Protein AF-A0A6P8DVN2-F1 (afdb_monomer)

Near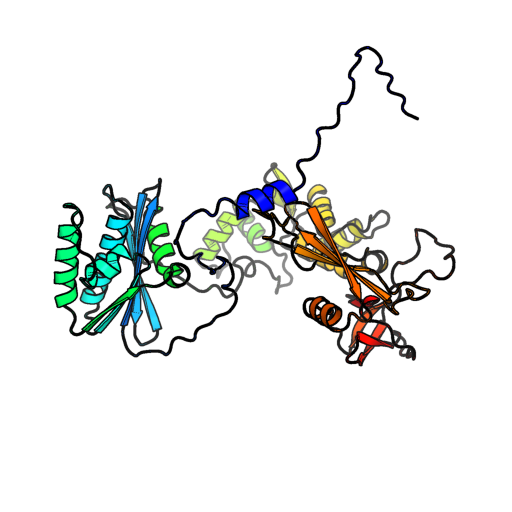est PDB structures (foldseek):
  4e19-assembly2_B  TM=9.507E-01  e=2.386E-11  Halobacterium salinarum NRC-1
  3hst-assembly2_B  TM=9.185E-01  e=2.527E-11  Mycobacterium tuberculosis
  3hst-assembly4_D  TM=9.339E-01  e=4.247E-10  Mycobacterium tuberculosis
  3aly-assembly1_A  TM=9.306E-01  e=1.007E-09  Sulfurisphaera tokodaii str. 7
  2qkk-assembly4_N  TM=7.692E-01  e=1.200E-06  Homo sapiens

Organism: Punica granatum (NCBI:txid22663)

Sequence (469 aa):
MARCQLAEYDIEYVARTSVKGQAIADHLAEFPIEDNTPIDPDFLDEGILQVDSEKDSPTWKMYFDGAVNSTGSGIGAVLISPDGRHYPVAAKIDFPCTNNVAEYEACILGLQAAIDFKVKELEVFGDSMLTIFQTLGQWKTKDEKLVPYHEYLKELAENFEKITFTYTPRVKNHFADALATLASMVSITKGNLIEPLEIEITKGPAHCDAIEAIDAKPWFEDIKHFLQTGQYPQFANHRNRKTLRLLATHYFLSGETLYRRSLDATLLRCVDGQEAQRLIQEVHGGSCGPHMNGLMLAKKIMRFGYFWSTMETDCVKHVRHCRLCQVYADKIKAPPNELHPMAAPWPFSMWGMDVIGPINPKASNGHLFILVAIDYFTKWIEAITLASVTRMARAFNAKVRHREFKPGDLVLRKVLHIAPDSRGKFAYKYDGPFVVTEVFSGGAIILRDMDGTENALPVNADALRKYYP

Solvent-accessible surface area (backbone atoms only — not comparable to full-atom values): 28312 Å² total; per-residue (Å²): 143,83,88,82,90,85,87,89,72,96,72,81,86,75,79,76,80,75,76,56,66,64,63,55,54,53,48,50,68,75,55,70,78,93,64,87,68,78,80,77,83,78,66,99,74,86,77,82,84,78,87,73,80,71,78,86,57,84,50,31,38,34,36,30,22,37,29,67,56,99,80,34,29,7,16,2,13,32,38,31,44,56,90,70,50,77,51,78,46,64,42,60,52,92,65,99,69,52,55,71,53,28,38,52,51,6,45,48,53,39,51,52,50,39,54,76,72,64,53,46,50,42,41,38,35,32,57,52,60,67,60,44,37,36,76,70,65,78,43,84,80,85,52,80,82,52,46,62,58,53,54,50,51,50,60,57,53,69,72,33,84,39,72,48,75,43,81,40,63,60,86,81,44,52,67,16,43,49,35,1,46,49,26,16,69,54,88,80,53,103,83,65,87,74,76,85,86,82,88,77,88,73,93,58,62,88,61,69,82,57,71,73,65,87,53,103,55,53,80,56,47,70,54,51,48,26,74,74,68,73,51,76,66,95,86,57,49,74,68,52,53,51,50,50,54,65,54,42,74,44,44,47,75,58,89,93,48,46,23,38,56,44,97,84,69,46,67,20,37,57,53,41,74,70,58,46,53,50,51,51,46,45,61,34,67,30,102,83,29,76,62,56,57,16,66,58,45,32,54,49,44,43,73,74,31,41,39,54,95,58,40,51,62,51,31,36,52,51,43,56,37,32,63,69,47,62,31,62,51,77,83,80,82,66,66,97,57,86,85,73,85,82,80,46,92,45,76,79,71,40,72,53,72,49,76,50,67,81,47,83,77,61,46,96,86,63,29,30,33,36,43,37,38,29,25,65,49,74,63,48,74,48,75,49,77,29,72,75,62,76,70,60,57,52,60,60,56,70,74,56,83,74,85,87,79,53,65,70,42,42,26,28,40,54,56,76,80,85,59,91,56,95,54,55,96,72,46,62,50,33,46,74,67,28,33,29,63,44,74,47,103,82,47,37,29,32,40,22,42,83,88,69,52,70,44,89,64,70,40,54,51,90,47,47,43,84,51,53,123

Structure (mmCIF, N/CA/C/O backbone):
data_AF-A0A6P8DVN2-F1
#
_entry.id   AF-A0A6P8DVN2-F1
#
loop_
_atom_site.group_PDB
_atom_site.id
_atom_site.type_symbol
_atom_site.label_atom_id
_atom_site.label_alt_id
_atom_site.label_comp_id
_atom_site.label_asym_id
_atom_site.label_entity_id
_atom_site.label_seq_id
_atom_site.pdbx_PDB_ins_code
_atom_site.Cartn_x
_atom_site.Cartn_y
_atom_site.Cartn_z
_atom_site.occupancy
_atom_site.B_iso_or_equiv
_atom_site.auth_seq_id
_atom_site.au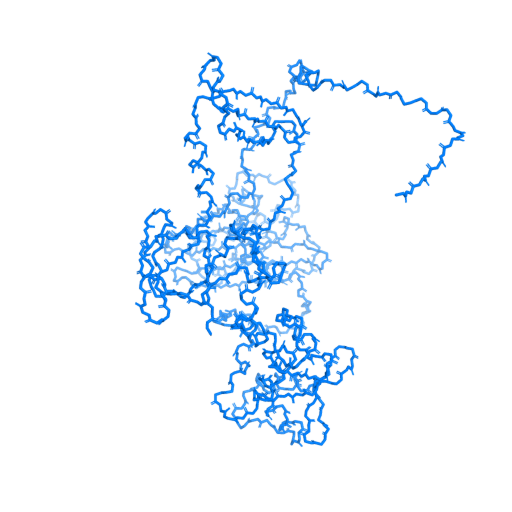th_comp_id
_atom_site.auth_asym_id
_atom_site.auth_atom_id
_atom_site.pdbx_PDB_model_num
ATOM 1 N N . MET A 1 1 ? -0.255 33.611 -34.521 1.00 41.34 1 MET A N 1
ATOM 2 C CA . MET A 1 1 ? -1.171 34.749 -34.742 1.00 41.34 1 MET A CA 1
ATOM 3 C C . MET A 1 1 ? -2.344 34.613 -33.791 1.00 41.34 1 MET A C 1
ATOM 5 O O . MET A 1 1 ? -3.159 33.727 -33.988 1.00 41.34 1 MET A O 1
ATOM 9 N N . ALA A 1 2 ? -2.404 35.466 -32.775 1.00 32.50 2 ALA A N 1
ATOM 10 C CA . ALA A 1 2 ? -3.632 35.856 -32.092 1.00 32.50 2 ALA A CA 1
ATOM 11 C C . ALA A 1 2 ? -3.350 37.255 -31.530 1.00 32.50 2 ALA A C 1
ATOM 13 O O . ALA A 1 2 ? -2.528 37.415 -30.631 1.00 32.50 2 ALA A O 1
ATOM 14 N N . ARG A 1 3 ? -3.913 38.272 -32.186 1.00 35.38 3 ARG A N 1
ATOM 15 C CA . ARG A 1 3 ? -3.902 39.665 -31.736 1.00 35.38 3 ARG A CA 1
ATOM 16 C C . ARG A 1 3 ? -5.032 39.814 -30.723 1.00 35.38 3 ARG A C 1
ATOM 18 O O . ARG A 1 3 ? -6.154 39.445 -31.048 1.00 35.38 3 ARG A O 1
ATOM 25 N N . CYS A 1 4 ? -4.759 40.414 -29.572 1.00 31.12 4 CYS A N 1
ATOM 26 C CA . CYS A 1 4 ? -5.797 41.046 -28.769 1.00 31.12 4 CYS A CA 1
ATOM 27 C C . CYS A 1 4 ? -5.361 42.496 -28.545 1.00 31.12 4 CYS A C 1
ATOM 29 O O . CYS A 1 4 ? -4.360 42.752 -27.882 1.00 31.12 4 CYS A O 1
ATOM 31 N N . GLN A 1 5 ? -6.057 43.419 -29.210 1.00 45.19 5 GLN A N 1
ATOM 32 C CA . GLN A 1 5 ? -5.971 44.855 -28.969 1.00 45.19 5 GLN A CA 1
ATOM 33 C C . GLN A 1 5 ? -6.807 45.174 -27.728 1.00 45.19 5 GLN A C 1
ATOM 35 O O . GLN A 1 5 ? -7.987 44.841 -27.697 1.00 45.19 5 GLN A O 1
ATOM 40 N N . LEU A 1 6 ? -6.205 45.837 -26.746 1.00 37.25 6 LEU A N 1
ATOM 41 C CA . LEU A 1 6 ? -6.905 46.607 -25.720 1.00 37.25 6 LEU A CA 1
ATOM 42 C C . LEU A 1 6 ? -6.122 47.910 -25.553 1.00 37.25 6 LEU A C 1
ATOM 44 O O . LEU A 1 6 ? -5.037 47.919 -24.982 1.00 37.25 6 LEU A O 1
ATOM 48 N N . ALA A 1 7 ? -6.657 48.983 -26.123 1.00 43.62 7 ALA A N 1
ATOM 49 C CA . ALA A 1 7 ? -6.225 50.350 -25.888 1.00 43.62 7 ALA A CA 1
ATOM 50 C C . ALA A 1 7 ? -7.480 51.141 -25.524 1.00 43.62 7 ALA A C 1
ATOM 52 O O . ALA A 1 7 ? -8.238 51.479 -26.426 1.00 43.62 7 ALA A O 1
ATOM 53 N N . GLU A 1 8 ? -7.714 51.360 -24.224 1.00 43.66 8 GLU A N 1
ATOM 54 C CA . GLU A 1 8 ? -8.584 52.452 -23.745 1.00 43.66 8 GLU A CA 1
ATOM 55 C C . GLU A 1 8 ? -8.461 52.789 -22.242 1.00 43.66 8 GLU A C 1
ATOM 57 O O . GLU A 1 8 ? -9.355 53.409 -21.679 1.00 43.66 8 GLU A O 1
ATOM 62 N N . TYR A 1 9 ? -7.356 52.440 -21.572 1.00 43.50 9 TYR A N 1
ATOM 63 C CA . TYR A 1 9 ? -7.066 52.969 -20.233 1.00 43.50 9 TYR A CA 1
ATOM 64 C C . TYR A 1 9 ? -5.568 53.257 -20.102 1.00 43.50 9 TYR A C 1
ATOM 66 O O . TYR A 1 9 ? -4.754 52.341 -20.239 1.00 43.50 9 TYR A O 1
ATOM 74 N N . ASP A 1 10 ? -5.217 54.520 -19.840 1.00 43.91 10 ASP A N 1
ATOM 75 C CA . ASP A 1 10 ? -3.875 54.956 -19.432 1.00 43.91 10 ASP A CA 1
ATOM 76 C C . ASP A 1 10 ? -3.539 54.349 -18.061 1.00 43.91 10 ASP A C 1
ATOM 78 O O . ASP A 1 10 ? -3.731 54.960 -17.009 1.00 43.91 10 ASP A O 1
ATOM 82 N N . ILE A 1 11 ? -3.077 53.100 -18.059 1.00 48.47 11 ILE A N 1
ATOM 83 C CA . ILE A 1 11 ? -2.512 52.456 -16.875 1.00 48.47 11 ILE A CA 1
ATOM 84 C C . ILE A 1 11 ? -0.993 52.550 -17.000 1.00 48.47 11 ILE A C 1
ATOM 86 O O . ILE A 1 11 ? -0.355 51.716 -17.644 1.00 48.47 11 ILE A O 1
ATOM 90 N N . GLU A 1 12 ? -0.404 53.569 -16.374 1.00 38.75 12 GLU A N 1
ATOM 91 C CA . GLU A 1 12 ? 1.040 53.599 -16.146 1.00 38.75 12 GLU A CA 1
ATOM 92 C C . GLU A 1 12 ? 1.415 52.516 -15.127 1.00 38.75 12 GLU A C 1
ATOM 94 O O . GLU A 1 12 ? 1.031 52.548 -13.955 1.00 38.75 12 GLU A O 1
ATOM 99 N N . TYR A 1 13 ? 2.183 51.526 -15.582 1.00 42.59 13 TYR A N 1
ATOM 100 C CA . TYR A 1 13 ? 2.779 50.520 -14.714 1.00 42.59 13 TYR A CA 1
ATOM 101 C C . TYR A 1 13 ? 3.896 51.158 -13.878 1.00 42.59 13 TYR A C 1
ATOM 103 O O . TYR A 1 13 ? 5.014 51.353 -14.355 1.00 42.59 13 TYR A O 1
ATOM 111 N N . VAL A 1 14 ? 3.607 51.453 -12.609 1.00 36.78 14 VAL A N 1
ATOM 112 C CA . VAL A 1 14 ? 4.623 51.835 -11.621 1.00 36.78 14 VAL A CA 1
ATOM 113 C C . VAL A 1 14 ? 5.115 50.569 -10.920 1.00 36.78 14 VAL A C 1
ATOM 115 O O . VAL A 1 14 ? 4.395 49.958 -10.128 1.00 36.78 14 VAL A O 1
ATOM 118 N N . ALA A 1 15 ? 6.351 50.156 -11.206 1.00 39.50 15 ALA A N 1
ATOM 119 C CA . ALA A 1 15 ? 6.985 49.056 -10.488 1.00 39.50 15 ALA A CA 1
ATOM 120 C C . ALA A 1 15 ? 7.104 49.414 -8.996 1.00 39.50 15 ALA A C 1
ATOM 122 O O . ALA A 1 15 ? 7.720 50.421 -8.644 1.00 39.50 15 ALA A O 1
ATOM 123 N N . ARG A 1 16 ? 6.541 48.586 -8.103 1.00 35.94 16 ARG A N 1
ATOM 124 C CA . ARG A 1 16 ? 6.816 48.708 -6.664 1.00 35.94 16 ARG A CA 1
ATOM 125 C C . ARG A 1 16 ? 8.316 48.534 -6.447 1.00 35.94 16 ARG A C 1
ATOM 127 O O . ARG A 1 16 ? 8.890 47.529 -6.866 1.00 35.94 16 ARG A O 1
ATOM 134 N N . THR A 1 17 ? 8.943 49.497 -5.781 1.00 40.50 17 THR A N 1
ATOM 135 C CA . THR A 1 17 ? 10.316 49.365 -5.305 1.00 40.50 17 THR A CA 1
ATOM 136 C C . THR A 1 17 ? 10.371 48.181 -4.344 1.00 40.50 17 THR A C 1
ATOM 138 O O . THR A 1 17 ? 9.812 48.206 -3.251 1.00 40.50 17 THR A O 1
ATOM 141 N N . SER A 1 18 ? 10.994 47.096 -4.803 1.00 44.72 18 SER A N 1
ATOM 142 C CA . SER A 1 18 ? 11.322 45.924 -3.995 1.00 44.72 18 SER A CA 1
ATOM 143 C C . SER A 1 18 ? 11.991 46.387 -2.700 1.00 44.72 18 SER A C 1
ATOM 145 O O . SER A 1 18 ? 13.081 46.964 -2.748 1.00 44.72 18 SER A O 1
ATOM 147 N N . VAL A 1 19 ? 11.380 46.103 -1.549 1.00 49.31 19 VAL A N 1
ATOM 148 C CA . VAL A 1 19 ? 12.080 46.177 -0.264 1.00 49.31 19 VAL A CA 1
ATOM 149 C C . VAL A 1 19 ? 13.212 45.157 -0.350 1.00 49.31 19 VAL A C 1
ATOM 151 O O . VAL A 1 19 ? 12.960 43.960 -0.466 1.00 49.31 19 VAL A O 1
ATOM 154 N N . LYS A 1 20 ? 14.465 45.624 -0.397 1.00 51.38 20 LYS A N 1
ATOM 155 C CA . LYS A 1 20 ? 15.631 44.733 -0.382 1.00 51.38 20 LYS A CA 1
ATOM 156 C C . LYS A 1 20 ? 15.512 43.859 0.865 1.00 51.38 20 LYS A C 1
ATOM 158 O O . LYS A 1 20 ? 15.381 44.410 1.951 1.00 51.38 20 LYS A O 1
ATOM 163 N N . GLY A 1 21 ? 15.586 42.534 0.722 1.00 44.72 21 GLY A N 1
ATOM 164 C CA . GLY A 1 21 ? 15.556 41.604 1.862 1.00 44.72 21 GLY A CA 1
ATOM 165 C C . GLY A 1 21 ? 16.578 41.959 2.951 1.00 44.72 21 GLY A C 1
ATOM 166 O O . GLY A 1 21 ? 16.310 41.743 4.126 1.00 44.72 21 GLY A O 1
AT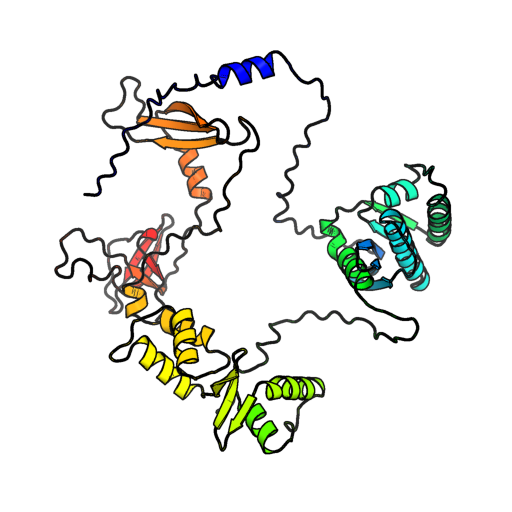OM 167 N N . GLN A 1 22 ? 17.672 42.630 2.565 1.00 48.12 22 GLN A N 1
ATOM 168 C CA . GLN A 1 22 ? 18.636 43.268 3.463 1.00 48.12 22 GLN A CA 1
ATOM 169 C C . GLN A 1 22 ? 17.973 44.161 4.524 1.00 48.12 22 GLN A C 1
ATOM 171 O O . GLN A 1 22 ? 18.268 44.016 5.695 1.00 48.12 22 GLN A O 1
ATOM 176 N N . ALA A 1 23 ? 17.010 45.010 4.152 1.00 54.12 23 ALA A N 1
ATOM 177 C CA . ALA A 1 23 ? 16.330 45.901 5.093 1.00 54.12 23 ALA A CA 1
ATOM 178 C C . ALA A 1 23 ? 15.461 45.145 6.113 1.00 54.12 23 ALA A C 1
ATOM 180 O O . ALA A 1 23 ? 15.228 45.648 7.202 1.00 54.12 23 ALA A O 1
ATOM 181 N N . ILE A 1 24 ? 14.983 43.942 5.773 1.00 54.09 24 ILE A N 1
ATOM 182 C CA . ILE A 1 24 ? 14.212 43.091 6.691 1.00 54.09 24 ILE A CA 1
ATOM 183 C C . ILE A 1 24 ? 15.163 42.323 7.617 1.00 54.09 24 ILE A C 1
ATOM 185 O O . ILE A 1 24 ? 14.895 42.224 8.809 1.00 54.09 24 ILE A O 1
ATOM 189 N N . ALA A 1 25 ? 16.284 41.820 7.090 1.00 52.56 25 ALA A N 1
ATOM 190 C CA . ALA A 1 25 ? 17.317 41.157 7.884 1.00 52.56 25 ALA A CA 1
ATOM 191 C C . ALA A 1 25 ? 17.989 42.124 8.875 1.00 52.56 25 ALA A C 1
ATOM 193 O O . ALA A 1 25 ? 18.130 41.786 10.047 1.00 52.56 25 ALA A O 1
ATOM 194 N N . ASP A 1 26 ? 18.321 43.338 8.430 1.00 62.53 26 ASP A N 1
ATOM 195 C CA . ASP A 1 26 ? 18.898 44.391 9.270 1.00 62.53 26 ASP A CA 1
ATOM 196 C C . ASP A 1 26 ? 17.891 44.836 10.348 1.00 62.53 26 ASP A C 1
ATOM 198 O O . ASP A 1 26 ? 18.257 44.982 11.508 1.00 62.53 26 ASP A O 1
ATOM 202 N N . HIS A 1 27 ? 16.597 44.941 10.009 1.00 63.50 27 HIS A N 1
ATOM 203 C CA . HIS A 1 27 ? 15.543 45.252 10.980 1.00 63.50 27 HIS A CA 1
ATOM 204 C C . HIS A 1 27 ? 15.357 44.141 12.029 1.00 63.50 27 HIS A C 1
ATOM 206 O O . HIS A 1 27 ? 15.227 44.428 13.213 1.00 63.50 27 HIS A O 1
ATOM 212 N N . LEU A 1 28 ? 15.390 42.864 11.635 1.00 54.72 28 LEU A N 1
ATOM 213 C CA . LEU A 1 28 ? 15.316 41.744 12.584 1.00 54.72 28 LEU A CA 1
ATOM 214 C C . LEU A 1 28 ? 16.568 41.640 13.473 1.00 54.72 28 LEU A C 1
ATOM 216 O O . LEU A 1 28 ? 16.465 41.197 14.614 1.00 54.72 28 LEU A O 1
ATOM 220 N N . ALA A 1 29 ? 17.734 42.064 12.976 1.00 56.25 29 ALA A N 1
ATOM 221 C CA . ALA A 1 29 ? 18.965 42.139 13.760 1.00 56.25 29 ALA A CA 1
ATOM 222 C C . ALA A 1 29 ? 18.982 43.333 14.735 1.00 56.25 29 ALA A C 1
ATOM 224 O O . ALA A 1 29 ? 19.547 43.221 15.822 1.00 56.25 29 ALA A O 1
ATOM 225 N N . GLU A 1 30 ? 18.358 44.459 14.371 1.00 58.34 30 GLU A N 1
ATOM 226 C CA . GLU A 1 30 ? 18.223 45.648 15.227 1.00 58.34 30 GLU A CA 1
ATOM 227 C C . GLU A 1 30 ? 17.148 45.496 16.319 1.00 58.34 30 GLU A C 1
ATOM 229 O O . GLU A 1 30 ? 17.249 46.146 17.361 1.00 58.34 30 GLU A O 1
ATOM 234 N N . PHE A 1 31 ? 16.152 44.622 16.121 1.00 49.28 31 PHE A N 1
ATOM 235 C CA . PHE A 1 31 ? 15.063 44.364 17.074 1.00 49.28 31 PHE A CA 1
ATOM 236 C C . PHE A 1 31 ? 14.953 42.869 17.443 1.00 49.28 31 PHE A C 1
ATOM 238 O O . PHE A 1 31 ? 13.987 42.208 17.049 1.00 49.28 31 PHE A O 1
ATOM 245 N N . PRO A 1 32 ? 15.914 42.306 18.202 1.00 45.25 32 PRO A N 1
ATOM 246 C CA . PRO A 1 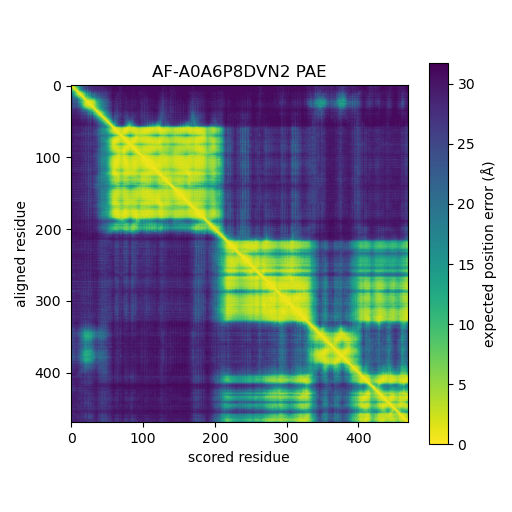32 ? 15.810 40.936 18.692 1.00 45.25 32 PRO A CA 1
ATOM 247 C C . PRO A 1 32 ? 14.616 40.805 19.648 1.00 45.25 32 PRO A C 1
ATOM 249 O O . PRO A 1 32 ? 14.476 41.565 20.605 1.00 45.25 32 PRO A O 1
ATOM 252 N N . ILE A 1 33 ? 13.741 39.834 19.389 1.00 49.62 33 ILE A N 1
ATOM 253 C CA . ILE A 1 33 ? 12.653 39.472 20.301 1.00 49.62 33 ILE A CA 1
ATOM 254 C C . ILE A 1 33 ? 13.291 38.727 21.482 1.00 49.62 33 ILE A C 1
ATOM 256 O O . ILE A 1 33 ? 13.894 37.674 21.283 1.00 49.62 33 ILE A O 1
ATOM 260 N N . GLU A 1 34 ? 13.177 39.262 22.701 1.00 48.22 34 GLU A N 1
ATOM 261 C CA . GLU A 1 34 ? 13.580 38.575 23.940 1.00 48.22 34 GLU A CA 1
ATOM 262 C C . GLU A 1 34 ? 12.578 37.458 24.283 1.00 48.22 34 GLU A C 1
ATOM 264 O O . GLU A 1 34 ? 11.864 37.520 25.281 1.00 48.22 34 GLU A O 1
ATOM 269 N N . ASP A 1 35 ? 12.490 36.433 23.438 1.00 41.75 35 ASP A N 1
ATOM 270 C CA . ASP A 1 35 ? 11.788 35.199 23.772 1.00 41.75 35 ASP A CA 1
ATOM 271 C C . ASP A 1 35 ? 12.840 34.133 24.098 1.00 41.75 35 ASP A C 1
ATOM 273 O O . ASP A 1 35 ? 13.449 33.529 23.220 1.00 41.75 35 ASP A O 1
ATOM 277 N N . ASN A 1 36 ? 13.112 33.950 25.393 1.00 46.09 36 ASN A N 1
ATOM 278 C CA . ASN A 1 36 ? 14.010 32.910 25.914 1.00 46.09 36 ASN A CA 1
ATOM 279 C C . ASN A 1 36 ? 13.332 31.527 25.950 1.00 46.09 36 ASN A C 1
ATOM 281 O O . ASN A 1 36 ? 13.730 30.661 26.734 1.00 46.09 36 ASN A O 1
ATOM 285 N N . THR A 1 37 ? 12.296 31.296 25.142 1.00 48.44 37 THR A N 1
ATOM 286 C CA . THR A 1 37 ? 11.817 29.937 24.911 1.00 48.44 37 THR A CA 1
ATOM 287 C C . THR A 1 37 ? 12.892 29.182 24.122 1.00 48.44 37 THR A C 1
ATOM 289 O O . THR A 1 37 ? 13.279 29.618 23.036 1.00 48.44 37 THR A O 1
ATOM 292 N N . PRO A 1 38 ? 13.439 28.071 24.655 1.00 36.75 38 PRO A N 1
ATOM 293 C CA . PRO A 1 38 ? 14.367 27.259 23.891 1.00 36.75 38 PRO A CA 1
ATOM 294 C C . PRO A 1 38 ? 13.633 26.778 22.643 1.00 36.75 38 PRO A C 1
ATOM 296 O O . PRO A 1 38 ? 12.581 26.148 22.747 1.00 36.75 38 PRO A O 1
ATOM 299 N N . ILE A 1 39 ? 14.178 27.110 21.475 1.00 34.44 39 ILE A N 1
ATOM 300 C CA . ILE A 1 39 ? 13.744 26.539 20.205 1.00 34.44 39 ILE A CA 1
ATOM 301 C C . ILE A 1 39 ? 13.971 25.034 20.328 1.00 34.44 39 ILE A C 1
ATOM 303 O O . ILE A 1 39 ? 15.118 24.589 20.366 1.00 34.44 39 ILE A O 1
ATOM 307 N N . ASP A 1 40 ? 12.880 24.285 20.459 1.00 41.72 40 ASP A N 1
ATOM 308 C CA . ASP A 1 40 ? 12.876 22.830 20.399 1.00 41.72 40 ASP A CA 1
ATOM 309 C C . ASP A 1 40 ? 13.441 22.407 19.029 1.00 41.72 40 ASP A C 1
ATOM 311 O O . ASP A 1 40 ? 12.851 22.755 18.000 1.00 41.72 40 ASP A O 1
ATOM 315 N N . PRO A 1 41 ? 14.622 21.761 18.971 1.00 35.56 41 PRO A N 1
ATOM 316 C CA . PRO A 1 41 ? 15.229 21.349 17.714 1.00 35.56 41 PRO A CA 1
ATOM 317 C C . PRO A 1 41 ? 14.593 20.069 17.149 1.00 35.56 41 PRO A C 1
ATOM 319 O O . PRO A 1 41 ? 15.011 19.627 16.075 1.00 35.56 41 PRO A O 1
ATOM 322 N N . ASP A 1 42 ? 13.614 19.471 17.836 1.00 35.94 42 ASP A N 1
ATOM 323 C CA . ASP A 1 42 ? 13.050 18.190 17.435 1.00 35.94 42 ASP A CA 1
ATOM 324 C C . ASP A 1 42 ? 12.010 18.363 16.315 1.00 35.94 42 ASP A C 1
ATOM 326 O O . ASP A 1 42 ? 10.873 18.807 16.493 1.00 35.94 42 ASP A O 1
ATOM 330 N N . PHE A 1 43 ? 12.422 17.984 15.104 1.00 35.22 43 PHE A N 1
ATOM 331 C CA . PHE A 1 43 ? 11.538 17.808 13.957 1.00 35.22 43 PHE A CA 1
ATOM 332 C C . PHE A 1 43 ? 10.576 16.629 14.204 1.00 35.22 43 PHE A C 1
ATOM 334 O O . PHE A 1 43 ? 10.996 15.527 14.554 1.00 35.22 43 PHE A O 1
ATOM 341 N N . LEU A 1 44 ? 9.277 16.851 13.966 1.00 39.78 44 LEU A N 1
ATOM 342 C CA . LEU A 1 44 ? 8.159 15.917 14.205 1.00 39.78 44 LEU A CA 1
ATOM 343 C C . LEU A 1 44 ? 8.152 14.646 13.325 1.00 39.78 44 LEU A C 1
ATOM 345 O O . LEU A 1 44 ? 7.218 13.847 13.406 1.00 39.78 44 LEU A O 1
ATOM 349 N N . ASP A 1 45 ? 9.160 14.438 12.483 1.00 33.16 45 ASP A N 1
ATOM 350 C CA . ASP A 1 45 ? 9.193 13.391 11.463 1.00 33.16 45 ASP A CA 1
ATOM 351 C C . ASP A 1 45 ? 10.499 12.569 11.385 1.00 33.16 45 ASP A C 1
ATOM 353 O O . ASP A 1 45 ? 10.604 11.667 10.548 1.00 33.16 45 ASP A O 1
ATOM 357 N N . GLU A 1 46 ? 11.446 12.723 12.320 1.00 36.72 46 GLU A N 1
ATOM 358 C CA . GLU A 1 46 ? 12.576 11.784 12.476 1.00 36.72 46 GLU A CA 1
ATOM 359 C C . GLU A 1 46 ? 12.250 10.629 13.441 1.00 36.72 46 GLU A C 1
ATOM 361 O O . GLU A 1 46 ? 12.818 10.472 14.517 1.00 36.72 46 GLU A O 1
ATOM 366 N N . GLY A 1 47 ? 11.315 9.774 13.026 1.00 33.44 47 GLY A N 1
ATOM 367 C CA . GLY A 1 47 ? 10.944 8.542 13.732 1.00 33.44 47 GLY A CA 1
ATOM 368 C C . GLY A 1 47 ? 10.905 7.315 12.824 1.00 33.44 47 GLY A C 1
ATOM 369 O O . GLY A 1 47 ? 10.100 6.412 13.034 1.00 33.44 47 GLY A O 1
ATOM 370 N N . ILE A 1 48 ? 11.727 7.278 11.772 1.00 33.91 48 ILE A N 1
ATOM 371 C CA . ILE A 1 48 ? 11.902 6.084 10.939 1.00 33.91 48 ILE A CA 1
ATOM 372 C C . ILE A 1 48 ? 13.087 5.288 11.500 1.00 33.91 48 ILE A C 1
ATOM 374 O O . ILE A 1 48 ? 14.230 5.720 11.391 1.00 33.91 48 ILE A O 1
ATOM 378 N N . LEU A 1 49 ? 12.782 4.092 12.020 1.00 31.53 49 LEU A N 1
ATOM 379 C CA . LEU A 1 49 ? 13.698 3.025 12.459 1.00 31.53 49 LEU A CA 1
ATOM 380 C C . LEU A 1 49 ? 14.348 3.195 13.843 1.00 31.53 49 LEU A C 1
ATOM 382 O O . LEU A 1 49 ? 15.561 3.348 13.946 1.00 31.53 49 LEU A O 1
ATOM 386 N N . GLN A 1 50 ? 13.574 2.959 14.903 1.00 26.89 50 GLN A N 1
ATOM 387 C CA . GLN A 1 50 ? 14.094 2.241 16.073 1.00 26.89 50 GLN A CA 1
ATOM 388 C C . GLN A 1 50 ? 13.110 1.137 16.465 1.00 26.89 50 GLN A C 1
ATOM 390 O O . GLN A 1 50 ? 12.088 1.368 17.104 1.00 26.89 50 GLN A O 1
ATOM 395 N N . VAL A 1 51 ? 13.418 -0.084 16.021 1.00 31.38 51 VAL A N 1
ATOM 396 C CA . VAL A 1 51 ? 12.948 -1.302 16.683 1.00 31.38 51 VAL A CA 1
ATOM 397 C C . VAL A 1 51 ? 13.807 -1.418 17.933 1.00 31.38 51 VAL A C 1
ATOM 399 O O . VAL A 1 51 ? 14.859 -2.054 17.912 1.00 31.38 51 VAL A O 1
ATOM 402 N N . ASP A 1 52 ? 13.398 -0.739 18.999 1.00 30.69 52 ASP A N 1
ATOM 403 C CA . ASP A 1 52 ? 13.942 -1.043 20.311 1.00 30.69 52 ASP A CA 1
ATOM 404 C C . ASP A 1 52 ? 13.334 -2.376 20.730 1.00 30.69 52 ASP A C 1
ATOM 406 O O . ASP A 1 52 ? 12.174 -2.476 21.123 1.00 30.69 52 ASP A O 1
ATOM 410 N N . SER A 1 53 ? 14.135 -3.426 20.588 1.00 35.81 53 SER A N 1
ATOM 411 C CA . SER A 1 53 ? 13.985 -4.651 21.355 1.00 35.81 53 SER A CA 1
ATOM 412 C C . SER A 1 53 ? 14.034 -4.275 22.837 1.00 35.81 53 SER A C 1
ATOM 414 O O . SER A 1 53 ? 15.119 -4.171 23.420 1.00 35.81 53 SER A O 1
ATOM 416 N N . GLU A 1 54 ? 12.874 -3.998 23.431 1.00 45.00 54 GLU A N 1
ATOM 417 C CA . GLU A 1 54 ? 12.759 -3.868 24.875 1.00 45.00 54 GLU A CA 1
ATOM 418 C C . GLU A 1 54 ? 13.257 -5.172 25.494 1.00 45.00 54 GLU A C 1
ATOM 420 O O . GLU A 1 54 ? 12.808 -6.263 25.151 1.00 45.00 54 GLU A O 1
ATOM 425 N N . LYS A 1 55 ? 14.250 -5.055 26.376 1.00 43.91 55 LYS A N 1
ATOM 426 C CA . LYS A 1 55 ? 14.668 -6.155 27.239 1.00 43.91 55 LYS A CA 1
ATOM 427 C C . LYS A 1 55 ? 13.428 -6.622 27.996 1.00 43.91 55 LYS A C 1
ATOM 429 O O . LYS A 1 55 ? 12.868 -5.831 28.752 1.00 43.91 55 LYS A O 1
ATOM 434 N N . ASP A 1 56 ? 13.035 -7.874 27.795 1.00 47.69 56 ASP A N 1
ATOM 435 C CA . ASP A 1 56 ? 11.984 -8.531 28.567 1.00 47.69 56 ASP A CA 1
ATOM 436 C C . ASP A 1 56 ? 12.360 -8.485 30.057 1.00 47.69 56 ASP A C 1
ATOM 438 O O . ASP A 1 56 ? 13.169 -9.277 30.549 1.00 47.69 56 ASP A O 1
ATOM 442 N N . SER A 1 57 ? 11.824 -7.501 30.780 1.00 54.31 57 SER A N 1
ATOM 443 C CA . SER A 1 57 ? 11.736 -7.559 32.231 1.00 54.31 57 SER A CA 1
ATOM 444 C C . SER A 1 57 ? 10.635 -8.569 32.579 1.00 54.31 57 SER A C 1
ATOM 446 O O . SER A 1 57 ? 9.591 -8.578 31.930 1.00 54.31 57 SER A O 1
ATOM 448 N N . PRO A 1 58 ? 10.818 -9.432 33.593 1.00 68.75 58 PRO A N 1
ATOM 449 C CA . PRO A 1 58 ? 9.826 -10.440 33.980 1.00 68.75 58 PRO A CA 1
ATOM 450 C C . PRO A 1 58 ? 8.617 -9.838 34.731 1.00 68.75 58 PRO A C 1
ATOM 452 O O . PRO A 1 58 ? 7.995 -10.517 35.547 1.00 68.75 58 PRO A O 1
ATOM 455 N N . THR A 1 59 ? 8.294 -8.567 34.488 1.00 85.19 59 THR A N 1
ATOM 456 C CA . THR A 1 59 ? 7.291 -7.785 35.220 1.00 85.19 59 THR A CA 1
ATOM 457 C C . THR A 1 59 ? 6.070 -7.546 34.334 1.00 85.19 59 THR A C 1
ATOM 459 O O . THR A 1 59 ? 6.196 -7.416 33.118 1.00 85.19 59 THR A O 1
ATOM 462 N N . TRP A 1 60 ? 4.878 -7.481 34.929 1.00 93.69 60 TRP A N 1
ATOM 463 C CA . TRP A 1 60 ? 3.671 -7.105 34.193 1.00 93.69 60 TRP A CA 1
ATOM 464 C C . TRP A 1 60 ? 3.748 -5.647 33.744 1.00 93.69 60 TRP A C 1
ATOM 466 O O . TRP A 1 60 ? 4.153 -4.778 34.519 1.00 93.69 60 TRP A O 1
ATOM 476 N N . LYS A 1 61 ? 3.304 -5.380 32.516 1.00 94.06 61 LYS A N 1
ATOM 477 C CA . LYS A 1 61 ? 3.200 -4.026 31.960 1.00 94.06 61 LYS A CA 1
ATOM 478 C C . LYS A 1 61 ? 1.740 -3.677 31.695 1.00 94.06 61 LYS A C 1
ATOM 480 O O . LYS A 1 61 ? 0.967 -4.537 31.282 1.00 94.06 61 LYS A O 1
ATOM 485 N N . MET A 1 62 ? 1.367 -2.423 31.902 1.00 94.69 62 MET A N 1
ATOM 486 C CA . MET A 1 62 ? 0.044 -1.890 31.597 1.00 94.69 62 MET A CA 1
ATOM 487 C C . MET A 1 62 ? 0.168 -0.639 30.742 1.00 94.69 62 MET A C 1
ATOM 489 O O . MET A 1 62 ? 0.909 0.267 31.101 1.00 94.69 62 MET A O 1
ATOM 493 N N . TYR A 1 63 ? -0.608 -0.564 29.669 1.00 95.25 63 TYR A N 1
ATOM 494 C CA . TYR A 1 63 ? -0.768 0.634 28.845 1.00 95.25 63 TYR A CA 1
ATOM 495 C C . TYR A 1 63 ? -2.216 1.103 28.942 1.00 95.25 63 TYR A C 1
ATOM 497 O O . TYR A 1 63 ? -3.104 0.253 28.917 1.00 95.25 63 TYR A O 1
ATOM 505 N N . PHE A 1 64 ? -2.474 2.404 29.057 1.00 95.31 64 PHE A N 1
ATOM 506 C CA . PHE A 1 64 ? -3.834 2.956 29.090 1.00 95.31 64 PHE A CA 1
ATOM 507 C C . PHE A 1 64 ? -3.950 4.218 28.234 1.00 95.31 64 PHE A C 1
ATOM 509 O O . PHE A 1 64 ? -2.948 4.897 28.020 1.00 95.31 64 PHE A O 1
ATOM 516 N N . ASP A 1 65 ? -5.157 4.506 27.746 1.00 95.38 65 ASP A N 1
ATOM 517 C CA . ASP A 1 65 ? -5.469 5.717 26.977 1.00 95.38 65 ASP A CA 1
ATOM 518 C C . ASP A 1 65 ? -6.962 6.081 27.067 1.00 95.38 65 ASP A C 1
ATOM 520 O O . ASP A 1 65 ? -7.831 5.196 27.149 1.00 95.38 65 ASP A O 1
ATOM 524 N N . GLY A 1 66 ? -7.265 7.381 27.047 1.00 93.19 66 GLY A N 1
ATOM 525 C CA . GLY A 1 66 ? -8.623 7.920 27.057 1.00 93.19 66 GLY A CA 1
ATOM 526 C C . GLY A 1 66 ? -8.988 8.658 25.765 1.00 93.19 66 GLY A C 1
ATOM 527 O O . GLY A 1 66 ? -8.378 9.657 25.401 1.00 93.19 66 GLY A O 1
ATOM 528 N N . ALA A 1 67 ? -10.086 8.263 25.116 1.00 91.69 67 ALA A N 1
ATOM 529 C CA . ALA A 1 67 ? -10.565 8.902 23.891 1.00 91.69 67 ALA A CA 1
ATOM 530 C C . ALA A 1 67 ? -11.912 9.605 24.100 1.00 91.69 67 ALA A C 1
ATOM 532 O O . ALA A 1 67 ? -12.905 8.993 24.500 1.00 91.69 67 ALA A O 1
ATOM 533 N N . VAL A 1 68 ? -11.982 10.888 23.741 1.00 90.50 68 VAL A N 1
ATOM 534 C CA . VAL A 1 68 ? -13.231 11.664 23.700 1.00 90.50 68 VAL A CA 1
ATOM 535 C C . VAL A 1 68 ? -13.391 12.269 22.312 1.00 90.50 68 VAL A C 1
ATOM 537 O O . VAL A 1 68 ? -12.508 12.966 21.814 1.00 90.50 68 VAL A O 1
ATOM 540 N N . ASN A 1 69 ? -14.526 12.010 21.668 1.00 86.62 69 ASN A N 1
ATOM 541 C CA . ASN A 1 69 ? -14.850 12.550 20.351 1.00 86.62 69 ASN A CA 1
ATOM 542 C C . ASN A 1 69 ? -16.328 12.968 20.264 1.00 86.62 69 ASN A C 1
ATOM 544 O O . ASN A 1 69 ? -17.088 12.862 21.223 1.00 86.62 69 ASN A O 1
ATOM 548 N N . SER A 1 70 ? -16.755 13.458 19.097 1.00 81.19 70 SER A N 1
ATOM 549 C CA . SER A 1 70 ? -18.146 13.877 18.868 1.00 81.19 70 SER A CA 1
ATOM 550 C C . SER A 1 70 ? -19.165 12.732 18.939 1.00 81.19 70 SER A C 1
ATOM 552 O O . SER A 1 70 ? -20.353 12.995 19.109 1.00 81.19 70 SER A O 1
ATOM 554 N N . THR A 1 71 ? -18.726 11.477 18.797 1.00 77.44 71 THR A N 1
ATOM 555 C CA . THR A 1 71 ? -19.593 10.287 18.846 1.00 77.44 71 THR A CA 1
ATOM 556 C C . THR A 1 71 ? -19.755 9.710 20.252 1.00 77.44 71 THR A C 1
ATOM 558 O O . THR A 1 71 ? -20.737 9.014 20.521 1.00 77.44 71 THR A O 1
ATOM 561 N N . GLY A 1 72 ? -18.830 10.014 21.160 1.00 86.19 72 GLY A N 1
ATOM 562 C CA . GLY A 1 72 ? -18.867 9.588 22.550 1.00 86.19 72 GLY A CA 1
ATOM 563 C C . GLY A 1 72 ? -17.477 9.527 23.170 1.00 86.19 72 GLY A C 1
ATOM 564 O O . GLY A 1 72 ? -16.494 10.016 22.613 1.00 86.19 72 GLY A O 1
ATOM 565 N N . SER A 1 73 ? -17.413 8.876 24.323 1.00 91.88 73 SER A N 1
ATOM 566 C CA . SER A 1 73 ? -16.187 8.722 25.094 1.00 91.88 73 SER A CA 1
ATOM 567 C C . SER A 1 73 ? -15.902 7.249 25.345 1.00 91.88 73 SER A C 1
ATOM 569 O O . SER A 1 73 ? -16.816 6.465 25.606 1.00 91.88 73 SER A O 1
ATOM 571 N N . GLY A 1 74 ? -14.640 6.861 25.239 1.00 92.81 74 GLY A N 1
ATOM 572 C CA . GLY A 1 74 ? -14.184 5.491 25.419 1.00 92.81 74 GLY A CA 1
ATOM 573 C C . GLY A 1 74 ? -12.832 5.455 26.106 1.00 92.81 74 GLY A C 1
ATOM 574 O O . GLY A 1 74 ? -12.048 6.394 26.009 1.00 92.81 74 GLY A O 1
ATOM 575 N N . ILE A 1 75 ? -12.583 4.362 26.811 1.00 94.62 75 ILE A N 1
ATOM 576 C CA . ILE A 1 75 ? -11.347 4.120 27.547 1.00 94.62 75 ILE A CA 1
ATOM 577 C C . ILE A 1 75 ? -10.799 2.750 27.181 1.00 94.62 75 ILE A C 1
ATOM 579 O O . ILE A 1 75 ? -11.566 1.808 26.948 1.00 94.62 75 ILE A O 1
ATOM 583 N N . GLY A 1 76 ? -9.477 2.652 27.108 1.00 93.88 76 GLY A N 1
ATOM 584 C CA . GLY A 1 76 ? -8.768 1.437 26.736 1.00 93.88 76 GLY A CA 1
ATOM 585 C C . GLY A 1 76 ? -7.566 1.202 27.637 1.00 93.88 76 GLY A C 1
ATOM 586 O O . GLY A 1 76 ? -6.858 2.138 27.995 1.00 93.88 76 GLY A O 1
ATOM 587 N N . ALA A 1 77 ? -7.328 -0.059 27.984 1.00 94.50 77 ALA A N 1
ATOM 588 C CA . ALA A 1 77 ? -6.129 -0.504 28.672 1.00 94.50 77 ALA A CA 1
ATOM 589 C C . ALA A 1 77 ? -5.662 -1.867 28.138 1.00 94.50 77 ALA A C 1
ATOM 591 O O . ALA A 1 77 ? -6.461 -2.682 27.680 1.00 94.50 77 ALA A O 1
ATOM 592 N N . VAL A 1 78 ? -4.361 -2.136 28.199 1.00 93.69 78 VAL A N 1
ATOM 593 C CA . VAL A 1 78 ? -3.758 -3.412 27.798 1.00 93.69 78 VAL A CA 1
ATOM 594 C C . VAL A 1 78 ? -2.816 -3.872 28.892 1.00 93.69 78 VAL A C 1
ATOM 596 O O . VAL A 1 78 ? -1.853 -3.175 29.202 1.00 93.69 78 VAL A O 1
ATOM 599 N N . LEU A 1 79 ? -3.066 -5.062 29.439 1.00 93.19 79 LEU A N 1
ATOM 600 C CA . LEU A 1 79 ? -2.135 -5.736 30.340 1.00 93.19 79 LEU A CA 1
ATOM 601 C C . LEU A 1 79 ? -1.273 -6.710 29.544 1.00 93.19 79 LEU A C 1
ATOM 603 O O . LEU A 1 79 ? -1.791 -7.525 28.785 1.00 93.19 79 LEU A O 1
ATOM 607 N N . ILE A 1 80 ? 0.038 -6.639 29.729 1.00 92.50 80 ILE A N 1
ATOM 608 C CA . ILE A 1 80 ? 1.008 -7.534 29.111 1.00 92.50 80 ILE A CA 1
ATOM 609 C C . ILE A 1 80 ? 1.651 -8.350 30.221 1.00 92.50 80 ILE A C 1
ATOM 611 O O . ILE A 1 80 ? 2.257 -7.803 31.146 1.00 92.50 80 ILE A O 1
ATOM 615 N N . SER A 1 81 ? 1.491 -9.664 30.141 1.00 90.69 81 SER A N 1
ATOM 616 C CA . SER A 1 81 ? 2.100 -10.583 31.090 1.00 90.69 81 SER A CA 1
ATOM 617 C C . SER A 1 81 ? 3.597 -10.766 30.813 1.00 90.69 81 SER A C 1
ATOM 619 O O . SER A 1 81 ? 4.047 -10.550 29.687 1.00 90.69 81 SER A O 1
ATOM 621 N N . PRO A 1 82 ? 4.379 -11.245 31.798 1.00 87.75 82 PRO A N 1
ATOM 622 C CA . PRO A 1 82 ? 5.805 -11.533 31.621 1.00 87.75 82 PRO A CA 1
ATOM 623 C C . PRO A 1 82 ? 6.125 -12.550 30.512 1.00 87.75 82 PRO A C 1
ATOM 625 O O . PRO A 1 82 ? 7.246 -12.587 30.022 1.00 87.75 82 PRO A O 1
ATOM 628 N N . ASP A 1 83 ? 5.164 -13.395 30.121 1.00 85.44 83 ASP A N 1
ATOM 629 C CA . ASP A 1 83 ? 5.278 -14.327 28.987 1.00 85.44 83 ASP A CA 1
ATOM 630 C C . ASP A 1 83 ? 4.842 -13.715 27.638 1.00 85.44 83 ASP A C 1
ATOM 632 O O . ASP A 1 83 ? 4.756 -14.428 26.639 1.00 85.44 83 ASP A O 1
ATOM 636 N N . GLY A 1 84 ? 4.565 -12.406 27.594 1.00 83.00 84 GLY A N 1
ATOM 637 C CA . GLY A 1 84 ? 4.255 -11.654 26.376 1.00 83.00 84 GLY A CA 1
ATOM 638 C C . GLY A 1 84 ? 2.802 -11.756 25.902 1.00 83.00 84 GLY A C 1
ATOM 639 O O . GLY A 1 84 ? 2.493 -11.357 24.774 1.00 83.00 84 GLY A O 1
ATOM 640 N N . ARG A 1 85 ? 1.878 -12.287 26.717 1.00 86.38 85 ARG A N 1
ATOM 641 C CA . ARG A 1 85 ? 0.451 -12.326 26.356 1.00 86.38 85 ARG A CA 1
ATOM 642 C C . ARG A 1 85 ? -0.200 -10.983 26.645 1.00 86.38 85 ARG A C 1
ATOM 644 O O . ARG A 1 85 ? 0.031 -10.388 27.690 1.00 86.38 85 ARG A O 1
ATOM 651 N N . HIS A 1 86 ? -1.044 -10.543 25.719 1.00 89.31 86 HIS A N 1
ATOM 652 C CA . HIS A 1 86 ? -1.746 -9.268 25.805 1.00 89.31 86 HIS A CA 1
ATOM 653 C C . HIS A 1 86 ? -3.207 -9.508 26.197 1.00 89.31 86 HIS A C 1
ATOM 655 O O . HIS A 1 86 ? -3.899 -10.300 25.557 1.00 89.31 86 HIS A O 1
ATOM 661 N N . TYR A 1 87 ? -3.677 -8.799 27.218 1.00 90.19 87 TYR A N 1
ATOM 662 C CA . TYR A 1 87 ? -5.045 -8.837 27.727 1.00 90.19 87 TYR A CA 1
ATOM 663 C C . TYR A 1 87 ? -5.665 -7.443 27.552 1.00 90.19 87 TYR A C 1
ATOM 665 O O . TYR A 1 87 ? -5.483 -6.576 28.412 1.00 90.19 87 TYR A O 1
ATOM 673 N N . PRO A 1 88 ? -6.330 -7.185 26.411 1.00 91.69 88 PRO A N 1
ATOM 674 C CA . PRO A 1 88 ? -6.964 -5.903 26.145 1.00 91.69 88 PRO A CA 1
ATOM 675 C C . PRO A 1 88 ? -8.270 -5.760 26.932 1.00 91.69 88 PRO A C 1
ATOM 677 O O . PRO A 1 88 ? -9.078 -6.687 27.004 1.00 91.69 88 PRO A O 1
ATOM 680 N N . VAL A 1 89 ? -8.497 -4.570 27.476 1.00 90.31 89 VAL A N 1
ATOM 681 C CA . VAL A 1 89 ? -9.709 -4.177 28.196 1.00 90.31 89 VAL A CA 1
ATOM 682 C C . VAL A 1 89 ? -10.166 -2.835 27.639 1.00 90.31 89 VAL A C 1
ATOM 684 O O . VAL A 1 89 ? -9.366 -1.924 27.451 1.00 90.31 89 VAL A O 1
ATOM 687 N N . ALA A 1 90 ? -11.454 -2.706 27.343 1.00 91.69 90 ALA A N 1
ATOM 688 C CA . ALA A 1 90 ? -12.011 -1.465 26.828 1.00 91.69 90 ALA A CA 1
ATOM 689 C C . ALA A 1 90 ? -13.433 -1.269 27.348 1.00 91.69 90 ALA A C 1
ATOM 691 O O . ALA A 1 90 ? -14.192 -2.233 27.472 1.00 91.69 90 ALA A O 1
ATOM 692 N N . ALA A 1 91 ? -13.802 -0.022 27.628 1.00 88.81 91 ALA A N 1
ATOM 693 C CA . ALA A 1 91 ? -15.138 0.326 28.088 1.00 88.81 91 ALA A CA 1
ATOM 694 C C . ALA A 1 91 ? -15.610 1.640 27.464 1.00 88.81 91 ALA A C 1
ATOM 696 O O . ALA A 1 91 ? -14.827 2.553 27.198 1.00 88.81 91 ALA A O 1
ATOM 697 N N . LYS A 1 92 ? -16.919 1.732 27.222 1.00 89.44 92 LYS A N 1
ATOM 698 C CA . LYS A 1 92 ? -17.562 2.974 26.795 1.00 89.44 92 LYS A CA 1
ATOM 699 C C . LYS A 1 92 ? -18.020 3.752 28.021 1.00 89.44 92 LYS A C 1
ATOM 701 O O . LYS A 1 92 ? -18.684 3.187 28.886 1.00 89.44 92 LYS A O 1
ATOM 706 N N . ILE A 1 93 ? -17.720 5.044 28.045 1.00 88.94 93 ILE A N 1
ATOM 707 C CA . ILE A 1 93 ? -18.202 5.961 29.073 1.00 88.94 93 ILE A CA 1
ATOM 708 C C . ILE A 1 93 ? -19.591 6.473 28.659 1.00 88.94 93 ILE A C 1
ATOM 710 O O . ILE A 1 93 ? -19.770 6.975 27.547 1.00 88.94 93 ILE A O 1
ATOM 714 N N . ASP A 1 94 ? -20.582 6.336 29.546 1.00 85.94 94 ASP A N 1
ATOM 715 C CA . ASP A 1 94 ? -21.978 6.749 29.323 1.00 85.94 94 ASP A CA 1
ATOM 716 C C . ASP A 1 94 ? -22.346 8.092 29.984 1.00 85.94 94 ASP A C 1
ATOM 718 O O . ASP A 1 94 ? -23.513 8.489 29.990 1.00 85.94 94 ASP A O 1
ATOM 722 N N . PHE A 1 95 ? -21.348 8.831 30.476 1.00 86.69 95 PHE A N 1
ATOM 723 C CA . PHE A 1 95 ? -21.493 10.155 31.078 1.00 86.69 95 PHE A CA 1
ATOM 724 C C . PHE A 1 95 ? -20.615 11.216 30.387 1.00 86.69 95 PHE A C 1
ATOM 726 O O . PHE A 1 95 ? -19.637 10.885 29.717 1.00 86.69 95 PHE A O 1
ATOM 733 N N . PRO A 1 96 ? -20.932 12.518 30.528 1.00 82.19 96 PRO A N 1
ATOM 734 C CA . PRO A 1 96 ? -20.095 13.580 29.980 1.00 82.19 96 PRO A CA 1
ATOM 735 C C . PRO A 1 96 ? -18.713 13.581 30.642 1.00 82.19 96 PRO A C 1
ATOM 737 O O . PRO A 1 96 ? -18.604 13.816 31.845 1.00 82.19 96 PRO A O 1
ATOM 740 N N . CYS A 1 97 ? -17.658 13.370 29.860 1.00 85.75 97 CYS A N 1
ATOM 741 C CA . CYS A 1 97 ? -16.283 13.403 30.350 1.00 85.75 97 CYS A CA 1
ATOM 742 C C . CYS A 1 97 ? -15.402 14.312 29.480 1.00 85.75 97 CYS A C 1
ATOM 744 O O . CYS A 1 97 ? -15.668 14.528 28.297 1.00 85.75 97 CYS A O 1
ATOM 746 N N . THR A 1 98 ? -14.358 14.876 30.085 1.00 89.19 98 THR A N 1
ATOM 747 C CA . THR A 1 98 ? -13.284 15.588 29.375 1.00 89.19 98 THR A CA 1
ATOM 748 C C . THR A 1 98 ? -12.151 14.617 29.047 1.00 89.19 98 THR A C 1
ATOM 750 O O . THR A 1 98 ? -12.122 13.516 29.595 1.00 89.19 98 THR A O 1
ATOM 753 N N . ASN A 1 99 ? -11.191 15.026 28.208 1.00 89.50 99 ASN A N 1
ATOM 754 C CA . ASN A 1 99 ? -10.018 14.196 27.899 1.00 89.50 99 ASN A CA 1
ATOM 755 C C . ASN A 1 99 ? -9.301 13.747 29.179 1.00 89.50 99 ASN A C 1
ATOM 757 O O . ASN A 1 99 ? -9.131 12.559 29.393 1.00 89.50 99 ASN A O 1
ATOM 761 N N . ASN A 1 100 ? -9.003 14.677 30.092 1.00 89.62 100 ASN A N 1
ATOM 762 C CA . ASN A 1 100 ? -8.330 14.349 31.353 1.00 89.62 100 ASN A CA 1
ATOM 763 C C . ASN A 1 100 ? -9.117 13.326 32.186 1.00 89.62 100 ASN A C 1
ATOM 765 O O . ASN A 1 100 ? -8.521 12.429 32.766 1.00 89.62 100 ASN A O 1
ATOM 769 N N . VAL A 1 101 ? -10.448 13.446 32.243 1.00 90.25 101 VAL A N 1
ATOM 770 C CA . VAL A 1 101 ? -11.285 12.478 32.970 1.00 90.25 101 VAL A CA 1
ATOM 771 C C . VAL A 1 101 ? -11.234 11.105 32.298 1.00 90.25 101 VAL A C 1
ATOM 773 O O . VAL A 1 101 ? -11.115 10.108 32.998 1.00 90.25 101 VAL A O 1
ATOM 776 N N . ALA A 1 102 ? -11.262 11.044 30.963 1.00 91.88 102 ALA A N 1
ATOM 777 C CA . ALA A 1 102 ? -11.128 9.784 30.234 1.00 91.88 102 ALA A CA 1
ATOM 778 C C . ALA A 1 102 ? -9.769 9.107 30.492 1.00 91.88 102 ALA A C 1
ATOM 780 O O . ALA A 1 102 ? -9.732 7.898 30.680 1.00 91.88 102 ALA A O 1
ATOM 781 N N . GLU A 1 103 ? -8.676 9.870 30.581 1.00 93.00 103 GLU A N 1
ATOM 782 C CA . GLU A 1 103 ? -7.351 9.332 30.935 1.00 93.00 103 GLU A CA 1
ATOM 783 C C . GLU A 1 103 ? -7.318 8.726 32.342 1.00 93.00 103 GLU A C 1
ATOM 785 O O . GLU A 1 103 ? -6.756 7.654 32.566 1.00 93.00 103 GLU A O 1
ATOM 790 N N . TYR A 1 104 ? -7.932 9.412 33.309 1.00 92.50 104 TYR A N 1
ATOM 791 C CA . TYR A 1 104 ? -8.055 8.908 34.675 1.00 92.50 104 TYR A CA 1
ATOM 792 C C . TYR A 1 104 ? -8.879 7.618 34.727 1.00 92.50 104 TYR A C 1
ATOM 794 O O . TYR A 1 104 ? -8.444 6.636 35.326 1.00 92.50 104 TYR A O 1
ATOM 802 N N . GLU A 1 105 ? -10.033 7.604 34.064 1.00 93.88 105 GLU A N 1
ATOM 803 C CA . GLU A 1 105 ? -10.912 6.436 33.961 1.00 93.88 105 GLU A CA 1
ATOM 804 C C . GLU A 1 105 ? -10.222 5.248 33.271 1.00 93.88 105 GLU A C 1
ATOM 806 O O . GLU A 1 105 ? -10.334 4.111 33.727 1.00 93.88 105 GLU A O 1
ATOM 811 N N . ALA A 1 106 ? -9.441 5.494 32.216 1.00 94.38 106 ALA A N 1
ATOM 812 C CA . ALA A 1 106 ? -8.669 4.460 31.533 1.00 94.38 106 ALA A CA 1
ATOM 813 C C . ALA A 1 106 ? -7.605 3.830 32.441 1.00 94.38 106 ALA A C 1
ATOM 815 O O . ALA A 1 106 ? -7.476 2.603 32.490 1.00 94.38 106 ALA A O 1
ATOM 816 N N . CYS A 1 107 ? -6.883 4.654 33.205 1.00 94.38 107 CYS A N 1
ATOM 817 C CA . CYS A 1 107 ? -5.912 4.176 34.185 1.00 94.38 107 CYS A CA 1
ATOM 818 C C . CYS A 1 107 ? -6.591 3.335 35.280 1.00 94.38 107 CYS A C 1
ATOM 820 O O . CYS A 1 107 ? -6.144 2.228 35.576 1.00 94.38 107 CYS A O 1
ATOM 822 N N . ILE A 1 108 ? -7.714 3.813 35.827 1.00 94.31 108 ILE A N 1
ATOM 823 C CA . ILE A 1 108 ? -8.501 3.101 36.846 1.00 94.31 108 ILE A CA 1
ATOM 824 C C . ILE A 1 108 ? -8.972 1.739 36.327 1.00 94.31 108 ILE A C 1
ATOM 826 O O . ILE A 1 108 ? -8.786 0.728 37.005 1.00 94.31 108 ILE A O 1
ATOM 830 N N . LEU A 1 109 ? -9.535 1.694 35.117 1.00 94.94 109 LEU A N 1
ATOM 831 C CA . LEU A 1 109 ? -9.998 0.456 34.492 1.00 94.94 109 LEU A CA 1
ATOM 832 C C . LEU A 1 109 ? -8.858 -0.560 34.345 1.00 94.94 109 LEU A C 1
ATOM 834 O O . LEU A 1 109 ? -9.033 -1.739 34.656 1.00 94.94 109 LEU A O 1
ATOM 838 N N . GLY A 1 110 ? -7.687 -0.102 33.896 1.00 94.75 110 GLY A N 1
ATOM 839 C CA . GLY A 1 110 ? -6.501 -0.944 33.769 1.00 94.75 110 GLY A CA 1
ATOM 840 C C . GLY A 1 110 ? -6.013 -1.490 35.115 1.00 94.75 110 GLY A C 1
ATOM 841 O O . GLY A 1 110 ? -5.743 -2.687 35.226 1.00 94.75 110 GLY A O 1
ATOM 842 N N . LEU A 1 111 ? -5.953 -0.646 36.152 1.00 94.75 111 LEU A N 1
ATOM 843 C CA . LEU A 1 111 ? -5.546 -1.069 37.496 1.00 94.75 111 LEU A CA 1
ATOM 844 C C . LEU A 1 111 ? -6.532 -2.067 38.100 1.00 94.75 111 LEU A C 1
ATOM 846 O O . LEU A 1 111 ? -6.105 -3.071 38.666 1.00 94.75 111 LEU A O 1
ATOM 850 N N . GLN A 1 112 ? -7.837 -1.836 37.944 1.00 94.75 112 GLN A N 1
ATOM 851 C CA . GLN A 1 112 ? -8.858 -2.762 38.424 1.00 94.75 112 GLN A CA 1
ATOM 852 C C . GLN A 1 112 ? -8.719 -4.129 37.748 1.00 94.75 112 GLN A C 1
ATOM 854 O O . GLN A 1 112 ? -8.713 -5.153 38.429 1.00 94.75 112 GLN A O 1
ATOM 859 N N . ALA A 1 113 ? -8.507 -4.152 36.429 1.00 93.19 113 ALA A N 1
ATOM 860 C CA . ALA A 1 113 ? -8.231 -5.392 35.716 1.00 93.19 113 ALA A CA 1
ATOM 861 C C . ALA A 1 113 ? -6.965 -6.081 36.256 1.00 93.19 113 ALA A C 1
ATOM 863 O O . ALA A 1 113 ? -6.978 -7.287 36.495 1.00 93.19 113 ALA A O 1
ATOM 864 N N . ALA A 1 114 ? -5.883 -5.341 36.517 1.00 94.00 114 ALA A N 1
ATOM 865 C CA . ALA A 1 114 ? -4.651 -5.911 37.069 1.00 94.00 114 ALA A CA 1
ATOM 866 C C . ALA A 1 114 ? -4.849 -6.512 38.475 1.00 94.00 114 ALA A C 1
ATOM 868 O O . ALA A 1 114 ? -4.299 -7.578 38.774 1.00 94.00 114 ALA A O 1
ATOM 869 N N . ILE A 1 115 ? -5.669 -5.875 39.317 1.00 92.75 115 ILE A N 1
ATOM 870 C CA . ILE A 1 115 ? -6.067 -6.397 40.633 1.00 92.75 115 ILE A CA 1
ATOM 871 C C . ILE A 1 115 ? -6.878 -7.689 40.472 1.00 92.75 115 ILE A C 1
ATOM 873 O O . ILE A 1 115 ? -6.606 -8.671 41.168 1.00 92.75 115 ILE A O 1
ATOM 877 N N . ASP A 1 116 ? -7.809 -7.735 39.519 1.00 92.25 116 ASP A N 1
ATOM 878 C CA . ASP A 1 116 ? -8.612 -8.928 39.227 1.00 92.25 116 ASP A CA 1
ATOM 879 C C . ASP A 1 116 ? -7.733 -10.096 38.729 1.00 92.25 116 ASP A C 1
ATOM 881 O O . ASP A 1 116 ? -7.946 -11.254 39.106 1.00 92.25 116 ASP A O 1
ATOM 885 N N . PHE A 1 117 ? -6.673 -9.791 37.969 1.00 89.62 117 PHE A N 1
ATOM 886 C CA . PHE A 1 117 ? -5.615 -10.736 37.580 1.00 89.62 117 PHE A CA 1
ATOM 887 C C . PHE A 1 117 ? -4.643 -11.092 38.721 1.00 89.62 117 PHE A C 1
ATOM 889 O O . PHE A 1 117 ? -3.757 -11.929 38.532 1.00 89.62 117 PHE A O 1
ATOM 896 N N . LYS A 1 118 ? -4.822 -10.518 39.919 1.00 91.12 118 LYS A N 1
ATOM 897 C CA . LYS A 1 118 ? -3.989 -10.723 41.117 1.00 91.12 118 LYS A CA 1
ATOM 898 C C . LYS A 1 118 ? -2.511 -10.383 40.895 1.00 91.12 118 LYS A C 1
ATOM 900 O O . LYS A 1 118 ? -1.630 -11.035 41.462 1.00 91.12 118 LYS A O 1
ATOM 905 N N . VAL A 1 119 ? -2.239 -9.371 40.073 1.00 91.94 119 VAL A N 1
ATOM 906 C CA . VAL A 1 119 ? -0.881 -8.886 39.802 1.00 91.94 119 VAL A CA 1
ATOM 907 C C . VAL A 1 119 ? -0.298 -8.232 41.060 1.00 91.94 119 VAL A C 1
ATOM 909 O O . VAL A 1 119 ? -0.977 -7.474 41.747 1.00 91.94 119 VAL A O 1
ATOM 912 N N . LYS A 1 120 ? 0.967 -8.541 41.376 1.00 90.25 120 LYS A N 1
ATOM 913 C CA . LYS A 1 120 ? 1.684 -8.010 42.553 1.00 90.25 120 LYS A CA 1
ATOM 914 C C . LYS A 1 120 ? 2.652 -6.880 42.222 1.00 90.25 120 LYS A C 1
ATOM 916 O O . LYS A 1 120 ? 2.741 -5.922 42.986 1.00 90.25 120 LYS A O 1
ATOM 921 N N . GLU A 1 121 ? 3.335 -6.989 41.084 1.00 93.50 121 GLU A N 1
ATOM 922 C CA . GLU A 1 121 ? 4.262 -5.981 40.570 1.00 93.50 121 GLU A CA 1
ATOM 923 C C . GLU A 1 121 ? 3.804 -5.510 39.187 1.00 93.50 121 GLU A C 1
ATOM 925 O O . GLU A 1 121 ? 3.612 -6.348 38.301 1.00 93.50 121 GLU A O 1
ATOM 930 N N . LEU A 1 122 ? 3.634 -4.197 39.004 1.00 93.88 122 LEU A N 1
ATOM 931 C CA . LEU A 1 122 ? 3.087 -3.613 37.776 1.00 93.88 122 LEU A CA 1
ATOM 932 C C . LEU A 1 122 ? 3.857 -2.363 37.326 1.00 93.88 122 LEU A C 1
ATOM 934 O O . LEU A 1 122 ? 4.075 -1.438 38.107 1.00 93.88 122 LEU A O 1
ATOM 938 N N . GLU A 1 123 ? 4.209 -2.309 36.044 1.00 94.12 123 GLU A N 1
ATOM 939 C CA . GLU A 1 123 ? 4.729 -1.109 35.383 1.00 94.12 123 GLU A CA 1
ATOM 940 C C . GLU A 1 123 ? 3.628 -0.482 34.523 1.00 94.12 123 GLU A C 1
ATOM 942 O O . GLU A 1 123 ? 3.143 -1.096 33.575 1.00 94.12 123 GLU A O 1
ATOM 947 N N . VAL A 1 124 ? 3.212 0.736 34.861 1.00 93.38 124 VAL A N 1
ATOM 948 C CA . VAL A 1 124 ? 2.134 1.464 34.190 1.00 93.38 124 VAL A CA 1
ATOM 949 C C . VAL A 1 124 ? 2.712 2.513 33.245 1.00 93.38 124 VAL A C 1
ATOM 951 O O . VAL A 1 124 ? 3.522 3.351 33.644 1.00 93.38 124 VAL A O 1
ATOM 954 N N . PHE A 1 125 ? 2.239 2.502 32.005 1.00 93.19 125 PHE A N 1
ATOM 955 C CA . PHE A 1 125 ? 2.624 3.400 30.928 1.00 93.19 125 PHE A CA 1
ATOM 956 C C . PHE A 1 125 ? 1.402 4.164 30.411 1.00 93.19 125 PHE A C 1
ATOM 958 O O . PHE A 1 125 ? 0.338 3.586 30.194 1.00 93.19 125 PHE A O 1
ATOM 965 N N . GLY A 1 126 ? 1.568 5.466 30.194 1.00 89.88 126 GLY A N 1
ATOM 966 C CA . GLY A 1 126 ? 0.553 6.329 29.589 1.00 89.88 126 GLY A CA 1
ATOM 967 C C . GLY A 1 126 ? 1.186 7.574 28.976 1.00 89.88 126 GLY A C 1
ATOM 968 O O . GLY A 1 126 ? 2.307 7.949 29.334 1.00 89.88 126 GLY A O 1
ATOM 969 N N . ASP A 1 127 ? 0.484 8.214 28.049 1.00 87.56 127 ASP A N 1
ATOM 970 C CA . ASP A 1 127 ? 0.918 9.439 27.362 1.00 87.56 127 ASP A CA 1
ATOM 971 C C . ASP A 1 127 ? 0.286 10.716 27.953 1.00 87.56 127 ASP A C 1
ATOM 973 O O . ASP A 1 127 ? 0.697 11.835 27.636 1.00 87.56 127 ASP A O 1
ATOM 977 N N . SER A 1 128 ? -0.636 10.581 28.909 1.00 87.94 128 SER A N 1
ATOM 978 C CA . SER A 1 128 ? -1.100 11.699 29.731 1.00 87.94 128 SER A CA 1
ATOM 979 C C . SER A 1 128 ? -0.051 12.092 30.777 1.00 87.94 128 SER A C 1
ATOM 981 O O . SER A 1 128 ? -0.004 11.550 31.887 1.00 87.94 128 SER A O 1
ATOM 983 N N . MET A 1 129 ? 0.771 13.101 30.456 1.00 83.31 129 MET A N 1
ATOM 984 C CA . MET A 1 129 ? 1.698 13.716 31.423 1.00 83.31 129 MET A CA 1
ATOM 985 C C . MET A 1 129 ? 0.976 14.126 32.712 1.00 83.31 129 MET A C 1
ATOM 987 O O . MET A 1 129 ? 1.505 13.932 33.803 1.00 83.31 129 MET A O 1
ATOM 991 N N . LEU A 1 130 ? -0.241 14.669 32.593 1.00 85.00 130 LEU A N 1
ATOM 992 C CA . LEU A 1 130 ? -1.035 15.114 33.733 1.00 85.00 130 LEU A CA 1
ATOM 993 C C . LEU A 1 130 ? -1.305 13.958 34.700 1.00 85.00 130 LEU A C 1
ATOM 995 O O . LEU A 1 130 ? -0.994 14.078 35.882 1.00 85.00 130 LEU A O 1
ATOM 999 N N . THR A 1 131 ? -1.848 12.849 34.192 1.00 82.06 131 THR A N 1
ATOM 1000 C CA . THR A 1 131 ? -2.200 11.679 35.003 1.00 82.06 131 THR A CA 1
ATOM 1001 C C . THR A 1 131 ? -0.941 11.081 35.631 1.00 82.06 131 THR A C 1
ATOM 1003 O O . THR A 1 131 ? -0.893 10.916 36.847 1.00 82.06 131 THR A O 1
ATOM 1006 N N . ILE A 1 132 ? 0.121 10.872 34.841 1.00 86.56 132 ILE A N 1
ATOM 1007 C CA . ILE A 1 132 ? 1.383 10.274 35.307 1.00 86.56 132 ILE A CA 1
ATOM 1008 C C . ILE A 1 132 ? 2.071 11.136 36.382 1.00 86.56 132 ILE A C 1
ATOM 1010 O O . ILE A 1 132 ? 2.426 10.636 37.454 1.00 86.56 132 ILE A O 1
ATOM 1014 N N . PHE A 1 133 ? 2.245 12.443 36.156 1.00 82.12 133 PHE A N 1
ATOM 1015 C CA . PHE A 1 133 ? 2.931 13.316 37.118 1.00 82.12 133 PHE A CA 1
ATOM 1016 C C . PHE A 1 133 ? 2.103 13.595 38.375 1.00 82.12 133 PHE A C 1
ATOM 1018 O O . PHE A 1 133 ? 2.678 13.813 39.449 1.00 82.12 133 PHE A O 1
ATOM 1025 N N . GLN A 1 134 ? 0.771 13.561 38.276 1.00 82.00 134 GLN A N 1
ATOM 1026 C CA . GLN A 1 134 ? -0.104 13.643 39.444 1.00 82.00 134 GLN A CA 1
ATOM 1027 C C . GLN A 1 134 ? -0.004 12.364 40.275 1.00 82.00 134 GLN A C 1
ATOM 1029 O O . GLN A 1 134 ? 0.249 12.470 41.477 1.00 82.00 134 GLN A O 1
ATOM 1034 N N . THR A 1 135 ? -0.050 11.174 39.658 1.00 80.00 135 THR A N 1
ATOM 1035 C CA . THR A 1 135 ? 0.144 9.892 40.364 1.00 80.00 135 THR A CA 1
ATOM 1036 C C . THR A 1 135 ? 1.516 9.779 41.028 1.00 80.00 135 THR A C 1
ATOM 1038 O O . THR A 1 135 ? 1.609 9.305 42.157 1.00 80.00 135 THR A O 1
ATOM 1041 N N . LEU A 1 136 ? 2.570 10.319 40.404 1.00 78.94 136 LEU A N 1
ATOM 1042 C CA . LEU A 1 136 ? 3.915 10.396 40.992 1.00 78.94 136 LEU A CA 1
ATOM 1043 C C . LEU A 1 136 ? 4.028 11.417 42.143 1.00 78.94 136 LEU A C 1
ATOM 1045 O O . LEU A 1 136 ? 5.082 11.534 42.765 1.00 78.94 136 LEU A O 1
ATOM 1049 N N . GLY A 1 137 ? 2.973 12.192 42.421 1.00 77.06 137 GLY A N 1
ATOM 1050 C CA . GLY A 1 137 ? 2.950 13.224 43.461 1.00 77.06 137 GLY A CA 1
ATOM 1051 C C . GLY A 1 137 ? 3.775 14.471 43.133 1.00 77.06 137 GLY A C 1
ATOM 1052 O O . GLY A 1 137 ? 3.921 15.347 43.987 1.00 77.06 137 GLY A O 1
ATOM 1053 N N . GLN A 1 138 ? 4.303 14.571 41.910 1.00 78.56 138 GLN A N 1
ATOM 1054 C CA . GLN A 1 138 ? 5.111 15.703 41.462 1.00 78.56 138 GLN A CA 1
ATOM 1055 C C . GLN A 1 138 ? 4.234 16.922 41.170 1.00 78.56 138 GLN A C 1
ATOM 1057 O O . GLN A 1 138 ? 4.652 18.058 41.399 1.00 78.56 138 GLN A O 1
ATOM 1062 N N . TRP A 1 139 ? 3.010 16.701 40.683 1.00 80.44 139 TRP A N 1
ATOM 1063 C CA . TRP A 1 139 ? 2.043 17.756 40.384 1.00 80.44 139 TRP A CA 1
ATOM 1064 C C . TRP A 1 139 ? 0.840 17.674 41.332 1.00 80.44 139 TRP A C 1
ATOM 1066 O O . TRP A 1 139 ? 0.343 16.593 41.637 1.00 80.44 139 TRP A O 1
ATOM 1076 N N . LYS A 1 140 ? 0.355 18.831 41.802 1.00 77.00 140 LYS A N 1
ATOM 1077 C CA . LYS A 1 140 ? -0.847 18.935 42.647 1.00 77.00 140 LYS A CA 1
ATOM 1078 C C . LYS A 1 140 ? -2.023 19.469 41.838 1.00 77.00 140 LYS A C 1
ATOM 1080 O O . LYS A 1 140 ? -1.923 20.538 41.237 1.00 77.00 140 LYS A O 1
ATOM 1085 N N . THR A 1 141 ? -3.149 18.768 41.883 1.00 73.38 141 THR A N 1
ATOM 1086 C CA . THR A 1 141 ? -4.393 19.186 41.227 1.00 73.38 141 THR A CA 1
ATOM 1087 C C . THR A 1 141 ? -5.181 20.122 42.132 1.00 73.38 141 THR A C 1
ATOM 1089 O O . THR A 1 141 ? -5.438 19.797 43.286 1.00 73.38 141 THR A O 1
ATOM 1092 N N . LYS A 1 142 ? -5.561 21.295 41.614 1.00 76.94 142 LYS A N 1
ATOM 1093 C CA . LYS A 1 142 ? -6.478 22.233 42.292 1.00 76.94 142 LYS A CA 1
ATOM 1094 C C . LYS A 1 142 ? -7.922 22.121 41.794 1.00 76.94 142 LYS A C 1
ATOM 1096 O O . LYS A 1 142 ? -8.795 22.783 42.339 1.00 76.94 142 LYS A O 1
ATOM 1101 N N . ASP A 1 143 ? -8.151 21.340 40.740 1.00 80.81 143 ASP A N 1
ATOM 1102 C CA . ASP A 1 143 ? -9.479 21.116 40.174 1.00 80.81 143 ASP A CA 1
ATOM 1103 C C . ASP A 1 143 ? -10.270 20.148 41.062 1.00 80.81 143 ASP A C 1
ATOM 1105 O O . ASP A 1 143 ? -9.908 18.976 41.181 1.00 80.81 143 ASP A O 1
ATOM 1109 N N . GLU A 1 144 ? -11.355 20.644 41.661 1.00 82.31 144 GLU A N 1
ATOM 1110 C CA . GLU A 1 144 ? -12.248 19.891 42.550 1.00 82.31 144 GLU A CA 1
ATOM 1111 C C . GLU A 1 144 ? -12.802 18.615 41.899 1.00 82.31 144 GLU A C 1
ATOM 1113 O O . GLU A 1 144 ? -13.091 17.650 42.602 1.00 82.31 144 GLU A O 1
ATOM 1118 N N . LYS A 1 145 ? -12.914 18.567 40.563 1.00 84.56 145 LYS A N 1
ATOM 1119 C CA . LYS A 1 145 ? -13.428 17.390 39.847 1.00 84.56 145 LYS A CA 1
ATOM 1120 C C . LYS A 1 145 ? -12.413 16.261 39.715 1.00 84.56 145 LYS A C 1
ATOM 1122 O O . LYS A 1 145 ? -12.821 15.114 39.579 1.00 84.56 145 LYS A O 1
ATOM 1127 N N . LEU A 1 146 ? -11.117 16.572 39.720 1.00 85.38 146 LEU A N 1
ATOM 1128 C CA . LEU A 1 146 ? -10.038 15.598 39.507 1.00 85.38 146 LEU A CA 1
ATOM 1129 C C . LEU A 1 146 ? -9.425 15.089 40.818 1.00 85.38 146 LEU A C 1
ATOM 1131 O O . LEU A 1 146 ? -8.787 14.039 40.821 1.00 85.38 146 LEU A O 1
ATOM 1135 N N . VAL A 1 147 ? -9.630 15.798 41.934 1.00 86.31 147 VAL A N 1
ATOM 1136 C CA . VAL A 1 147 ? -9.170 15.360 43.264 1.00 86.31 147 VAL A CA 1
ATOM 1137 C C . VAL A 1 147 ? -9.694 13.959 43.633 1.00 86.31 147 VAL A C 1
ATOM 1139 O O . VAL A 1 147 ? -8.862 13.133 44.007 1.00 86.31 147 VAL A O 1
ATOM 1142 N N . PRO A 1 148 ? -10.992 13.625 43.450 1.00 89.19 148 PRO A N 1
ATOM 1143 C CA . PRO A 1 148 ? -11.502 12.293 43.785 1.00 89.19 148 PRO A CA 1
ATOM 1144 C C . PRO A 1 148 ? -10.857 11.169 42.964 1.00 89.19 148 PRO A C 1
ATOM 1146 O O . PRO A 1 148 ? -10.557 10.108 43.501 1.00 89.19 148 PRO A O 1
ATOM 1149 N N . TYR A 1 149 ? -10.591 11.408 41.675 1.00 89.00 149 TYR A N 1
ATOM 1150 C CA . TYR A 1 149 ? -9.926 10.430 40.806 1.00 89.00 149 TYR A CA 1
ATOM 1151 C C . TYR A 1 149 ? -8.497 10.144 41.257 1.00 89.00 149 TYR A C 1
ATOM 1153 O O . TYR A 1 149 ? -8.055 8.998 41.261 1.00 89.00 149 TYR A O 1
ATOM 1161 N N . HIS A 1 150 ? -7.776 11.190 41.660 1.00 86.31 150 HIS A N 1
ATOM 1162 C CA . HIS A 1 150 ? -6.413 11.058 42.159 1.00 86.31 150 HIS A CA 1
ATOM 1163 C C . HIS A 1 150 ? -6.347 10.319 43.501 1.00 86.31 150 HIS A C 1
ATOM 1165 O O . HIS A 1 150 ? -5.465 9.488 43.706 1.00 86.31 150 HIS A O 1
ATOM 1171 N N . GLU A 1 151 ? -7.280 10.597 44.415 1.00 88.06 151 GLU A N 1
ATOM 1172 C CA . GLU A 1 151 ? -7.390 9.871 45.687 1.00 88.06 151 GLU A CA 1
ATOM 1173 C C . GLU A 1 151 ? -7.710 8.390 45.459 1.00 88.06 151 GLU A C 1
ATOM 1175 O O . GLU A 1 151 ? -7.050 7.528 46.038 1.00 88.06 151 GLU A O 1
ATOM 1180 N N . TYR A 1 152 ? -8.633 8.092 44.545 1.00 91.06 152 TYR A N 1
ATOM 1181 C CA . TYR A 1 152 ? -9.001 6.718 44.219 1.00 91.06 152 TYR A CA 1
ATOM 1182 C C . TYR A 1 152 ? -7.872 5.941 43.521 1.00 91.06 152 TYR A C 1
ATOM 1184 O O . TYR A 1 152 ? -7.608 4.790 43.862 1.00 91.06 152 TYR A O 1
ATOM 1192 N N . LEU A 1 153 ? -7.127 6.569 42.602 1.00 90.25 153 LEU A N 1
ATOM 1193 C CA . LEU A 1 153 ? -5.944 5.943 41.997 1.00 90.25 153 LEU A CA 1
ATOM 1194 C C . LEU A 1 153 ? -4.871 5.593 43.033 1.00 90.25 153 LEU A C 1
ATOM 1196 O O . LEU A 1 153 ? -4.209 4.565 42.897 1.00 90.25 153 LEU A O 1
ATOM 1200 N N . LYS A 1 154 ? -4.693 6.424 44.067 1.00 88.75 154 LYS A N 1
ATOM 1201 C CA . LYS A 1 154 ? -3.771 6.115 45.168 1.00 88.75 154 LYS A CA 1
ATOM 1202 C C . LYS A 1 154 ? -4.230 4.908 45.974 1.00 88.75 154 LYS A C 1
ATOM 1204 O O . LYS A 1 154 ? -3.409 4.042 46.245 1.00 88.75 154 LYS A O 1
ATOM 1209 N N . GLU A 1 155 ? -5.517 4.833 46.303 1.00 91.75 155 GLU A N 1
ATOM 1210 C CA . GLU A 1 155 ? -6.096 3.673 46.989 1.00 91.75 155 GLU A CA 1
ATOM 1211 C C . GLU A 1 155 ? -5.902 2.387 46.167 1.00 91.75 155 GLU A C 1
ATOM 1213 O O . GLU A 1 155 ? -5.477 1.360 46.694 1.00 91.75 155 GLU A O 1
ATOM 1218 N N . LEU A 1 156 ? -6.119 2.443 44.848 1.00 91.56 156 LEU A N 1
ATOM 1219 C CA . LEU A 1 156 ? -5.858 1.305 43.964 1.00 91.56 156 LEU A CA 1
ATOM 1220 C C . LEU A 1 156 ? -4.372 0.926 43.938 1.00 91.56 156 LEU A C 1
ATOM 1222 O O . LEU A 1 156 ? -4.048 -0.258 44.014 1.00 91.56 156 LEU A O 1
ATOM 1226 N N . ALA A 1 157 ? -3.471 1.909 43.887 1.00 89.69 157 ALA A N 1
ATOM 1227 C CA . ALA A 1 157 ? -2.027 1.686 43.881 1.00 89.69 157 ALA A CA 1
ATOM 1228 C C . ALA A 1 157 ? -1.513 0.986 45.158 1.00 89.69 157 ALA A C 1
ATOM 1230 O O . ALA A 1 157 ? -0.557 0.217 45.072 1.00 89.69 157 ALA A O 1
ATOM 1231 N N . GLU A 1 158 ? -2.162 1.181 46.314 1.00 91.19 158 GLU A N 1
ATOM 1232 C CA . GLU A 1 158 ? -1.816 0.506 47.580 1.00 91.19 158 GLU A CA 1
ATOM 1233 C C . GLU A 1 158 ? -2.050 -1.018 47.551 1.00 91.19 158 GLU A C 1
ATOM 1235 O O . GLU A 1 158 ? -1.498 -1.742 48.380 1.00 91.19 158 GLU A O 1
ATOM 1240 N N . ASN A 1 159 ? -2.818 -1.534 46.583 1.00 91.88 159 ASN A N 1
ATOM 1241 C CA . ASN A 1 159 ? -3.054 -2.975 46.432 1.00 91.88 159 ASN A CA 1
ATOM 1242 C C . ASN A 1 159 ? -1.862 -3.734 45.818 1.00 91.88 159 ASN A C 1
ATOM 1244 O O . ASN A 1 159 ? -1.845 -4.970 45.839 1.00 91.88 159 ASN A O 1
ATOM 1248 N N . PHE A 1 160 ? -0.870 -3.022 45.277 1.00 92.44 160 PHE A N 1
ATOM 1249 C CA . PHE A 1 160 ? 0.307 -3.602 44.633 1.00 92.44 160 PHE A CA 1
ATOM 1250 C C . PHE A 1 160 ? 1.515 -3.572 45.575 1.00 92.44 160 PHE A C 1
ATOM 1252 O O . PHE A 1 160 ? 1.763 -2.588 46.265 1.00 92.44 160 PHE A O 1
ATOM 1259 N N . GLU A 1 161 ? 2.315 -4.641 45.573 1.00 91.75 161 GLU A N 1
ATOM 1260 C CA . GLU A 1 161 ? 3.573 -4.686 46.336 1.00 91.75 161 GLU A CA 1
ATOM 1261 C C . GLU A 1 161 ? 4.603 -3.719 45.740 1.00 91.75 161 GLU A C 1
ATOM 1263 O O . GLU A 1 161 ? 5.408 -3.122 46.459 1.00 91.75 161 GLU A O 1
ATOM 1268 N N . LYS A 1 162 ? 4.550 -3.536 44.416 1.00 91.88 162 LYS A N 1
ATOM 1269 C CA . LYS A 1 162 ? 5.369 -2.577 43.682 1.00 91.88 162 LYS A CA 1
ATOM 1270 C C . LYS A 1 162 ? 4.626 -2.081 42.447 1.00 91.88 162 LYS A C 1
ATOM 1272 O O . LYS A 1 162 ? 4.244 -2.873 41.590 1.00 91.88 162 LYS A O 1
ATOM 1277 N N . ILE A 1 163 ? 4.483 -0.767 42.325 1.00 92.75 163 ILE A N 1
ATOM 1278 C CA . ILE A 1 163 ? 3.904 -0.128 41.143 1.00 92.75 163 ILE A CA 1
ATOM 1279 C C . ILE A 1 163 ? 4.761 1.058 40.708 1.00 92.75 163 ILE A C 1
ATOM 1281 O O . ILE A 1 163 ? 5.232 1.836 41.541 1.00 92.75 163 ILE A O 1
ATOM 1285 N N . THR A 1 164 ? 4.993 1.188 39.405 1.00 91.88 164 THR A N 1
ATOM 1286 C CA . THR A 1 164 ? 5.717 2.320 38.813 1.00 91.88 164 THR A CA 1
ATOM 1287 C C . THR A 1 164 ? 4.888 2.950 37.704 1.00 91.88 164 THR A C 1
ATOM 1289 O O . THR A 1 164 ? 4.217 2.251 36.955 1.00 91.88 164 THR A O 1
ATOM 1292 N N . PHE A 1 165 ? 4.938 4.277 37.592 1.00 91.00 165 PHE A N 1
ATOM 1293 C CA . PHE A 1 165 ? 4.251 5.034 36.545 1.00 91.00 165 PHE A CA 1
ATOM 1294 C C . PHE A 1 165 ? 5.287 5.716 35.654 1.00 91.00 165 PHE A C 1
ATOM 1296 O O . PHE A 1 165 ? 6.147 6.444 36.153 1.00 91.00 165 PHE A O 1
ATOM 1303 N N . THR A 1 166 ? 5.200 5.488 34.345 1.00 90.00 166 THR A N 1
ATOM 1304 C CA . THR A 1 166 ? 6.167 5.972 33.355 1.00 90.00 166 THR A CA 1
ATOM 1305 C C . THR A 1 166 ? 5.452 6.659 32.200 1.00 90.00 166 THR A C 1
ATOM 1307 O O . THR A 1 166 ? 4.556 6.097 31.574 1.00 90.00 166 THR A O 1
ATOM 1310 N N . TYR A 1 167 ? 5.882 7.878 31.879 1.00 88.38 167 TYR A N 1
ATOM 1311 C CA . TYR A 1 167 ? 5.399 8.578 30.694 1.00 88.38 167 TYR A CA 1
ATOM 1312 C C . TYR A 1 167 ? 5.943 7.921 29.422 1.00 88.38 167 TYR A C 1
ATOM 1314 O O . TYR A 1 167 ? 7.144 7.665 29.315 1.00 88.38 167 TYR A O 1
ATOM 1322 N N . THR A 1 168 ? 5.066 7.682 28.449 1.00 84.69 168 THR A N 1
ATOM 1323 C CA . THR A 1 168 ? 5.410 7.100 27.149 1.00 84.69 168 THR A CA 1
ATOM 1324 C C . THR A 1 168 ? 4.864 7.974 26.023 1.00 84.69 168 THR A C 1
ATOM 1326 O O . THR A 1 168 ? 3.698 8.348 26.072 1.00 84.69 168 THR A O 1
ATOM 1329 N N . PRO A 1 169 ? 5.655 8.302 24.983 1.00 84.38 169 PRO A N 1
ATOM 1330 C CA . PRO A 1 169 ? 5.145 9.051 23.838 1.00 84.38 169 PRO A CA 1
ATOM 1331 C C . PRO A 1 169 ? 3.999 8.310 23.141 1.00 84.38 169 PRO A C 1
ATOM 1333 O O . PRO A 1 169 ? 4.077 7.096 22.949 1.00 84.38 169 PRO A O 1
ATOM 1336 N N . ARG A 1 170 ? 2.992 9.047 22.663 1.00 76.81 170 ARG A N 1
ATOM 1337 C CA . ARG A 1 170 ? 1.774 8.500 22.033 1.00 76.81 170 ARG A CA 1
ATOM 1338 C C . ARG A 1 170 ? 2.027 7.473 20.924 1.00 76.81 170 ARG A C 1
ATOM 1340 O O . ARG A 1 170 ? 1.297 6.496 20.801 1.00 76.81 170 ARG A O 1
ATOM 1347 N N . VAL A 1 171 ? 3.114 7.630 20.164 1.00 76.00 171 VAL A N 1
ATOM 1348 C CA . VAL A 1 171 ? 3.526 6.685 19.104 1.00 76.00 171 VAL A CA 1
ATOM 1349 C C . VAL A 1 171 ? 3.736 5.261 19.641 1.00 76.00 171 VAL A C 1
ATOM 1351 O O . VAL A 1 171 ? 3.455 4.293 18.941 1.00 76.00 171 VAL A O 1
ATOM 1354 N N . LYS A 1 172 ? 4.191 5.124 20.892 1.00 78.62 172 LYS A N 1
ATOM 1355 C CA . LYS A 1 172 ? 4.393 3.837 21.569 1.00 78.62 172 LYS A CA 1
ATOM 1356 C C . LYS A 1 172 ? 3.139 3.346 22.321 1.00 78.62 172 LYS A C 1
ATOM 1358 O O . LYS A 1 172 ? 3.116 2.191 22.726 1.00 78.62 172 LYS A O 1
ATOM 1363 N N . ASN A 1 173 ? 2.086 4.166 22.455 1.00 87.50 173 ASN A N 1
ATOM 1364 C CA . ASN A 1 173 ? 0.821 3.834 23.141 1.00 87.50 173 ASN A CA 1
ATOM 1365 C C . ASN A 1 173 ? -0.344 3.508 22.175 1.00 87.50 173 ASN A C 1
ATOM 1367 O O . ASN A 1 173 ? -1.514 3.479 22.551 1.00 87.50 173 ASN A O 1
ATOM 1371 N N . HIS A 1 174 ? -0.028 3.237 20.907 1.00 87.94 174 HIS A N 1
ATOM 1372 C CA . HIS A 1 174 ? -0.996 3.036 19.824 1.00 87.94 174 HIS A CA 1
ATOM 1373 C C . HIS A 1 174 ? -2.065 1.955 20.070 1.00 87.94 174 HIS A C 1
ATOM 1375 O O . HIS A 1 174 ? -3.169 2.053 19.537 1.00 87.94 174 HIS A O 1
ATOM 1381 N N . PHE A 1 175 ? -1.762 0.913 20.852 1.00 88.06 175 PHE A N 1
ATOM 1382 C CA . PHE A 1 175 ? -2.718 -0.169 21.081 1.00 88.06 175 PHE A CA 1
ATOM 1383 C C . PHE A 1 175 ? -3.819 0.243 22.071 1.00 88.06 175 PHE A C 1
ATOM 1385 O O . PHE A 1 175 ? -4.994 -0.013 21.809 1.00 88.06 175 PHE A O 1
ATOM 1392 N N . ALA A 1 176 ? -3.465 0.927 23.163 1.00 90.38 176 ALA A N 1
ATOM 1393 C CA . ALA A 1 176 ? -4.449 1.452 24.107 1.00 90.38 176 ALA A CA 1
ATOM 1394 C C . ALA A 1 176 ? -5.317 2.549 23.459 1.00 90.38 176 ALA A C 1
ATOM 1396 O O . ALA A 1 176 ? -6.542 2.494 23.584 1.00 90.38 176 ALA A O 1
ATOM 1397 N N . ASP A 1 177 ? -4.711 3.444 22.668 1.00 91.50 177 ASP A N 1
ATOM 1398 C CA . ASP A 1 177 ? -5.416 4.489 21.899 1.00 91.50 177 ASP A CA 1
ATOM 1399 C C . ASP A 1 177 ? -6.431 3.897 20.905 1.00 91.50 177 ASP A C 1
ATOM 1401 O O . ASP A 1 177 ? -7.586 4.335 20.828 1.00 91.50 177 ASP A O 1
ATOM 1405 N N . ALA A 1 178 ? -6.063 2.810 20.217 1.00 89.69 178 ALA A N 1
ATOM 1406 C CA . ALA A 1 178 ? -6.978 2.098 19.331 1.00 89.69 178 ALA A CA 1
ATOM 1407 C C . ALA A 1 178 ? -8.171 1.481 20.085 1.00 89.69 178 ALA A C 1
ATOM 1409 O O . ALA A 1 178 ? -9.299 1.528 19.586 1.00 89.69 178 ALA A O 1
ATOM 1410 N N . LEU A 1 179 ? -7.950 0.923 21.281 1.00 89.50 179 LEU A N 1
ATOM 1411 C CA . LEU A 1 179 ? -9.018 0.359 22.115 1.00 89.50 179 LEU A CA 1
ATOM 1412 C C . LEU A 1 179 ? -9.975 1.440 22.628 1.00 89.50 179 LEU A C 1
ATOM 1414 O O . LEU A 1 179 ? -11.193 1.270 22.525 1.00 89.50 179 LEU A O 1
ATOM 1418 N N . ALA A 1 180 ? -9.440 2.556 23.126 1.00 91.19 180 ALA A N 1
ATOM 1419 C CA . ALA A 1 180 ? -10.225 3.687 23.609 1.00 91.19 180 ALA A CA 1
ATOM 1420 C C . ALA A 1 180 ? -11.065 4.301 22.480 1.00 91.19 180 ALA A C 1
ATOM 1422 O O . ALA A 1 180 ? -12.279 4.507 22.614 1.00 91.19 180 ALA A O 1
ATOM 1423 N N . THR A 1 181 ? -10.441 4.501 21.318 1.00 90.25 181 THR A N 1
ATOM 1424 C CA . THR A 1 181 ? -11.108 4.999 20.115 1.00 90.25 181 THR A CA 1
ATOM 1425 C C . THR A 1 181 ? -12.211 4.048 19.662 1.00 90.25 181 THR A C 1
ATOM 1427 O O . THR A 1 181 ? -13.337 4.490 19.427 1.00 90.25 181 THR A O 1
ATOM 1430 N N . LEU A 1 182 ? -11.944 2.740 19.603 1.00 87.88 182 LEU A N 1
ATOM 1431 C CA . LEU A 1 182 ? -12.955 1.744 19.255 1.00 87.88 182 LEU A CA 1
ATOM 1432 C C . LEU A 1 182 ? -14.139 1.810 20.226 1.00 87.88 182 LEU A C 1
ATOM 1434 O O . LEU A 1 182 ? -15.277 1.943 19.776 1.00 87.88 182 LEU A O 1
ATOM 1438 N N . ALA A 1 183 ? -13.886 1.809 21.537 1.00 88.50 183 ALA A N 1
ATOM 1439 C CA . ALA A 1 183 ? -14.928 1.871 22.560 1.00 88.50 183 ALA A CA 1
ATOM 1440 C C . ALA A 1 183 ? -15.801 3.133 22.458 1.00 88.50 183 ALA A C 1
ATOM 1442 O O . ALA A 1 183 ? -17.021 3.050 22.617 1.00 88.50 183 ALA A O 1
ATOM 1443 N N . SER A 1 184 ? -15.210 4.284 22.118 1.00 88.38 184 SER A N 1
ATOM 1444 C CA . SER A 1 184 ? -15.958 5.534 21.922 1.00 88.38 184 SER A CA 1
ATOM 1445 C C . SER A 1 184 ? -16.975 5.431 20.769 1.00 88.38 184 SER A C 1
ATOM 1447 O O . SER A 1 184 ? -18.103 5.926 20.877 1.00 88.38 184 SER A O 1
ATOM 1449 N N . MET A 1 185 ? -16.616 4.703 19.704 1.00 85.88 185 MET A N 1
ATOM 1450 C CA . MET A 1 185 ? -17.407 4.566 18.478 1.00 85.88 185 MET A CA 1
ATOM 1451 C C . MET A 1 185 ? -18.508 3.501 18.573 1.00 85.88 185 MET A C 1
ATOM 1453 O O . MET A 1 185 ? -19.510 3.590 17.858 1.00 85.88 185 MET A O 1
ATOM 1457 N N . VAL A 1 186 ? -18.372 2.488 19.438 1.00 77.44 186 VAL A N 1
ATOM 1458 C CA . VAL A 1 186 ? -19.377 1.414 19.523 1.00 77.44 186 VAL A CA 1
ATOM 1459 C C . VAL A 1 186 ? -20.676 1.923 20.166 1.00 77.44 186 VAL A C 1
ATOM 1461 O O . VAL A 1 186 ? -20.684 2.576 21.208 1.00 77.44 186 VAL A O 1
ATOM 1464 N N . SER A 1 187 ? -21.826 1.601 19.568 1.00 70.25 187 SER A N 1
ATOM 1465 C CA . SER A 1 187 ? -23.152 1.877 20.146 1.00 70.25 187 SER A CA 1
ATOM 1466 C C . SER A 1 187 ? -23.595 0.735 21.068 1.00 70.25 187 SER A C 1
ATOM 1468 O O . SER A 1 187 ? -24.429 -0.093 20.702 1.00 70.25 187 SER A O 1
ATOM 1470 N N . ILE A 1 188 ? -22.992 0.650 22.256 1.00 67.25 188 ILE A N 1
ATOM 1471 C CA . ILE A 1 188 ? -23.319 -0.375 23.258 1.00 67.25 188 ILE A CA 1
ATOM 1472 C C . ILE A 1 188 ? -24.441 0.149 24.162 1.00 67.25 188 ILE A C 1
ATOM 1474 O O . ILE A 1 188 ? -24.252 1.117 24.892 1.00 67.25 188 ILE A O 1
ATOM 1478 N N . THR A 1 189 ? -25.612 -0.489 24.132 1.00 64.31 189 THR A N 1
ATOM 1479 C CA . THR A 1 189 ? -26.664 -0.309 25.148 1.00 64.31 189 THR A CA 1
ATOM 1480 C C . THR A 1 189 ? -26.557 -1.411 26.202 1.00 64.31 189 THR A C 1
ATOM 1482 O O . THR A 1 189 ? -26.157 -2.519 25.855 1.00 64.31 189 THR A O 1
ATOM 1485 N N . LYS A 1 190 ? -26.971 -1.160 27.458 1.00 59.53 190 LYS A N 1
ATOM 1486 C CA . LYS A 1 190 ? -26.858 -2.097 28.609 1.00 59.53 190 LYS A CA 1
ATOM 1487 C C . LYS A 1 190 ? -27.401 -3.528 28.383 1.00 59.53 190 LYS A C 1
ATOM 1489 O O . LYS A 1 190 ? -27.131 -4.398 29.199 1.00 59.53 190 LYS A O 1
ATOM 1494 N N . GLY A 1 191 ? -28.155 -3.784 27.309 1.00 53.62 191 GLY A N 1
ATOM 1495 C CA . GLY A 1 191 ? -28.658 -5.112 26.926 1.00 53.62 191 GLY A CA 1
ATOM 1496 C C . GLY A 1 191 ? -27.860 -5.858 25.844 1.00 53.62 191 GLY A C 1
ATOM 1497 O O . GLY A 1 191 ? -28.224 -6.984 25.516 1.00 53.62 191 GLY A O 1
ATOM 1498 N N . ASN A 1 192 ? -26.806 -5.269 25.270 1.00 63.75 192 ASN A N 1
ATOM 1499 C CA . ASN A 1 192 ? -26.028 -5.906 24.204 1.00 63.75 192 ASN A CA 1
ATOM 1500 C C . ASN A 1 192 ? -24.909 -6.760 24.814 1.00 63.75 192 ASN A C 1
ATOM 1502 O O . ASN A 1 192 ? -23.933 -6.224 25.333 1.00 63.75 192 ASN A O 1
ATOM 1506 N N . LEU A 1 193 ? -25.038 -8.086 24.730 1.00 58.94 193 LEU A N 1
ATOM 1507 C CA . LEU A 1 193 ? -23.947 -9.013 25.031 1.00 58.94 193 LEU A CA 1
ATOM 1508 C C . LEU A 1 193 ? -22.964 -8.997 23.856 1.00 58.94 193 LEU A C 1
ATOM 1510 O O . LEU A 1 193 ? -23.304 -9.433 22.756 1.00 58.94 193 LEU A O 1
ATOM 1514 N N . ILE A 1 194 ? -21.772 -8.451 24.078 1.00 65.62 194 ILE A N 1
ATOM 1515 C CA . ILE A 1 194 ? -20.683 -8.445 23.099 1.00 65.62 194 ILE A CA 1
ATOM 1516 C C . ILE A 1 194 ? -19.729 -9.573 23.476 1.00 65.62 194 ILE A C 1
ATOM 1518 O O . ILE A 1 194 ? -19.273 -9.645 24.616 1.00 65.62 194 ILE A O 1
ATOM 1522 N N . GLU A 1 195 ? -19.467 -10.475 22.533 1.00 62.72 195 GLU A N 1
ATOM 1523 C CA . GLU A 1 195 ? -18.453 -11.515 22.707 1.00 62.72 195 GLU A CA 1
ATOM 1524 C C . GLU A 1 195 ? -17.050 -10.883 22.802 1.00 62.72 195 GLU A C 1
ATOM 1526 O O . GLU A 1 195 ? -16.823 -9.826 22.203 1.00 62.72 195 GLU A O 1
ATOM 1531 N N . PRO A 1 196 ? -16.104 -11.500 23.537 1.00 65.38 196 PRO A N 1
ATOM 1532 C CA . PRO A 1 196 ? -14.727 -11.019 23.608 1.00 65.38 196 PRO A CA 1
ATOM 1533 C C . PRO A 1 196 ? -14.138 -10.782 22.212 1.00 65.38 196 PRO A C 1
ATOM 1535 O O . PRO A 1 196 ? -14.269 -11.624 21.323 1.00 65.38 196 PRO A O 1
ATOM 1538 N N . LEU A 1 197 ? -13.492 -9.630 22.013 1.00 68.31 197 LEU A N 1
ATOM 1539 C CA . LEU A 1 197 ? -12.863 -9.292 20.738 1.00 68.31 197 LEU A CA 1
ATOM 1540 C C . LEU A 1 197 ? -11.611 -10.156 20.526 1.00 68.31 197 LEU A C 1
ATOM 1542 O O . LEU A 1 197 ? -10.584 -9.928 21.164 1.00 68.31 197 LEU A O 1
ATOM 1546 N N . GLU A 1 198 ? -11.678 -11.110 19.599 1.00 67.62 198 GLU A N 1
ATOM 1547 C CA . GLU A 1 198 ? -10.504 -11.857 19.141 1.00 67.62 198 GLU A CA 1
ATOM 1548 C C . GLU A 1 198 ? -9.771 -11.081 18.037 1.00 67.62 198 GLU A C 1
ATOM 1550 O O . GLU A 1 198 ? -10.324 -10.792 16.972 1.00 67.62 198 GLU A O 1
ATOM 1555 N N . ILE A 1 199 ? -8.506 -10.736 18.293 1.00 71.44 199 ILE A N 1
ATOM 1556 C CA . ILE A 1 199 ? -7.616 -10.099 17.318 1.00 71.44 199 ILE A CA 1
ATOM 1557 C C . ILE A 1 199 ? -6.704 -11.183 16.733 1.00 71.44 199 ILE A C 1
ATOM 1559 O O . ILE A 1 199 ? -5.765 -11.637 17.384 1.00 71.44 199 ILE A O 1
ATOM 1563 N N . GLU A 1 200 ? -6.966 -11.590 15.490 1.00 72.25 200 GLU A N 1
ATOM 1564 C CA . GLU A 1 200 ? -6.141 -12.559 14.762 1.00 72.25 200 GLU A CA 1
ATOM 1565 C C . GLU A 1 200 ? -5.222 -11.868 13.747 1.00 72.25 200 GLU A C 1
ATOM 1567 O O . GLU A 1 200 ? -5.637 -10.983 12.995 1.00 72.25 200 GLU A O 1
ATOM 1572 N N . ILE A 1 201 ? -3.971 -12.327 13.656 1.00 70.50 201 ILE A N 1
ATOM 1573 C CA . ILE A 1 201 ? -3.061 -11.903 12.588 1.00 70.50 201 ILE A CA 1
ATOM 1574 C C . ILE A 1 201 ? -3.421 -12.669 11.313 1.00 70.50 201 ILE A C 1
ATOM 1576 O O . ILE A 1 201 ? -3.092 -13.849 11.157 1.00 70.50 201 ILE A O 1
ATOM 1580 N N . THR A 1 202 ? -4.059 -11.993 10.360 1.00 54.09 202 THR A N 1
ATOM 1581 C CA . THR A 1 202 ? -4.304 -12.561 9.032 1.00 54.09 202 THR A CA 1
ATOM 1582 C C . THR A 1 202 ? -2.994 -12.643 8.250 1.00 54.09 202 THR A C 1
ATOM 1584 O O . THR A 1 202 ? -2.402 -11.621 7.908 1.00 54.09 202 THR A O 1
ATOM 1587 N N . LYS A 1 203 ? -2.543 -13.861 7.929 1.00 65.69 203 LYS A N 1
ATOM 1588 C CA . LYS A 1 203 ? -1.290 -14.116 7.185 1.00 65.69 203 LYS A CA 1
ATOM 1589 C C . LYS A 1 203 ? -1.366 -13.784 5.687 1.00 65.69 203 LYS A C 1
ATOM 1591 O O . LYS A 1 203 ? -0.380 -13.952 4.975 1.00 65.69 203 LYS A O 1
ATOM 1596 N N . GLY A 1 204 ? -2.518 -13.326 5.204 1.00 56.16 204 GLY A N 1
ATOM 1597 C CA . GLY A 1 204 ? -2.735 -12.964 3.811 1.00 56.16 204 GLY A CA 1
ATOM 1598 C C . GLY A 1 204 ? -4.011 -12.143 3.617 1.00 56.16 204 GLY A C 1
ATOM 1599 O O . GLY A 1 204 ? -4.814 -12.016 4.546 1.00 56.16 204 GLY A O 1
ATOM 1600 N N . PRO A 1 205 ? -4.210 -11.563 2.423 1.00 47.19 205 PRO A N 1
ATOM 1601 C CA . PRO A 1 205 ? -5.426 -10.831 2.097 1.00 47.19 205 PRO A CA 1
ATOM 1602 C C . PRO A 1 205 ? -6.637 -11.765 2.160 1.00 47.19 205 PRO A C 1
ATOM 1604 O O . PRO A 1 205 ? -6.612 -12.838 1.563 1.00 47.19 205 PRO A O 1
ATOM 1607 N N . ALA A 1 206 ? -7.740 -11.326 2.774 1.00 45.34 206 ALA A N 1
ATOM 1608 C CA . ALA A 1 206 ? -9.002 -12.082 2.801 1.00 45.34 206 ALA A CA 1
ATOM 1609 C C . ALA A 1 206 ? -9.556 -12.415 1.395 1.00 45.34 206 ALA A C 1
ATOM 1611 O O . ALA A 1 206 ? -10.439 -13.255 1.253 1.00 45.34 206 ALA A O 1
ATOM 1612 N N . HIS A 1 207 ? -9.048 -11.744 0.356 1.00 43.22 207 HIS A N 1
ATOM 1613 C CA . HIS A 1 207 ? -9.361 -12.005 -1.045 1.00 43.22 207 HIS A CA 1
ATOM 1614 C C . HIS A 1 207 ? -8.501 -13.116 -1.674 1.00 43.22 207 HIS A C 1
ATOM 1616 O O . HIS A 1 207 ? -8.937 -13.704 -2.651 1.00 43.22 207 HIS A O 1
ATOM 1622 N N . CYS A 1 208 ? -7.322 -13.441 -1.135 1.00 41.12 208 CYS A N 1
ATOM 1623 C CA . CYS A 1 208 ? -6.457 -14.482 -1.705 1.00 41.12 208 CYS A CA 1
ATOM 1624 C C . CYS A 1 208 ? -6.955 -15.905 -1.417 1.00 41.12 208 CYS A C 1
ATOM 1626 O O . CYS A 1 208 ? -6.611 -16.817 -2.157 1.00 41.12 208 CYS A O 1
ATOM 1628 N N . ASP A 1 209 ? -7.831 -16.081 -0.423 1.00 35.91 209 ASP A N 1
ATOM 1629 C CA . ASP A 1 209 ? -8.595 -17.328 -0.251 1.00 35.91 209 ASP A CA 1
ATOM 1630 C C . ASP A 1 209 ? -9.750 -17.452 -1.262 1.00 35.91 209 ASP A C 1
ATOM 1632 O O . ASP A 1 209 ? -10.411 -18.488 -1.347 1.00 35.91 209 ASP A O 1
ATOM 1636 N N . ALA A 1 210 ? -10.007 -16.405 -2.049 1.00 42.69 210 ALA A N 1
ATOM 1637 C CA . ALA A 1 210 ? -10.871 -16.475 -3.207 1.00 42.69 210 ALA A CA 1
ATOM 1638 C C . ALA A 1 210 ? -10.013 -16.604 -4.470 1.00 42.69 210 ALA A C 1
ATOM 1640 O O . ALA A 1 210 ? -9.495 -15.623 -4.994 1.00 42.69 210 ALA A O 1
ATOM 1641 N N . ILE A 1 211 ? -10.042 -17.819 -5.024 1.00 47.06 211 ILE A N 1
ATOM 1642 C CA . ILE A 1 211 ? -9.868 -18.083 -6.452 1.00 47.06 211 ILE A CA 1
ATOM 1643 C C . ILE A 1 211 ? -8.400 -18.130 -6.901 1.00 47.06 211 ILE A C 1
ATOM 1645 O O . ILE A 1 211 ? -7.926 -17.307 -7.677 1.00 47.06 211 ILE A O 1
ATOM 1649 N N . GLU A 1 212 ? -7.707 -19.199 -6.533 1.00 41.69 212 GLU A N 1
ATOM 1650 C CA . GLU A 1 212 ? -6.919 -19.901 -7.542 1.00 41.69 212 GLU A CA 1
ATOM 1651 C C . GLU A 1 212 ? -7.682 -21.184 -7.860 1.00 41.69 212 GLU A C 1
ATOM 1653 O O . GLU A 1 212 ? -7.973 -21.991 -6.977 1.00 41.69 212 GLU A O 1
ATOM 1658 N N . ALA A 1 213 ? -8.099 -21.333 -9.117 1.00 46.00 213 ALA A N 1
ATOM 1659 C CA . ALA A 1 213 ? -8.681 -22.568 -9.613 1.00 46.00 213 ALA A CA 1
ATOM 1660 C C . ALA A 1 213 ? -7.575 -23.636 -9.622 1.00 46.00 213 ALA A C 1
ATOM 1662 O O . ALA A 1 213 ? -6.863 -23.803 -10.608 1.00 46.00 213 ALA A O 1
ATOM 1663 N N . ILE A 1 214 ? -7.384 -24.304 -8.482 1.00 49.53 214 ILE A N 1
ATOM 1664 C CA . ILE A 1 214 ? -6.543 -25.505 -8.380 1.00 49.53 214 ILE A CA 1
ATOM 1665 C C . ILE A 1 214 ? -7.193 -26.635 -9.197 1.00 49.53 214 ILE A C 1
ATOM 1667 O O . ILE A 1 214 ? -6.505 -27.439 -9.821 1.00 49.53 214 ILE A O 1
ATOM 1671 N N . ASP A 1 215 ? -8.525 -26.633 -9.264 1.00 50.41 215 ASP A N 1
ATOM 1672 C CA . ASP A 1 215 ? -9.311 -27.549 -10.077 1.00 50.41 215 ASP A CA 1
ATOM 1673 C C . ASP A 1 215 ? -9.640 -26.925 -11.434 1.00 50.41 215 ASP A C 1
ATOM 1675 O O . ASP A 1 215 ? -9.875 -25.725 -11.537 1.00 50.41 215 ASP A O 1
ATOM 1679 N N . ALA A 1 216 ? -9.748 -27.748 -12.479 1.00 61.53 216 ALA A N 1
ATOM 1680 C CA . ALA A 1 216 ? -10.125 -27.369 -13.849 1.00 61.53 216 ALA A CA 1
ATOM 1681 C C . ALA A 1 216 ? -11.539 -26.743 -14.000 1.00 61.53 216 ALA A C 1
ATOM 1683 O O . ALA A 1 216 ? -12.105 -26.735 -15.093 1.00 61.53 216 ALA A O 1
ATOM 1684 N N . LYS A 1 217 ? -12.137 -26.254 -12.910 1.00 70.69 217 LYS A N 1
ATOM 1685 C CA . LYS A 1 217 ? -13.454 -25.624 -12.846 1.00 70.69 217 LYS A CA 1
ATOM 1686 C C . LYS A 1 217 ? -13.331 -24.094 -12.881 1.00 70.69 217 LYS A C 1
ATOM 1688 O O . LYS A 1 217 ? -12.375 -23.540 -12.336 1.00 70.69 217 LYS A O 1
ATOM 1693 N N . PRO A 1 218 ? -14.297 -23.383 -13.488 1.00 80.25 218 PRO A N 1
ATOM 1694 C CA . PRO A 1 218 ? -14.322 -21.926 -13.478 1.00 80.25 218 PRO A CA 1
ATOM 1695 C C . PRO A 1 218 ? -14.407 -21.362 -12.057 1.00 80.25 218 PRO A C 1
ATOM 1697 O O . PRO A 1 218 ? -15.076 -21.914 -11.188 1.00 80.25 218 PRO A O 1
ATOM 1700 N N . TRP A 1 219 ? -13.804 -20.196 -11.838 1.00 83.88 219 TRP A N 1
ATOM 1701 C CA . TRP A 1 219 ? -13.777 -19.548 -10.524 1.00 83.88 219 TRP A CA 1
ATOM 1702 C C . TRP A 1 219 ? -15.150 -19.226 -9.920 1.00 83.88 219 TRP A C 1
ATOM 1704 O O . TRP A 1 219 ? -15.281 -19.049 -8.712 1.00 83.88 219 TRP A O 1
ATOM 1714 N N . PHE A 1 220 ? -16.164 -19.092 -10.770 1.00 85.81 220 PHE A N 1
ATOM 1715 C CA . PHE A 1 220 ? -17.522 -18.724 -10.391 1.00 85.81 220 PHE A CA 1
ATOM 1716 C C . PHE A 1 220 ? -18.453 -19.934 -10.239 1.00 85.81 220 PHE A C 1
ATOM 1718 O O . PHE A 1 220 ? -19.653 -19.744 -10.039 1.00 85.81 220 PHE A O 1
ATOM 1725 N N . GLU A 1 221 ? -17.933 -21.162 -10.336 1.00 85.00 221 GLU A N 1
ATOM 1726 C CA . GLU A 1 221 ? -18.734 -22.392 -10.333 1.00 85.00 221 GLU A CA 1
ATOM 1727 C C . GLU A 1 221 ? -19.578 -22.528 -9.060 1.00 85.00 221 GLU A C 1
ATOM 1729 O O . GLU A 1 221 ? -20.779 -22.774 -9.141 1.00 85.00 221 GLU A O 1
ATOM 1734 N N . ASP A 1 222 ? -18.999 -22.260 -7.888 1.00 83.88 222 ASP A N 1
ATOM 1735 C CA . ASP A 1 222 ? -19.724 -22.335 -6.613 1.00 83.88 222 ASP A CA 1
ATOM 1736 C C . ASP A 1 222 ? -20.870 -21.315 -6.532 1.00 83.88 222 ASP A C 1
ATOM 1738 O O . ASP A 1 222 ? -21.937 -21.600 -5.982 1.00 83.88 222 ASP A O 1
ATOM 1742 N N . ILE A 1 223 ? -20.676 -20.127 -7.115 1.00 86.88 223 ILE A N 1
ATOM 1743 C CA . ILE A 1 223 ? -21.700 -19.077 -7.189 1.00 86.88 223 ILE A CA 1
ATOM 1744 C C . ILE A 1 223 ? -22.808 -19.510 -8.152 1.00 86.88 223 ILE A C 1
ATOM 1746 O O . ILE A 1 223 ? -23.991 -19.377 -7.832 1.00 86.88 223 ILE A O 1
ATOM 1750 N N . LYS A 1 224 ? -22.436 -20.059 -9.316 1.00 87.00 224 LYS A N 1
ATOM 1751 C CA . LYS A 1 224 ? -23.377 -20.571 -10.318 1.00 87.00 224 LYS A CA 1
ATOM 1752 C C . LYS A 1 224 ? -24.221 -21.710 -9.740 1.00 87.00 224 LYS A C 1
ATOM 1754 O O . LYS A 1 224 ? -25.446 -21.632 -9.790 1.00 87.00 224 LYS A O 1
ATOM 1759 N N . HIS A 1 225 ? -23.587 -22.707 -9.125 1.00 86.88 225 HIS A N 1
ATOM 1760 C CA . HIS A 1 225 ? -24.261 -23.845 -8.502 1.00 86.88 225 HIS A CA 1
ATOM 1761 C C . HIS A 1 225 ? -25.216 -23.404 -7.388 1.00 86.88 225 HIS A C 1
ATOM 1763 O O . HIS A 1 225 ? -26.354 -23.876 -7.325 1.00 86.88 225 HIS A O 1
ATOM 1769 N N . PHE A 1 226 ? -24.792 -22.469 -6.531 1.00 87.44 226 PHE A N 1
ATOM 1770 C CA . PHE A 1 226 ? -25.636 -21.928 -5.467 1.00 87.44 226 PHE A CA 1
ATOM 1771 C C . PHE A 1 226 ? -26.869 -21.197 -6.015 1.00 87.44 226 PHE A C 1
ATOM 1773 O O . PHE A 1 226 ? -27.969 -21.401 -5.508 1.00 87.44 226 PHE A O 1
ATOM 1780 N N . LEU A 1 227 ? -26.718 -20.395 -7.074 1.00 86.88 227 LEU A N 1
ATOM 1781 C CA . LEU A 1 227 ? -27.844 -19.704 -7.711 1.00 86.88 227 LEU A CA 1
ATOM 1782 C C . LEU A 1 227 ? -28.799 -20.658 -8.449 1.00 86.88 227 LEU A C 1
ATOM 1784 O O . LEU A 1 227 ? -29.988 -20.361 -8.533 1.00 86.88 227 LEU A O 1
ATOM 1788 N N . GLN A 1 228 ? -28.308 -21.791 -8.962 1.00 87.62 228 GLN A N 1
ATOM 1789 C CA . GLN A 1 228 ? -29.131 -22.809 -9.630 1.00 87.62 228 GLN A CA 1
ATOM 1790 C C . GLN A 1 228 ? -29.901 -23.696 -8.647 1.00 87.62 228 GLN A C 1
ATOM 1792 O O . GLN A 1 228 ? -31.082 -23.967 -8.845 1.00 87.62 228 GLN A O 1
ATOM 1797 N N . THR A 1 229 ? -29.223 -24.187 -7.607 1.00 85.81 229 THR A N 1
ATOM 1798 C CA . THR A 1 229 ? -29.737 -25.262 -6.740 1.00 85.81 229 THR A CA 1
ATOM 1799 C C . THR A 1 229 ? -30.160 -24.782 -5.353 1.00 85.81 229 THR A C 1
ATOM 1801 O O . THR A 1 229 ? -30.858 -25.502 -4.642 1.00 85.81 229 THR A O 1
ATOM 1804 N N . GLY A 1 230 ? -29.711 -23.596 -4.928 1.00 82.38 230 GLY A N 1
ATOM 1805 C CA . GLY A 1 230 ? -29.844 -23.112 -3.551 1.00 82.38 230 GLY A CA 1
ATOM 1806 C C . GLY A 1 230 ? -28.983 -23.870 -2.532 1.00 82.38 230 GLY A C 1
ATOM 1807 O O . GLY A 1 230 ? -29.099 -23.621 -1.331 1.00 82.38 230 GLY A O 1
ATOM 1808 N N . GLN A 1 231 ? -28.133 -24.802 -2.978 1.00 83.12 231 GLN A N 1
ATOM 1809 C CA . GLN A 1 231 ? -27.328 -25.657 -2.109 1.00 83.12 231 GLN A CA 1
ATOM 1810 C C . GLN A 1 231 ? -25.908 -25.116 -1.934 1.00 83.12 231 GLN A C 1
ATOM 1812 O O . GLN A 1 231 ? -25.299 -24.573 -2.857 1.00 83.12 231 GLN A O 1
ATOM 1817 N N . TYR A 1 232 ? -25.370 -25.297 -0.728 1.00 79.19 232 TYR A N 1
ATOM 1818 C CA . TYR A 1 232 ? -23.988 -24.954 -0.398 1.00 79.19 232 TYR A CA 1
ATOM 1819 C C . TYR A 1 232 ? -23.044 -26.124 -0.715 1.00 79.19 232 TYR A C 1
ATOM 1821 O O . TYR A 1 232 ? -23.476 -27.277 -0.647 1.00 79.19 232 TYR A O 1
ATOM 1829 N N . PRO A 1 233 ? -21.749 -25.861 -0.966 1.00 79.06 233 PRO A N 1
ATOM 1830 C CA . PRO A 1 233 ? -20.748 -26.918 -1.081 1.00 79.06 233 PRO A CA 1
ATOM 1831 C C . PRO A 1 233 ? -20.730 -27.827 0.161 1.00 79.06 233 PRO A C 1
ATOM 1833 O O . PRO A 1 233 ? -20.868 -27.338 1.288 1.00 79.06 233 PRO A O 1
ATOM 1836 N N . GLN A 1 234 ? -20.530 -29.139 -0.035 1.00 70.38 234 GLN A N 1
ATOM 1837 C CA . GLN A 1 234 ? -20.636 -30.164 1.024 1.00 70.38 234 GLN A CA 1
ATOM 1838 C C . GLN A 1 234 ? -19.781 -29.867 2.270 1.00 70.38 234 GLN A C 1
ATOM 1840 O O . GLN A 1 234 ? -20.212 -30.158 3.383 1.00 70.38 234 GLN A O 1
ATOM 1845 N N . PHE A 1 235 ? -18.622 -29.223 2.103 1.00 72.06 235 PHE A N 1
ATOM 1846 C CA . PHE A 1 235 ? -17.678 -28.907 3.184 1.00 72.06 235 PHE A CA 1
ATOM 1847 C C . PHE A 1 235 ? -17.646 -27.413 3.565 1.00 72.06 235 PHE A C 1
ATOM 1849 O O . PHE A 1 235 ? -16.686 -26.936 4.164 1.00 72.06 235 PHE A O 1
ATOM 1856 N N . ALA A 1 236 ? -18.674 -26.630 3.213 1.00 70.12 236 ALA A N 1
ATOM 1857 C CA . ALA A 1 236 ? -18.687 -25.196 3.503 1.00 70.12 236 ALA A CA 1
ATOM 1858 C C . ALA A 1 236 ? -19.010 -24.891 4.982 1.00 70.12 236 ALA A C 1
ATOM 1860 O O . ALA A 1 236 ? -20.141 -25.110 5.433 1.00 70.12 236 ALA A O 1
ATOM 1861 N N . ASN A 1 237 ? -18.047 -24.291 5.695 1.00 75.62 237 ASN A N 1
ATOM 1862 C CA . ASN A 1 237 ? -18.209 -23.745 7.051 1.00 75.62 237 ASN A CA 1
ATOM 1863 C C . ASN A 1 237 ? -19.258 -22.617 7.109 1.00 75.62 237 ASN A C 1
ATOM 1865 O O . ASN A 1 237 ? -19.559 -21.975 6.101 1.00 75.62 237 ASN A O 1
ATOM 1869 N N . HIS A 1 238 ? -19.781 -22.310 8.304 1.00 72.44 238 HIS A N 1
ATOM 1870 C CA . HIS A 1 238 ? -20.795 -21.259 8.496 1.00 72.44 238 HIS A CA 1
ATOM 1871 C C . HIS A 1 238 ? -20.366 -19.890 7.923 1.00 72.44 238 HIS A C 1
ATOM 1873 O O . HIS A 1 238 ? -21.155 -19.222 7.246 1.00 72.44 238 HIS A O 1
ATOM 1879 N N . ARG A 1 239 ? -19.091 -19.511 8.110 1.00 72.75 239 ARG A N 1
ATOM 1880 C CA . ARG A 1 239 ? -18.486 -18.302 7.522 1.00 72.75 239 ARG A CA 1
ATOM 1881 C C . ARG A 1 239 ? -18.529 -18.337 5.992 1.00 72.75 239 ARG A C 1
ATOM 1883 O O . ARG A 1 239 ? -19.035 -17.398 5.388 1.00 72.75 239 ARG A O 1
ATOM 1890 N N . ASN A 1 240 ? -18.130 -19.450 5.376 1.00 72.25 240 ASN A N 1
ATOM 1891 C CA . ASN A 1 240 ? -18.120 -19.620 3.917 1.00 72.25 240 ASN A CA 1
ATOM 1892 C C . ASN A 1 240 ? -19.534 -19.541 3.327 1.00 72.25 240 ASN A C 1
ATOM 1894 O O . ASN A 1 240 ? -19.743 -18.890 2.307 1.00 72.25 240 ASN A O 1
ATOM 1898 N N . ARG A 1 241 ? -20.538 -20.112 4.006 1.00 76.94 241 ARG A N 1
ATOM 1899 C CA . ARG A 1 241 ? -21.952 -19.996 3.602 1.00 76.94 241 ARG A CA 1
ATOM 1900 C C . ARG A 1 241 ? -22.472 -18.561 3.700 1.00 76.94 241 ARG A C 1
ATOM 1902 O O . ARG A 1 241 ? -23.287 -18.138 2.881 1.00 76.94 241 ARG A O 1
ATOM 1909 N N . LYS A 1 242 ? -22.048 -17.792 4.711 1.00 79.81 242 LYS A N 1
ATOM 1910 C CA . LYS A 1 242 ? -22.365 -16.356 4.819 1.00 79.81 242 LYS A CA 1
ATOM 1911 C C . LYS A 1 242 ? -21.703 -15.568 3.685 1.00 79.81 242 LYS A C 1
ATOM 1913 O O . LYS A 1 242 ? -22.392 -14.800 3.022 1.00 79.81 242 LYS A O 1
ATOM 1918 N N . THR A 1 243 ? -20.424 -15.812 3.414 1.00 79.19 243 THR A N 1
ATOM 1919 C CA . THR A 1 243 ? -19.686 -15.161 2.324 1.00 79.19 243 THR A CA 1
ATOM 1920 C C . THR A 1 243 ? -20.296 -15.469 0.959 1.00 79.19 243 THR A C 1
ATOM 1922 O O . THR A 1 243 ? -20.538 -14.546 0.192 1.00 79.19 243 THR A O 1
ATOM 1925 N N . LEU A 1 244 ? -20.630 -16.732 0.670 1.00 82.31 244 LEU A N 1
ATOM 1926 C CA . LEU A 1 244 ? -21.231 -17.123 -0.608 1.00 82.31 244 LEU A CA 1
ATOM 1927 C C . LEU A 1 244 ? -22.587 -16.441 -0.836 1.00 82.31 244 LEU A C 1
ATOM 1929 O O . LEU A 1 244 ? -22.836 -15.939 -1.926 1.00 82.31 244 LEU A O 1
ATOM 1933 N N . ARG A 1 245 ? -23.429 -16.340 0.205 1.00 82.88 245 ARG A N 1
ATOM 1934 C CA . ARG A 1 245 ? -24.692 -15.581 0.141 1.00 82.88 245 ARG A CA 1
ATOM 1935 C C . ARG A 1 245 ? -24.461 -14.107 -0.181 1.00 82.88 245 ARG A C 1
ATOM 1937 O O . ARG A 1 245 ? -25.156 -13.566 -1.032 1.00 82.88 245 ARG A O 1
ATOM 1944 N N . LEU A 1 246 ? -23.499 -13.473 0.491 1.00 83.44 246 LEU A N 1
ATOM 1945 C CA . LEU A 1 246 ? -23.161 -12.063 0.275 1.00 83.44 246 LEU A CA 1
ATOM 1946 C C . LEU A 1 246 ? -22.542 -11.814 -1.101 1.00 83.44 246 LEU A C 1
ATOM 1948 O O . LEU A 1 246 ? -22.762 -10.761 -1.678 1.00 83.44 246 LEU A O 1
ATOM 1952 N N . LEU A 1 247 ? -21.780 -12.764 -1.641 1.00 84.81 247 LEU A N 1
ATOM 1953 C CA . LEU A 1 247 ? -21.254 -12.659 -2.996 1.00 84.81 247 LEU A CA 1
ATOM 1954 C C . LEU A 1 247 ? -22.371 -12.830 -4.023 1.00 84.81 247 LEU A C 1
ATOM 1956 O O . LEU A 1 247 ? -22.475 -12.018 -4.936 1.00 84.81 247 LEU A O 1
ATOM 1960 N N . ALA A 1 248 ? -23.225 -13.843 -3.854 1.00 86.69 248 ALA A N 1
ATOM 1961 C CA . ALA A 1 248 ? -24.282 -14.193 -4.798 1.00 86.69 248 ALA A CA 1
ATOM 1962 C C . ALA A 1 248 ? -25.292 -13.058 -5.048 1.00 86.69 248 ALA A C 1
ATOM 1964 O O . ALA A 1 248 ? -25.830 -12.981 -6.148 1.00 86.69 248 ALA A O 1
ATOM 1965 N N . THR A 1 249 ? -25.508 -12.137 -4.099 1.00 86.19 249 THR A N 1
ATOM 1966 C CA . THR A 1 249 ? -26.375 -10.953 -4.303 1.00 86.19 249 THR A CA 1
ATOM 1967 C C . THR A 1 249 ? -25.885 -10.034 -5.425 1.00 86.19 249 THR A C 1
ATOM 1969 O O . THR A 1 249 ? -26.688 -9.342 -6.054 1.00 86.19 249 THR A O 1
ATOM 1972 N N . HIS A 1 250 ? -24.581 -10.034 -5.705 1.00 86.81 250 HIS A N 1
ATOM 1973 C CA . HIS A 1 250 ? -23.981 -9.260 -6.788 1.00 86.81 250 HIS A CA 1
ATOM 1974 C C . HIS A 1 250 ? -24.014 -9.980 -8.138 1.00 86.81 250 HIS A C 1
ATOM 1976 O O . HIS A 1 250 ? -23.589 -9.396 -9.137 1.00 86.81 250 HIS A O 1
ATOM 1982 N N . TYR A 1 251 ? -24.513 -11.216 -8.199 1.00 90.25 251 TYR A N 1
ATOM 1983 C CA . TYR A 1 251 ? -24.578 -11.999 -9.425 1.00 90.25 251 TYR A CA 1
ATOM 1984 C C . TYR A 1 251 ? -26.019 -12.296 -9.835 1.00 90.25 251 TYR A C 1
ATOM 1986 O O . TYR A 1 251 ? -26.958 -12.285 -9.043 1.00 90.25 251 TYR A O 1
ATOM 1994 N N . PHE A 1 252 ? -26.196 -12.523 -11.127 1.00 90.00 252 PHE A N 1
ATOM 1995 C CA . PHE A 1 252 ? -27.462 -12.847 -11.752 1.00 90.00 252 PHE A CA 1
ATOM 1996 C C . PHE A 1 252 ? -27.230 -13.949 -12.778 1.00 90.00 252 PHE A C 1
ATOM 1998 O O . PHE A 1 252 ? -26.360 -13.827 -13.638 1.00 90.00 252 PHE A O 1
ATOM 2005 N N . LEU A 1 253 ? -28.004 -15.024 -12.683 1.00 90.81 253 LEU A N 1
ATOM 2006 C CA . LEU A 1 253 ? -27.931 -16.142 -13.610 1.00 90.81 253 LEU A CA 1
ATOM 2007 C C . LEU A 1 253 ? -29.028 -16.000 -14.671 1.00 90.81 253 LEU A C 1
ATOM 2009 O O . LEU A 1 253 ? -30.203 -15.890 -14.327 1.00 90.81 253 LEU A O 1
ATOM 2013 N N . SER A 1 254 ? -28.643 -16.018 -15.949 1.00 89.44 254 SER A N 1
ATOM 2014 C CA . SER A 1 254 ? -29.572 -16.028 -17.084 1.00 89.44 254 SER A CA 1
ATOM 2015 C C . SER A 1 254 ? -29.267 -17.229 -17.974 1.00 89.44 254 SER A C 1
ATOM 2017 O O . SER A 1 254 ? -28.263 -17.249 -18.692 1.00 89.44 254 SER A O 1
ATOM 2019 N N . GLY A 1 255 ? -30.110 -18.261 -17.887 1.00 86.75 255 GLY A N 1
ATOM 2020 C CA . GLY A 1 255 ? -29.835 -19.563 -18.496 1.00 86.75 255 GLY A CA 1
ATOM 2021 C C . GLY A 1 255 ? -28.562 -20.187 -17.913 1.00 86.75 255 GLY A C 1
ATOM 2022 O O . GLY A 1 255 ? -28.434 -20.323 -16.700 1.00 86.75 255 GLY A O 1
ATOM 2023 N N . GLU A 1 256 ? -27.605 -20.519 -18.779 1.00 86.81 256 GLU A N 1
ATOM 2024 C CA . GLU A 1 256 ? -26.304 -21.084 -18.385 1.00 86.81 256 GLU A CA 1
ATOM 2025 C C . GLU A 1 256 ? -25.230 -20.032 -18.067 1.00 86.81 256 GLU A C 1
ATOM 2027 O O . GLU A 1 256 ? -24.145 -20.375 -17.583 1.00 86.81 256 GLU A O 1
ATOM 2032 N N . THR A 1 257 ? -25.520 -18.756 -18.325 1.00 89.88 257 THR A N 1
ATOM 2033 C CA . THR A 1 257 ? -24.537 -17.675 -18.269 1.00 89.88 257 THR A CA 1
ATOM 2034 C C . THR A 1 257 ? -24.687 -16.869 -16.985 1.00 89.88 257 THR A C 1
ATOM 2036 O O . THR A 1 257 ? -25.761 -16.345 -16.676 1.00 89.88 257 THR A O 1
ATOM 2039 N N . LEU A 1 258 ? -23.584 -16.734 -16.247 1.00 92.38 258 LEU A N 1
ATOM 2040 C CA . LEU A 1 258 ? -23.518 -15.921 -15.040 1.00 92.38 258 LEU A CA 1
ATOM 2041 C C . LEU A 1 258 ? -23.121 -14.479 -15.381 1.00 92.38 258 LEU A C 1
ATOM 2043 O O . LEU A 1 258 ? -22.178 -14.245 -16.136 1.00 92.38 258 LEU A O 1
ATOM 2047 N N . TYR A 1 259 ? -23.820 -13.516 -14.787 1.00 92.50 259 TYR A N 1
ATOM 2048 C CA . TYR A 1 259 ? -23.546 -12.090 -14.914 1.00 92.50 259 TYR A CA 1
ATOM 2049 C C . TYR A 1 259 ? -23.262 -11.473 -13.548 1.00 92.50 259 TYR A C 1
ATOM 2051 O O . TYR A 1 259 ? -23.958 -11.758 -12.578 1.00 92.50 259 TYR A O 1
ATOM 2059 N N . ARG A 1 260 ? -22.287 -10.570 -13.472 1.00 90.81 260 ARG A N 1
ATOM 2060 C CA . ARG A 1 260 ? -22.053 -9.694 -12.323 1.00 90.81 260 ARG A CA 1
ATOM 2061 C C . ARG A 1 260 ? -22.780 -8.369 -12.527 1.00 90.81 260 ARG A C 1
ATOM 2063 O O . ARG A 1 260 ? -22.689 -7.772 -13.598 1.00 90.81 260 ARG A O 1
ATOM 2070 N N . ARG A 1 261 ? -23.459 -7.885 -11.490 1.00 88.00 261 ARG A N 1
ATOM 2071 C CA . ARG A 1 261 ? -24.076 -6.556 -11.448 1.00 88.00 261 ARG A CA 1
ATOM 2072 C C . ARG A 1 261 ? -23.013 -5.520 -11.087 1.00 88.00 261 ARG A C 1
ATOM 2074 O O . ARG A 1 261 ? -22.408 -5.607 -10.017 1.00 88.00 261 ARG A O 1
ATOM 2081 N N . SER A 1 262 ? -22.768 -4.560 -11.976 1.00 78.50 262 SER A N 1
ATOM 2082 C CA . SER A 1 262 ? -21.975 -3.374 -11.641 1.00 78.50 262 SER A CA 1
ATOM 2083 C C . SER A 1 262 ? -22.789 -2.397 -10.782 1.00 78.50 262 SER A C 1
ATOM 2085 O O . SER A 1 262 ? -24.011 -2.516 -10.676 1.00 78.50 262 SER A O 1
ATOM 2087 N N . LEU A 1 263 ? -22.110 -1.418 -10.174 1.00 75.44 263 LEU A N 1
ATOM 2088 C CA . LEU A 1 263 ? -22.764 -0.325 -9.440 1.00 75.44 263 LEU A CA 1
ATOM 2089 C C . LEU A 1 263 ? -23.718 0.478 -10.344 1.00 75.44 263 LEU A C 1
ATOM 2091 O O . LEU A 1 263 ? -24.777 0.897 -9.893 1.00 75.44 263 LEU A O 1
ATOM 2095 N N . ASP A 1 264 ? -23.395 0.579 -11.635 1.00 76.62 264 ASP A N 1
ATOM 2096 C CA . ASP A 1 264 ? -24.200 1.259 -12.658 1.00 76.62 264 ASP A CA 1
ATOM 2097 C C . ASP A 1 264 ? -25.282 0.346 -13.274 1.00 76.62 264 ASP A C 1
ATOM 2099 O O . ASP A 1 264 ? -25.739 0.577 -14.393 1.00 76.62 264 ASP A O 1
ATOM 2103 N N . ALA A 1 265 ? -25.643 -0.751 -12.596 1.00 73.12 265 ALA A N 1
ATOM 2104 C CA . ALA A 1 265 ? -26.605 -1.764 -13.046 1.00 73.12 265 ALA A CA 1
ATOM 2105 C C . ALA A 1 265 ? -26.288 -2.427 -14.407 1.00 73.12 265 ALA A C 1
ATOM 2107 O O . ALA A 1 265 ? -27.140 -3.097 -14.993 1.00 73.12 265 ALA A O 1
ATOM 2108 N N . THR A 1 266 ? -25.054 -2.303 -14.905 1.00 82.06 266 THR A N 1
ATOM 2109 C CA . THR A 1 266 ? -24.607 -3.000 -16.118 1.00 82.06 266 THR A CA 1
ATOM 2110 C C . THR A 1 266 ? -24.325 -4.463 -15.788 1.00 82.06 266 THR A C 1
ATOM 2112 O O . THR A 1 266 ? -23.684 -4.773 -14.780 1.00 82.06 266 THR A O 1
ATOM 2115 N N . LEU A 1 267 ? -24.799 -5.374 -16.639 1.00 89.62 267 LEU A N 1
ATOM 2116 C CA . LEU A 1 267 ? -24.560 -6.808 -16.492 1.00 89.62 267 LEU A CA 1
ATOM 2117 C C . LEU A 1 267 ? -23.271 -7.194 -17.216 1.00 89.62 267 LEU A C 1
ATOM 2119 O O . LEU A 1 267 ? -23.177 -7.076 -18.436 1.00 89.62 267 LEU A O 1
ATOM 2123 N N . LEU A 1 268 ? -22.287 -7.672 -16.456 1.00 93.00 268 LEU A N 1
ATOM 2124 C CA . LEU A 1 268 ? -21.000 -8.127 -16.975 1.00 93.00 268 LEU A CA 1
ATOM 2125 C C . LEU A 1 268 ? -20.965 -9.654 -16.990 1.00 93.00 268 LEU A C 1
ATOM 2127 O O . LEU A 1 268 ? -21.059 -10.274 -15.934 1.00 93.00 268 LEU A O 1
ATOM 2131 N N . ARG A 1 269 ? -20.815 -10.273 -18.158 1.00 94.25 269 ARG A N 1
ATOM 2132 C CA . ARG A 1 269 ? -20.707 -11.724 -18.298 1.00 94.25 269 ARG A CA 1
ATOM 2133 C C . ARG A 1 269 ? -19.437 -12.234 -17.625 1.00 94.25 269 ARG A C 1
ATOM 2135 O O . ARG A 1 269 ? -18.335 -11.790 -17.947 1.00 94.25 269 ARG A O 1
ATOM 2142 N N . CYS A 1 270 ? -19.599 -13.194 -16.724 1.00 92.62 270 CYS A N 1
ATOM 2143 C CA . CYS A 1 270 ? -18.488 -13.897 -16.109 1.00 92.62 270 CYS A CA 1
ATOM 2144 C C . CYS A 1 270 ? -17.829 -14.826 -17.132 1.00 92.62 270 CYS A C 1
ATOM 2146 O O . CYS A 1 270 ? -18.515 -15.596 -17.804 1.00 92.62 270 CYS A O 1
ATOM 2148 N N . VAL A 1 271 ? -16.507 -14.730 -17.247 1.00 92.19 271 VAL A N 1
ATOM 2149 C CA . VAL A 1 271 ? -15.699 -15.539 -18.169 1.00 92.19 271 VAL A CA 1
ATOM 2150 C C . VAL A 1 271 ? -14.729 -16.424 -17.395 1.00 92.19 271 VAL A C 1
ATOM 2152 O O . VAL A 1 271 ? -14.336 -16.101 -16.266 1.00 92.19 271 VAL A O 1
ATOM 2155 N N . ASP A 1 272 ? -14.375 -17.561 -17.991 1.00 89.50 272 ASP A N 1
ATOM 2156 C CA . ASP A 1 272 ? -13.357 -18.465 -17.460 1.00 89.50 272 ASP A CA 1
ATOM 2157 C C . ASP A 1 272 ? -11.934 -17.984 -17.798 1.00 89.50 272 ASP A C 1
ATOM 2159 O O . ASP A 1 272 ? -11.737 -16.994 -18.507 1.00 89.50 272 ASP A O 1
ATOM 2163 N N . GLY A 1 273 ? -10.920 -18.681 -17.278 1.00 87.19 273 GLY A N 1
ATOM 2164 C CA . GLY A 1 273 ? -9.521 -18.303 -17.488 1.00 87.19 273 GLY A CA 1
ATOM 2165 C C . GLY A 1 273 ? -9.046 -18.422 -18.943 1.00 87.19 273 GLY A C 1
ATOM 2166 O O . GLY A 1 273 ? -8.213 -17.628 -19.381 1.00 87.19 273 GLY A O 1
ATOM 2167 N N . GLN A 1 274 ? -9.573 -19.376 -19.719 1.00 88.38 274 GLN A N 1
ATOM 2168 C CA . GLN A 1 274 ? -9.163 -19.561 -21.116 1.00 88.38 274 GLN A CA 1
ATOM 2169 C C . GLN A 1 274 ? -9.731 -18.449 -21.998 1.00 88.38 274 GLN A C 1
ATOM 2171 O O . GLN A 1 274 ? -9.026 -17.881 -22.833 1.00 88.38 274 GLN A O 1
ATOM 2176 N N . GLU A 1 275 ? -11.004 -18.124 -21.799 1.00 91.06 275 GLU A N 1
ATOM 2177 C CA . GLU A 1 275 ? -11.691 -17.044 -22.486 1.00 91.06 275 GLU A CA 1
ATOM 2178 C C . GLU A 1 275 ? -11.135 -15.676 -22.078 1.00 91.06 275 GLU A C 1
ATOM 2180 O O . GLU A 1 275 ? -10.886 -14.842 -22.950 1.00 91.06 275 GLU A O 1
ATOM 2185 N N . ALA A 1 276 ? -10.841 -15.467 -20.789 1.00 92.88 276 ALA A N 1
ATOM 2186 C CA . ALA A 1 27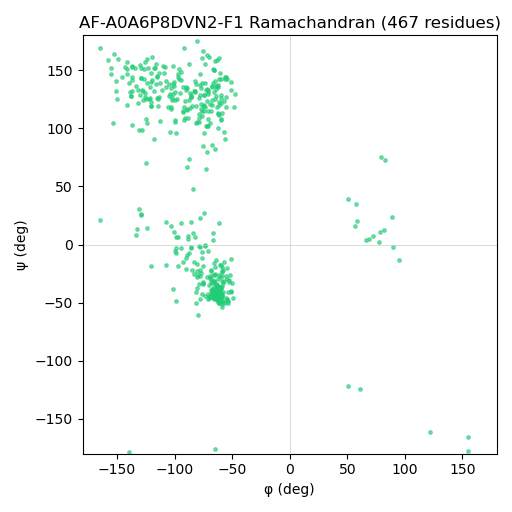6 ? -10.164 -14.265 -20.306 1.00 92.88 276 ALA A CA 1
ATOM 2187 C C . ALA A 1 276 ? -8.843 -14.026 -21.051 1.00 92.88 276 ALA A C 1
ATOM 2189 O O . ALA A 1 276 ? -8.614 -12.933 -21.570 1.00 92.88 276 ALA A O 1
ATOM 2190 N N . GLN A 1 277 ? -8.003 -15.057 -21.192 1.00 91.94 277 GLN A N 1
ATOM 2191 C CA . GLN A 1 277 ? -6.730 -14.933 -21.902 1.00 91.94 277 GLN A CA 1
ATOM 2192 C C . GLN A 1 277 ? -6.914 -14.572 -23.385 1.00 91.94 277 GLN A C 1
ATOM 2194 O O . GLN A 1 277 ? -6.164 -13.742 -23.906 1.00 91.94 277 GLN A O 1
ATOM 2199 N N . ARG A 1 278 ? -7.922 -15.143 -24.060 1.00 92.50 278 ARG A N 1
ATOM 2200 C CA . ARG A 1 278 ? -8.253 -14.792 -25.454 1.00 92.50 278 ARG A CA 1
ATOM 2201 C C . ARG A 1 278 ? -8.715 -13.340 -25.571 1.00 92.50 278 ARG A C 1
ATOM 2203 O O . ARG A 1 278 ? -8.210 -12.616 -26.425 1.00 92.50 278 ARG A O 1
ATOM 2210 N N . LEU A 1 279 ? -9.604 -12.894 -24.681 1.00 94.12 279 LEU A N 1
ATOM 2211 C CA . LEU A 1 279 ? -10.099 -11.513 -24.649 1.00 94.12 279 LEU A CA 1
ATOM 2212 C C . LEU A 1 279 ? -8.966 -10.508 -24.427 1.00 94.12 279 LEU A C 1
ATOM 2214 O O . LEU A 1 279 ? -8.898 -9.489 -25.113 1.00 94.12 279 LEU A O 1
ATOM 2218 N N . ILE A 1 280 ? -8.054 -10.797 -23.496 1.00 94.69 280 ILE A N 1
ATOM 2219 C CA . ILE A 1 280 ? -6.868 -9.970 -23.259 1.00 94.69 280 ILE A CA 1
ATOM 2220 C C . ILE A 1 280 ? -6.036 -9.870 -24.544 1.00 94.69 280 ILE A C 1
ATOM 2222 O O . ILE A 1 280 ? -5.713 -8.759 -24.962 1.00 94.69 280 ILE A O 1
ATOM 2226 N N . GLN A 1 281 ? -5.718 -11.001 -25.183 1.00 92.25 281 GLN A N 1
ATOM 2227 C CA . GLN A 1 281 ? -4.903 -11.039 -26.402 1.00 92.25 281 GLN A CA 1
ATOM 2228 C C . GLN A 1 281 ? -5.542 -10.252 -27.551 1.00 92.25 281 GLN A C 1
ATOM 2230 O O . GLN A 1 281 ? -4.878 -9.421 -28.171 1.00 92.25 281 GLN A O 1
ATOM 2235 N N . GLU A 1 282 ? -6.831 -10.461 -27.806 1.00 92.50 282 GLU A N 1
ATOM 2236 C CA . GLU A 1 282 ? -7.549 -9.826 -28.910 1.00 92.50 282 GLU A CA 1
ATOM 2237 C C . GLU A 1 282 ? -7.714 -8.315 -28.697 1.00 92.50 282 GLU A C 1
ATOM 2239 O O . GLU A 1 282 ? -7.432 -7.516 -29.593 1.00 92.50 282 GLU A O 1
ATOM 2244 N N . VAL A 1 283 ? -8.099 -7.889 -27.491 1.00 92.94 283 VAL A N 1
ATOM 2245 C CA . VAL A 1 283 ? -8.335 -6.469 -27.196 1.00 92.94 283 VAL A CA 1
ATOM 2246 C C . VAL A 1 283 ? -7.022 -5.689 -27.060 1.00 9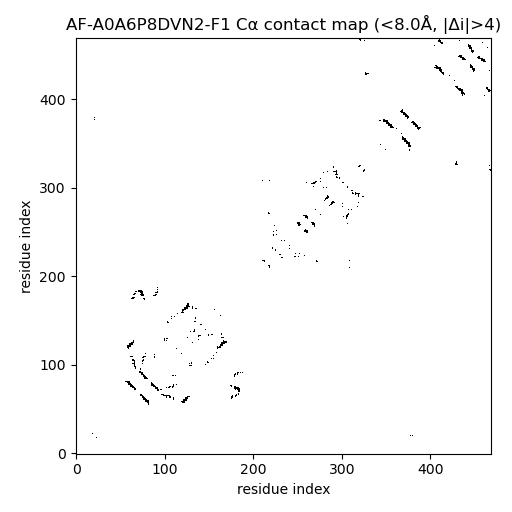2.94 283 VAL A C 1
ATOM 2248 O O . VAL A 1 283 ? -6.980 -4.500 -27.398 1.00 92.94 283 VAL A O 1
ATOM 2251 N N . HIS A 1 284 ? -5.953 -6.326 -26.571 1.00 94.06 284 HIS A N 1
ATOM 2252 C CA . HIS A 1 284 ? -4.641 -5.698 -26.412 1.00 94.06 284 HIS A CA 1
ATOM 2253 C C . HIS A 1 284 ? -3.832 -5.655 -27.711 1.00 94.06 284 HIS A C 1
ATOM 2255 O O . HIS A 1 284 ? -3.323 -4.586 -28.057 1.00 94.06 284 HIS A O 1
ATOM 2261 N N . GLY A 1 285 ? -3.706 -6.798 -28.394 1.00 89.19 285 GLY A N 1
ATOM 2262 C CA . GLY A 1 285 ? -2.789 -7.018 -29.517 1.00 89.19 285 GLY A CA 1
ATOM 2263 C C . GLY A 1 285 ? -3.421 -7.690 -30.738 1.00 89.19 285 GLY A C 1
ATOM 2264 O O . GLY A 1 285 ? -2.690 -8.134 -31.620 1.00 89.19 285 GLY A O 1
ATOM 2265 N N . GLY A 1 286 ? -4.753 -7.781 -30.811 1.00 88.06 286 GLY A N 1
ATOM 2266 C CA . GLY A 1 286 ? -5.449 -8.205 -32.026 1.00 88.06 286 GLY A CA 1
ATOM 2267 C C . GLY A 1 286 ? -5.251 -7.215 -33.180 1.00 88.06 286 GLY A C 1
ATOM 2268 O O . GLY A 1 286 ? -4.566 -6.202 -33.047 1.00 88.06 286 GLY A O 1
ATOM 2269 N N . SER A 1 287 ? -5.905 -7.464 -34.319 1.00 79.12 287 SER A N 1
ATOM 2270 C CA . SER A 1 287 ? -5.719 -6.677 -35.556 1.00 79.12 287 SER A CA 1
ATOM 2271 C C . SER A 1 287 ? -5.928 -5.159 -35.398 1.00 79.12 287 SER A C 1
ATOM 2273 O O . SER A 1 287 ? -5.456 -4.389 -36.233 1.00 79.12 287 SER A O 1
ATOM 2275 N N . CYS A 1 288 ? -6.632 -4.718 -34.350 1.00 73.94 288 CYS A N 1
ATOM 2276 C CA . CYS A 1 288 ? -6.826 -3.308 -33.991 1.00 73.94 288 CYS A CA 1
ATOM 2277 C C . CYS A 1 288 ? -6.494 -3.020 -32.510 1.00 73.94 288 CYS A C 1
ATOM 2279 O O . CYS A 1 288 ? -7.057 -2.104 -31.902 1.00 73.94 288 CYS A O 1
ATOM 2281 N N . GLY A 1 289 ? -5.620 -3.824 -31.902 1.00 82.50 289 GLY A N 1
ATOM 2282 C CA . GLY A 1 289 ? -5.189 -3.682 -30.515 1.00 82.50 289 GLY A CA 1
ATOM 2283 C C . GLY A 1 289 ? -4.313 -2.437 -30.319 1.00 82.50 289 GLY A C 1
ATOM 2284 O O . GLY A 1 289 ? -3.263 -2.328 -30.946 1.00 82.50 289 GLY A O 1
ATOM 2285 N N . PRO A 1 290 ? -4.690 -1.474 -29.454 1.00 86.88 290 PRO A N 1
ATOM 2286 C CA . PRO A 1 290 ? -3.938 -0.231 -29.296 1.00 86.88 290 PRO A CA 1
ATOM 2287 C C . PRO A 1 290 ? -2.746 -0.356 -28.332 1.00 86.88 290 PRO A C 1
ATOM 2289 O O . PRO A 1 290 ? -2.198 0.668 -27.932 1.00 86.88 290 PRO A O 1
ATOM 2292 N N . HIS A 1 291 ? -2.373 -1.568 -27.893 1.00 90.38 291 HIS A N 1
ATOM 2293 C CA . HIS A 1 291 ? -1.287 -1.793 -26.929 1.00 90.38 291 HIS A CA 1
ATOM 2294 C C . HIS A 1 291 ? -1.394 -0.935 -25.652 1.00 90.38 291 HIS A C 1
ATOM 2296 O O . HIS A 1 291 ? -0.411 -0.412 -25.125 1.00 90.38 291 HIS A O 1
ATOM 2302 N N . MET A 1 292 ? -2.620 -0.771 -25.150 1.00 90.06 292 MET A N 1
ATOM 2303 C CA . MET A 1 292 ? -2.908 0.097 -24.008 1.00 90.06 292 MET A CA 1
ATOM 2304 C C . MET A 1 292 ? -2.354 -0.446 -22.681 1.00 90.06 292 MET A C 1
ATOM 2306 O O . MET A 1 292 ? -2.101 -1.642 -22.541 1.00 90.06 292 MET A O 1
ATOM 2310 N N . ASN A 1 293 ? -2.229 0.440 -21.686 1.00 90.50 293 ASN A N 1
ATOM 2311 C CA . ASN A 1 293 ? -1.869 0.089 -20.306 1.00 90.50 293 ASN A CA 1
ATOM 2312 C C . ASN A 1 293 ? -2.840 -0.966 -19.729 1.00 90.50 293 ASN A C 1
ATOM 2314 O O . ASN A 1 293 ? -4.039 -0.901 -19.996 1.00 90.50 293 ASN A O 1
ATOM 2318 N N . GLY A 1 294 ? -2.341 -1.889 -18.900 1.00 89.94 294 GLY A N 1
ATOM 2319 C CA . GLY A 1 294 ? -3.111 -2.971 -18.279 1.00 89.94 294 GLY A CA 1
ATOM 2320 C C . GLY A 1 294 ? -4.384 -2.511 -17.564 1.00 89.94 294 GLY A C 1
ATOM 2321 O O . GLY A 1 294 ? -5.432 -3.119 -17.753 1.00 89.94 294 GLY A O 1
ATOM 2322 N N . LEU A 1 295 ? -4.354 -1.385 -16.842 1.00 92.31 295 LEU A N 1
ATOM 2323 C CA . LEU A 1 295 ? -5.566 -0.860 -16.193 1.00 92.31 295 LEU A CA 1
ATOM 2324 C C . LEU A 1 295 ? -6.612 -0.371 -17.213 1.00 92.31 295 LEU A C 1
ATOM 2326 O O . LEU A 1 295 ? -7.813 -0.565 -17.037 1.00 92.31 295 LEU A O 1
ATOM 2330 N N . MET A 1 296 ? -6.161 0.253 -18.305 1.00 92.31 296 MET A N 1
ATOM 2331 C CA . MET A 1 296 ? -7.047 0.700 -19.386 1.00 92.31 296 MET A CA 1
ATOM 2332 C C . MET A 1 296 ? -7.608 -0.483 -20.172 1.00 92.31 296 MET A C 1
ATOM 2334 O O . MET A 1 296 ? -8.763 -0.436 -20.591 1.00 92.31 296 MET A O 1
ATOM 2338 N N . LEU A 1 297 ? -6.815 -1.544 -20.330 1.00 94.25 297 LEU A N 1
ATOM 2339 C CA . LEU A 1 297 ? -7.239 -2.797 -20.940 1.00 94.25 297 LEU A CA 1
ATOM 2340 C C . LEU A 1 297 ? -8.367 -3.437 -20.128 1.00 94.25 297 LEU A C 1
ATOM 2342 O O . LEU A 1 297 ? -9.426 -3.699 -20.692 1.00 94.25 297 LEU A O 1
ATOM 2346 N N . ALA A 1 298 ? -8.190 -3.580 -18.810 1.00 93.69 298 ALA A N 1
ATOM 2347 C CA . ALA A 1 298 ? -9.225 -4.099 -17.916 1.00 93.69 298 ALA A CA 1
ATOM 2348 C C . ALA A 1 298 ? -10.520 -3.277 -18.020 1.00 93.69 298 ALA A C 1
ATOM 2350 O O . ALA A 1 298 ? -11.586 -3.817 -18.310 1.00 93.69 298 ALA A O 1
ATOM 2351 N N . LYS A 1 299 ? -10.428 -1.943 -17.920 1.00 92.38 299 LYS A N 1
ATOM 2352 C CA . LYS A 1 299 ? -11.592 -1.052 -18.071 1.00 92.38 299 LYS A CA 1
ATOM 2353 C C . LYS A 1 299 ? -12.268 -1.178 -19.439 1.00 92.38 299 LYS A C 1
ATOM 2355 O O . LYS A 1 299 ? -13.491 -1.101 -19.523 1.00 92.38 299 LYS A O 1
ATOM 2360 N N . LYS A 1 300 ? -11.503 -1.363 -20.519 1.00 92.56 300 LYS A N 1
ATOM 2361 C CA . LYS A 1 300 ? -12.055 -1.556 -21.868 1.00 92.56 300 LYS A CA 1
ATOM 2362 C C . LYS A 1 300 ? -12.800 -2.887 -21.981 1.00 92.56 300 LYS A C 1
ATOM 2364 O O . LYS A 1 300 ? -13.891 -2.911 -22.537 1.00 92.56 300 LYS A O 1
ATOM 2369 N N . ILE A 1 301 ? -12.254 -3.960 -21.414 1.00 93.31 301 ILE A N 1
ATOM 2370 C CA . ILE A 1 301 ? -12.900 -5.278 -21.387 1.00 93.31 301 ILE A CA 1
ATOM 2371 C C . ILE A 1 301 ? -14.183 -5.245 -20.540 1.00 93.31 301 ILE A C 1
ATOM 2373 O O . ILE A 1 301 ? -15.211 -5.758 -20.980 1.00 93.31 301 ILE A O 1
ATOM 2377 N N . MET A 1 302 ? -14.175 -4.555 -19.394 1.00 91.75 302 MET A N 1
ATOM 2378 C CA . MET A 1 302 ? -15.395 -4.324 -18.607 1.00 91.75 302 MET A CA 1
ATOM 2379 C C . MET A 1 302 ? -16.452 -3.551 -19.402 1.00 91.75 302 MET A C 1
ATOM 2381 O O . MET A 1 302 ? -17.628 -3.896 -19.355 1.00 91.75 302 MET A O 1
ATOM 2385 N N . ARG A 1 303 ? -16.051 -2.542 -20.188 1.00 89.81 303 ARG A N 1
ATOM 2386 C CA . ARG A 1 303 ? -16.969 -1.804 -21.077 1.00 89.81 303 ARG A CA 1
ATOM 2387 C C . ARG A 1 303 ? -17.550 -2.664 -22.200 1.00 89.81 303 ARG A C 1
ATOM 2389 O O . ARG A 1 303 ? -18.641 -2.362 -22.665 1.00 89.81 303 ARG A O 1
ATOM 2396 N N . PHE A 1 304 ? -16.856 -3.721 -22.621 1.00 90.56 304 PHE A N 1
ATOM 2397 C CA . PHE A 1 304 ? -17.406 -4.728 -23.534 1.00 90.56 304 PHE A CA 1
ATOM 2398 C C . PHE A 1 304 ? -18.347 -5.726 -22.848 1.00 90.56 304 PHE A C 1
ATOM 2400 O O . PHE A 1 304 ? -18.932 -6.567 -23.524 1.00 90.56 304 PHE A O 1
ATOM 2407 N N . GLY A 1 305 ? -18.530 -5.618 -21.531 1.00 92.06 305 GLY A N 1
ATOM 2408 C CA . GLY A 1 305 ? -19.484 -6.429 -20.789 1.00 92.06 305 GLY A CA 1
ATOM 2409 C C . GLY A 1 305 ? -18.916 -7.746 -20.274 1.00 92.06 305 GLY A C 1
ATOM 2410 O O . GLY A 1 305 ? -19.697 -8.659 -20.038 1.00 92.06 305 GLY A O 1
ATOM 2411 N N . TYR A 1 306 ? -17.599 -7.877 -20.090 1.00 94.06 306 TYR A N 1
ATOM 2412 C CA . TYR A 1 306 ? -16.976 -9.086 -19.529 1.00 94.06 306 TYR A CA 1
ATOM 2413 C C . TYR A 1 306 ? -16.416 -8.847 -18.126 1.00 94.06 306 TYR A C 1
ATOM 2415 O O . TYR A 1 306 ? -16.064 -7.720 -17.778 1.00 94.06 306 TYR A O 1
ATOM 2423 N N . PHE A 1 307 ? -16.323 -9.906 -17.316 1.00 92.75 307 PHE A N 1
ATOM 2424 C CA . PHE A 1 307 ? -15.776 -9.853 -15.962 1.00 92.75 307 PHE A CA 1
ATOM 2425 C C . PHE A 1 307 ? -15.123 -11.169 -15.508 1.00 92.75 307 PHE A C 1
ATOM 2427 O O . PHE A 1 307 ? -15.660 -12.251 -15.732 1.00 92.75 307 PHE A O 1
ATOM 2434 N N . TRP A 1 308 ? -14.006 -11.066 -14.788 1.00 92.69 308 TRP A N 1
ATOM 2435 C CA . TRP A 1 308 ? -13.454 -12.128 -13.942 1.00 92.69 308 TRP A CA 1
ATOM 2436 C C . TRP A 1 308 ? -12.713 -11.513 -12.748 1.00 92.69 308 TRP A C 1
ATOM 2438 O O . TRP A 1 308 ? -12.362 -10.331 -12.779 1.00 92.69 308 TRP A O 1
ATOM 2448 N N . SER A 1 309 ? -12.516 -12.288 -11.679 1.00 85.94 309 SER A N 1
ATOM 2449 C CA . SER A 1 309 ? -11.996 -11.795 -10.393 1.00 85.94 309 SER A CA 1
ATOM 2450 C C . SER A 1 309 ? -10.609 -11.154 -10.499 1.00 85.94 309 SER A C 1
ATOM 2452 O O . SER A 1 309 ? -10.394 -10.077 -9.952 1.00 85.94 309 SER A O 1
ATOM 2454 N N . THR A 1 310 ? -9.699 -11.766 -11.256 1.00 89.56 310 THR A N 1
ATOM 2455 C CA . THR A 1 310 ? -8.293 -11.353 -11.417 1.00 89.56 310 THR A CA 1
ATOM 2456 C C . THR A 1 310 ? -8.052 -10.450 -12.633 1.00 89.56 310 THR A C 1
ATOM 2458 O O . THR A 1 310 ? -6.921 -10.290 -13.087 1.00 89.56 310 THR A O 1
ATOM 2461 N N . MET A 1 311 ? -9.095 -9.819 -13.187 1.00 92.25 311 MET A N 1
ATOM 2462 C CA . MET A 1 311 ? -8.995 -9.083 -14.455 1.00 92.25 311 MET A CA 1
ATOM 2463 C C . MET A 1 311 ? -7.899 -8.029 -14.495 1.00 92.25 311 MET A C 1
ATOM 2465 O O . MET A 1 311 ? -7.136 -7.975 -15.461 1.00 92.25 311 MET A O 1
ATOM 2469 N N . GLU A 1 312 ? -7.819 -7.177 -13.479 1.00 91.44 312 GLU A N 1
ATOM 2470 C CA . GLU A 1 312 ? -6.827 -6.105 -13.468 1.00 91.44 312 GLU A CA 1
ATOM 2471 C C . GLU A 1 312 ? -5.407 -6.663 -13.387 1.00 91.44 312 GLU A C 1
ATOM 2473 O O . GLU A 1 312 ? -4.539 -6.244 -14.157 1.00 91.44 312 GLU A O 1
ATOM 2478 N N . THR A 1 313 ? -5.179 -7.649 -12.517 1.00 90.44 313 THR A N 1
ATOM 2479 C CA . THR A 1 313 ? -3.868 -8.282 -12.354 1.00 90.44 313 THR A CA 1
ATOM 2480 C C . THR A 1 313 ? -3.448 -9.018 -13.617 1.00 90.44 313 THR A C 1
ATOM 2482 O O . THR A 1 313 ? -2.305 -8.868 -14.045 1.00 90.44 313 THR A O 1
ATOM 2485 N N . ASP A 1 314 ? -4.366 -9.733 -14.268 1.00 91.94 314 ASP A N 1
ATOM 2486 C CA . ASP A 1 314 ? -4.089 -10.479 -15.496 1.00 91.94 314 ASP A CA 1
ATOM 2487 C C . ASP A 1 314 ? -3.794 -9.540 -16.663 1.00 91.94 314 ASP A C 1
ATOM 2489 O O . ASP A 1 314 ? -2.824 -9.743 -17.395 1.00 91.94 314 ASP A O 1
ATOM 2493 N N . CYS A 1 315 ? -4.559 -8.451 -16.799 1.00 93.69 315 CYS A N 1
ATOM 2494 C CA . CYS A 1 315 ? -4.305 -7.431 -17.813 1.00 93.69 315 CYS A CA 1
ATOM 2495 C C . CYS A 1 315 ? -2.947 -6.751 -17.595 1.00 93.69 315 CYS A C 1
ATOM 2497 O O . CYS A 1 315 ? -2.171 -6.598 -18.538 1.00 93.69 315 CYS A O 1
ATOM 2499 N N . VAL A 1 316 ? -2.624 -6.354 -16.359 1.00 91.88 316 VAL A N 1
ATOM 2500 C CA . VAL A 1 316 ? -1.324 -5.747 -16.027 1.00 91.88 316 VAL A CA 1
ATOM 2501 C C . VAL A 1 316 ? -0.184 -6.728 -16.280 1.00 91.88 316 VAL A C 1
ATOM 2503 O O . VAL A 1 316 ? 0.818 -6.354 -16.894 1.00 91.88 316 VAL A O 1
ATOM 2506 N N . LYS A 1 317 ? -0.343 -7.988 -15.866 1.00 91.88 317 LYS A N 1
ATOM 2507 C CA . LYS A 1 317 ? 0.632 -9.051 -16.108 1.00 91.88 317 LYS A CA 1
ATOM 2508 C C . LYS A 1 317 ? 0.837 -9.257 -17.606 1.00 91.88 317 LYS A C 1
ATOM 2510 O O . LYS A 1 317 ? 1.980 -9.274 -18.047 1.00 91.88 317 LYS A O 1
ATOM 2515 N N . HIS A 1 318 ? -0.224 -9.333 -18.403 1.00 92.88 318 HIS A N 1
ATOM 2516 C CA . HIS A 1 318 ? -0.120 -9.498 -19.851 1.00 92.88 318 HIS A CA 1
ATOM 2517 C C . HIS A 1 318 ? 0.632 -8.337 -20.516 1.00 92.88 318 HIS A C 1
ATOM 2519 O O . HIS A 1 318 ? 1.590 -8.556 -21.254 1.00 92.88 318 HIS A O 1
ATOM 2525 N N . VAL A 1 319 ? 0.260 -7.090 -20.208 1.00 91.31 319 VAL A N 1
ATOM 2526 C CA . VAL A 1 319 ? 0.920 -5.900 -20.773 1.00 91.31 319 VAL A CA 1
ATOM 2527 C C . VAL A 1 319 ? 2.390 -5.817 -20.353 1.00 91.31 319 VAL A C 1
ATOM 2529 O O . VAL A 1 319 ? 3.230 -5.393 -21.146 1.00 91.31 319 VAL A O 1
ATOM 2532 N N . ARG A 1 320 ? 2.729 -6.262 -19.135 1.00 89.31 320 ARG A N 1
ATOM 2533 C CA . ARG A 1 320 ? 4.114 -6.308 -18.646 1.00 89.31 320 ARG A CA 1
ATOM 2534 C C . ARG A 1 320 ? 4.992 -7.273 -19.444 1.00 89.31 320 ARG A C 1
ATOM 2536 O O . ARG A 1 320 ? 6.156 -6.943 -19.641 1.00 89.31 320 ARG A O 1
ATOM 2543 N N . HIS A 1 321 ? 4.443 -8.395 -19.912 1.00 90.81 321 HIS A N 1
ATOM 2544 C CA . HIS A 1 321 ? 5.158 -9.384 -20.733 1.00 90.81 321 HIS A CA 1
ATOM 2545 C C . HIS A 1 321 ? 5.053 -9.098 -22.244 1.00 90.81 321 HIS A C 1
ATOM 2547 O O . HIS A 1 321 ? 5.816 -9.623 -23.049 1.00 90.81 321 HIS A O 1
ATOM 2553 N N . CYS A 1 322 ? 4.172 -8.187 -22.668 1.00 91.00 322 CYS A N 1
ATOM 2554 C CA . CYS A 1 322 ? 4.041 -7.814 -24.074 1.00 91.00 322 CYS A CA 1
ATOM 2555 C C . CYS A 1 322 ? 5.331 -7.179 -24.625 1.00 91.00 322 CYS A C 1
ATOM 2557 O O . CYS A 1 322 ? 5.706 -6.062 -24.253 1.00 91.00 322 CYS A O 1
ATOM 2559 N N . ARG A 1 323 ? 5.996 -7.867 -25.564 1.00 88.56 323 ARG A N 1
ATOM 2560 C CA . ARG A 1 323 ? 7.248 -7.406 -26.192 1.00 88.56 323 ARG A CA 1
ATOM 2561 C C . ARG A 1 323 ? 7.112 -6.015 -26.811 1.00 88.56 323 ARG A C 1
ATOM 2563 O O . ARG A 1 323 ? 7.968 -5.165 -26.582 1.00 88.56 323 ARG A O 1
ATOM 2570 N N . LEU A 1 324 ? 6.042 -5.772 -27.571 1.00 88.62 324 LEU A N 1
ATOM 2571 C CA . LEU A 1 324 ? 5.824 -4.486 -28.242 1.00 88.62 324 LEU A CA 1
ATOM 2572 C C . LEU A 1 324 ? 5.693 -3.353 -27.216 1.00 88.62 324 LEU A C 1
ATOM 2574 O O . LEU A 1 324 ? 6.394 -2.348 -27.320 1.00 88.62 324 LEU A O 1
ATOM 2578 N N . CYS A 1 325 ? 4.902 -3.548 -26.158 1.00 89.44 325 CYS A N 1
ATOM 2579 C CA . CYS A 1 325 ? 4.808 -2.575 -25.070 1.00 89.44 325 CYS A CA 1
ATOM 2580 C C . CYS A 1 325 ? 6.157 -2.332 -24.384 1.00 89.44 325 CYS A C 1
ATOM 2582 O O . CYS A 1 325 ? 6.494 -1.184 -24.113 1.00 89.44 325 CYS A O 1
ATOM 2584 N N . GLN A 1 326 ? 6.952 -3.372 -24.123 1.00 88.31 326 GLN A N 1
ATOM 2585 C CA . GLN A 1 326 ? 8.240 -3.219 -23.440 1.00 88.31 326 GLN A CA 1
ATOM 2586 C C . GLN A 1 326 ? 9.276 -2.449 -24.273 1.00 88.31 326 GLN A C 1
ATOM 2588 O O . GLN A 1 326 ? 10.006 -1.624 -23.722 1.00 88.31 326 GLN A O 1
ATOM 2593 N N . VAL A 1 327 ? 9.305 -2.673 -25.589 1.00 87.06 327 VAL A N 1
ATOM 2594 C CA . VAL A 1 327 ? 10.276 -2.068 -26.517 1.00 87.06 327 VAL A CA 1
ATOM 2595 C C . VAL A 1 327 ? 9.920 -0.615 -26.879 1.00 87.06 327 VAL A C 1
ATOM 2597 O O . VAL A 1 327 ? 10.812 0.220 -27.055 1.00 87.06 327 VAL A O 1
ATOM 2600 N N . TYR A 1 328 ? 8.625 -0.286 -26.959 1.00 84.50 328 TYR A N 1
ATOM 2601 C CA . TYR A 1 328 ? 8.144 1.063 -27.291 1.00 84.50 328 TYR A CA 1
ATOM 2602 C C . TYR A 1 328 ? 7.864 1.962 -26.076 1.00 84.50 328 TYR A C 1
ATOM 2604 O O . TYR A 1 328 ? 7.728 3.181 -26.237 1.00 84.50 328 TYR A O 1
ATOM 2612 N N . ALA A 1 329 ? 7.774 1.400 -24.867 1.00 78.56 329 ALA A N 1
ATOM 2613 C CA . ALA A 1 329 ? 7.438 2.160 -23.666 1.00 78.56 329 ALA A CA 1
ATOM 2614 C C . ALA A 1 329 ? 8.463 3.256 -23.344 1.00 78.56 329 ALA A C 1
ATOM 2616 O O . ALA A 1 329 ? 9.677 3.069 -23.437 1.00 78.56 329 ALA A O 1
ATOM 2617 N N . ASP A 1 330 ? 7.954 4.393 -22.873 1.00 72.12 330 ASP A N 1
ATOM 2618 C CA . ASP A 1 330 ? 8.777 5.479 -22.357 1.00 72.12 330 ASP A CA 1
ATOM 2619 C C . ASP A 1 330 ? 9.522 5.098 -21.074 1.00 72.12 330 ASP A C 1
ATOM 2621 O O . ASP A 1 330 ? 9.047 4.313 -20.245 1.00 72.12 330 ASP A O 1
ATOM 2625 N N . LYS A 1 331 ? 10.702 5.705 -20.881 1.00 62.81 331 LYS A N 1
ATOM 2626 C CA . LYS A 1 331 ? 11.397 5.663 -19.592 1.00 62.81 331 LYS A CA 1
ATOM 2627 C C . LYS A 1 331 ? 10.580 6.505 -18.617 1.00 62.81 331 LYS A C 1
ATOM 2629 O O . LYS A 1 331 ? 10.640 7.731 -18.670 1.00 62.81 331 LYS A O 1
ATOM 2634 N N . ILE A 1 332 ? 9.850 5.848 -17.719 1.00 58.03 332 ILE A N 1
ATOM 2635 C CA . ILE A 1 332 ? 9.219 6.511 -16.578 1.00 58.03 332 ILE A CA 1
ATOM 2636 C C . ILE A 1 332 ? 10.354 7.102 -15.731 1.00 58.03 332 ILE A C 1
ATOM 2638 O O . ILE A 1 332 ? 11.044 6.385 -15.005 1.00 58.03 332 ILE A O 1
ATOM 2642 N N . LYS A 1 333 ? 10.590 8.410 -15.875 1.00 55.56 333 LYS A N 1
ATOM 2643 C CA . LYS A 1 333 ? 11.424 9.212 -14.972 1.00 55.56 333 LYS A CA 1
ATOM 2644 C C . LYS A 1 333 ? 10.574 9.654 -13.778 1.00 55.56 333 LYS A C 1
ATOM 2646 O O . LYS A 1 333 ? 10.520 10.837 -13.466 1.00 55.56 333 LYS A O 1
ATOM 2651 N N . ALA A 1 334 ? 9.839 8.723 -13.175 1.00 45.50 334 ALA A N 1
ATOM 2652 C CA . ALA A 1 334 ? 9.170 9.027 -11.924 1.00 45.50 334 ALA A CA 1
ATOM 2653 C C . ALA A 1 334 ? 10.250 9.054 -10.837 1.00 45.50 334 ALA A C 1
ATOM 2655 O O . ALA A 1 334 ? 11.056 8.114 -10.776 1.00 45.50 334 ALA A O 1
ATOM 2656 N N . PRO A 1 335 ? 10.316 10.117 -10.023 1.00 42.16 335 PRO A N 1
ATOM 2657 C CA . PRO A 1 335 ? 11.109 10.075 -8.812 1.00 42.16 335 PRO A CA 1
ATOM 2658 C C . PRO A 1 335 ? 10.624 8.885 -7.969 1.00 42.16 335 PRO A C 1
ATOM 2660 O O . PRO A 1 335 ? 9.434 8.571 -7.977 1.00 42.16 335 PRO A O 1
ATOM 2663 N N . PRO A 1 336 ? 11.534 8.172 -7.288 1.00 46.59 336 PRO A N 1
ATOM 2664 C CA . PRO A 1 336 ? 11.177 6.994 -6.500 1.00 46.59 336 PRO A CA 1
ATOM 2665 C C . PRO A 1 336 ? 10.179 7.299 -5.372 1.00 46.59 336 PRO A C 1
ATOM 2667 O O . PRO A 1 336 ? 9.534 6.372 -4.893 1.00 46.59 336 PRO A O 1
ATOM 2670 N N . ASN A 1 337 ? 10.037 8.575 -4.998 1.00 44.53 337 ASN A N 1
ATOM 2671 C CA . ASN A 1 337 ? 9.094 9.074 -4.008 1.00 44.53 337 ASN A CA 1
ATOM 2672 C C . ASN A 1 337 ? 8.187 10.142 -4.634 1.00 44.53 337 ASN A C 1
ATOM 2674 O O . ASN A 1 337 ? 8.596 10.851 -5.558 1.00 44.53 337 ASN A O 1
ATOM 2678 N N . GLU A 1 338 ? 6.978 10.270 -4.095 1.00 46.75 338 GLU A N 1
ATOM 2679 C CA . GLU A 1 338 ? 6.055 11.354 -4.420 1.00 46.75 338 GLU A CA 1
ATOM 2680 C C . GLU A 1 338 ? 6.710 12.704 -4.074 1.00 46.75 338 GLU A C 1
ATOM 2682 O O . GLU A 1 338 ? 7.295 12.871 -3.003 1.00 46.75 338 GLU A O 1
ATOM 2687 N N . LEU A 1 339 ? 6.719 13.646 -5.023 1.00 52.06 339 LEU A N 1
ATOM 2688 C CA . LEU A 1 339 ? 7.341 14.952 -4.803 1.00 52.06 339 LEU A CA 1
ATOM 2689 C C . LEU A 1 339 ? 6.388 15.815 -3.985 1.00 52.06 339 LEU A C 1
ATOM 2691 O O . LEU A 1 339 ? 5.375 16.283 -4.504 1.00 52.06 339 LEU A O 1
ATOM 2695 N N . HIS A 1 340 ? 6.737 16.063 -2.729 1.00 54.31 340 HIS A N 1
ATOM 2696 C CA . HIS A 1 340 ? 6.045 17.058 -1.925 1.00 54.31 340 HIS A CA 1
ATOM 2697 C C . HIS A 1 340 ? 6.597 18.456 -2.247 1.00 54.31 340 HIS A C 1
ATOM 2699 O O . HIS A 1 340 ? 7.820 18.636 -2.282 1.00 54.31 340 HIS A O 1
ATOM 2705 N N . PRO A 1 341 ? 5.737 19.457 -2.506 1.00 55.78 341 PRO A N 1
ATOM 2706 C CA . PRO A 1 341 ? 6.186 20.836 -2.614 1.00 55.78 341 PRO A CA 1
ATOM 2707 C C . PRO A 1 341 ? 6.789 21.265 -1.273 1.00 55.78 341 PRO A C 1
ATOM 2709 O O . PRO A 1 341 ? 6.121 21.232 -0.243 1.00 55.78 341 PRO A O 1
ATOM 2712 N N . MET A 1 342 ? 8.062 21.653 -1.287 1.00 66.75 342 MET A N 1
ATOM 2713 C CA . MET A 1 342 ? 8.739 22.154 -0.094 1.00 66.75 342 MET A CA 1
ATOM 2714 C C . MET A 1 342 ? 8.249 23.576 0.193 1.00 66.75 342 MET A C 1
ATOM 2716 O O . MET A 1 342 ? 8.481 24.486 -0.606 1.00 66.75 342 MET A O 1
ATOM 2720 N N . ALA A 1 343 ? 7.558 23.766 1.317 1.00 71.12 343 ALA A N 1
ATOM 2721 C CA . ALA A 1 343 ? 7.223 25.087 1.831 1.00 71.12 343 ALA A CA 1
ATOM 2722 C C . ALA A 1 343 ? 8.329 25.535 2.794 1.00 71.12 343 ALA A C 1
ATOM 2724 O O . ALA A 1 343 ? 8.567 24.881 3.804 1.00 71.12 343 ALA A O 1
ATOM 2725 N N . ALA A 1 344 ? 9.011 26.635 2.474 1.00 77.88 344 ALA A N 1
ATOM 2726 C CA . ALA A 1 344 ? 9.899 27.311 3.414 1.00 77.88 344 ALA A CA 1
ATOM 2727 C C . ALA A 1 344 ? 9.040 28.288 4.235 1.00 77.88 344 ALA A C 1
ATOM 2729 O O . ALA A 1 344 ? 8.428 29.165 3.624 1.00 77.88 344 ALA A O 1
ATOM 2730 N N . PRO A 1 345 ? 8.916 28.134 5.564 1.00 80.06 345 PRO A N 1
ATOM 2731 C CA . PRO A 1 345 ? 8.001 28.951 6.364 1.00 80.06 345 PRO A CA 1
ATOM 2732 C C . PRO A 1 345 ? 8.555 30.347 6.716 1.00 80.06 345 PRO A C 1
ATOM 2734 O O . PRO A 1 345 ? 7.771 31.262 6.953 1.00 80.06 345 PRO A O 1
ATOM 2737 N N . TRP A 1 346 ? 9.879 30.543 6.704 1.00 77.19 346 TRP A N 1
ATOM 2738 C CA . TRP A 1 346 ? 10.543 31.835 6.961 1.00 77.19 346 TRP A CA 1
ATOM 2739 C C . TRP A 1 346 ? 11.911 31.934 6.251 1.00 77.19 346 TRP A C 1
ATOM 2741 O O . TRP A 1 346 ? 12.441 30.900 5.820 1.00 77.19 346 TRP A O 1
ATOM 2751 N N . PRO A 1 347 ? 12.498 33.146 6.101 1.00 81.94 347 PRO A N 1
ATOM 2752 C CA . PRO A 1 347 ? 13.828 33.332 5.516 1.00 81.94 347 PRO A CA 1
ATOM 2753 C C . PRO A 1 347 ? 14.885 32.430 6.152 1.00 81.94 347 PRO A C 1
ATOM 2755 O O . PRO A 1 347 ? 14.899 32.249 7.367 1.00 81.94 347 PRO A O 1
ATOM 2758 N N . PHE A 1 348 ? 15.779 31.882 5.332 1.00 76.69 348 PHE A N 1
ATOM 2759 C CA . PHE A 1 348 ? 16.917 31.047 5.730 1.00 76.69 348 PHE A CA 1
ATOM 2760 C C . PHE A 1 348 ? 16.567 29.681 6.343 1.00 76.69 348 PHE A C 1
ATOM 2762 O O . PHE A 1 348 ? 17.477 28.939 6.709 1.00 76.69 348 PHE A O 1
ATOM 2769 N N . SER A 1 349 ? 15.283 29.308 6.397 1.00 79.69 349 SER A N 1
ATOM 2770 C CA . SER A 1 349 ? 14.833 27.980 6.848 1.00 79.69 349 SER A CA 1
ATOM 2771 C C . SER A 1 349 ? 15.270 26.846 5.917 1.00 79.69 349 SER A C 1
ATOM 2773 O O . SER A 1 349 ? 15.500 25.726 6.368 1.00 79.69 349 SER A O 1
ATOM 2775 N N . MET A 1 350 ? 15.387 27.117 4.613 1.00 79.62 350 MET A N 1
ATOM 2776 C CA . MET A 1 350 ? 15.734 26.110 3.617 1.00 79.62 350 MET A CA 1
ATOM 2777 C C . MET A 1 350 ? 16.482 26.727 2.439 1.00 79.62 350 MET A C 1
ATOM 2779 O O . MET A 1 350 ? 16.024 27.695 1.833 1.00 79.62 350 MET A O 1
ATOM 2783 N N . TRP A 1 351 ? 17.588 26.092 2.052 1.00 81.38 351 TRP A N 1
ATOM 2784 C CA . TRP A 1 351 ? 18.421 26.514 0.931 1.00 81.38 351 TRP A CA 1
ATOM 2785 C C . TRP A 1 351 ? 18.464 25.443 -0.163 1.00 81.38 351 TRP A C 1
ATOM 2787 O O . TRP A 1 351 ? 18.701 24.265 0.098 1.00 81.38 351 TRP A O 1
ATOM 2797 N N . GLY A 1 352 ? 18.249 25.853 -1.408 1.00 82.25 352 GLY A N 1
ATOM 2798 C CA . GLY A 1 352 ? 18.467 25.049 -2.603 1.00 82.25 352 GLY A CA 1
ATOM 2799 C C . GLY A 1 352 ? 19.862 25.302 -3.142 1.00 82.25 352 GLY A C 1
ATOM 2800 O O . GLY A 1 352 ? 20.154 26.410 -3.573 1.00 82.25 352 GLY A O 1
ATOM 2801 N N . MET A 1 353 ? 20.722 24.289 -3.117 1.00 84.88 353 MET A N 1
ATOM 2802 C CA . MET A 1 353 ? 22.101 24.403 -3.591 1.00 84.88 353 MET A CA 1
ATOM 2803 C C . MET A 1 353 ? 22.276 23.656 -4.913 1.00 84.88 353 MET A C 1
ATOM 2805 O O . MET A 1 353 ? 21.817 22.522 -5.038 1.00 84.88 353 MET A O 1
ATOM 2809 N N . ASP A 1 354 ? 22.964 24.264 -5.875 1.00 83.38 354 ASP A N 1
ATOM 2810 C CA . ASP A 1 354 ? 23.292 23.656 -7.165 1.00 83.38 354 ASP A CA 1
ATOM 2811 C C . ASP A 1 354 ? 24.708 24.036 -7.619 1.00 83.38 354 ASP A C 1
ATOM 2813 O O . ASP A 1 354 ? 25.268 25.046 -7.194 1.00 83.38 354 ASP A O 1
ATOM 2817 N N . VAL A 1 355 ? 25.309 23.220 -8.481 1.00 83.56 355 VAL A N 1
ATOM 2818 C CA . VAL A 1 355 ? 26.659 23.433 -9.007 1.00 83.56 355 VAL A CA 1
ATOM 2819 C C . VAL A 1 355 ? 26.626 23.514 -10.526 1.00 83.56 355 VAL A C 1
ATOM 2821 O O . VAL A 1 355 ? 26.237 22.575 -11.213 1.00 83.56 355 VAL A O 1
ATOM 2824 N N . ILE A 1 356 ? 27.172 24.601 -11.060 1.00 81.31 356 ILE A N 1
ATOM 2825 C CA . ILE A 1 356 ? 27.325 24.836 -12.495 1.00 81.31 356 ILE A CA 1
ATOM 2826 C C . ILE A 1 356 ? 28.782 24.570 -12.894 1.00 81.31 356 ILE A C 1
ATOM 2828 O O . ILE A 1 356 ? 29.690 25.190 -12.346 1.00 81.31 356 ILE A O 1
ATOM 2832 N N . GLY A 1 357 ? 29.026 23.678 -13.861 1.00 78.75 357 GLY A N 1
ATOM 2833 C CA . GLY A 1 357 ? 30.348 23.462 -14.471 1.00 78.75 357 GLY A CA 1
ATOM 2834 C C . GLY A 1 357 ? 30.549 22.055 -15.064 1.00 78.75 357 GLY A C 1
ATOM 2835 O O . GLY A 1 357 ? 29.626 21.241 -15.019 1.00 78.75 357 GLY A O 1
ATOM 2836 N N . PRO A 1 358 ? 31.745 21.739 -15.607 1.00 76.38 358 PRO A N 1
ATOM 2837 C CA . PRO A 1 358 ? 32.937 22.591 -15.670 1.00 76.38 358 PRO A CA 1
ATOM 2838 C C . PRO A 1 358 ? 32.861 23.652 -16.781 1.00 76.38 358 PRO A C 1
ATOM 2840 O O . PRO A 1 358 ? 32.470 23.360 -17.910 1.00 76.38 358 PRO A O 1
ATOM 2843 N N . ILE A 1 359 ? 33.273 24.881 -16.468 1.00 80.75 359 ILE A N 1
ATOM 2844 C CA . ILE A 1 359 ? 33.343 26.002 -17.417 1.00 80.75 359 ILE A CA 1
ATOM 2845 C C . ILE A 1 359 ? 34.693 25.976 -18.145 1.00 80.75 359 ILE A C 1
ATOM 2847 O O . ILE A 1 359 ? 35.740 25.884 -17.506 1.00 80.75 359 ILE A O 1
ATOM 2851 N N . ASN A 1 360 ? 34.668 26.075 -19.479 1.00 77.81 360 ASN A N 1
ATOM 2852 C CA . ASN A 1 360 ? 35.863 26.124 -20.322 1.00 77.81 360 ASN A CA 1
ATOM 2853 C C . ASN A 1 360 ? 35.850 27.366 -21.237 1.00 77.81 360 ASN A C 1
ATOM 2855 O O . ASN A 1 360 ? 34.862 27.555 -21.949 1.00 77.81 360 ASN A O 1
ATOM 2859 N N . PRO A 1 361 ? 36.939 28.164 -21.290 1.00 76.25 361 PRO A N 1
ATOM 2860 C CA . PRO A 1 361 ? 38.201 28.007 -20.552 1.00 76.25 361 PRO A CA 1
ATOM 2861 C C . PRO A 1 361 ? 38.070 28.317 -19.049 1.00 76.25 361 PRO A C 1
ATOM 2863 O O . PRO A 1 361 ? 37.104 28.939 -18.613 1.00 76.25 361 PRO A O 1
ATOM 2866 N N . LYS A 1 362 ? 39.060 27.870 -18.263 1.00 76.69 362 LYS A N 1
ATOM 2867 C CA . LYS A 1 362 ? 39.148 28.145 -16.818 1.00 76.69 362 LYS A CA 1
ATOM 2868 C C . LYS A 1 362 ? 39.123 29.648 -16.551 1.00 76.69 362 LYS A C 1
ATOM 2870 O O . LYS A 1 362 ? 39.732 30.417 -17.295 1.00 76.69 362 LYS A O 1
ATOM 2875 N N . ALA A 1 363 ? 38.480 30.047 -15.456 1.00 77.88 363 ALA A N 1
ATOM 2876 C CA . ALA A 1 363 ? 38.542 31.424 -14.987 1.00 77.88 363 ALA A CA 1
ATOM 2877 C C . ALA A 1 363 ? 39.983 31.811 -14.606 1.00 77.88 363 ALA A C 1
ATOM 2879 O O . ALA A 1 363 ? 40.819 30.952 -14.312 1.00 77.88 363 ALA A O 1
ATOM 2880 N N . SER A 1 364 ? 40.275 33.113 -14.576 1.00 78.25 364 SER A N 1
ATOM 2881 C CA . SER A 1 364 ? 41.606 33.649 -14.248 1.00 78.25 364 SER A CA 1
ATOM 2882 C C . SER A 1 364 ? 42.114 33.242 -12.857 1.00 78.25 364 SER A C 1
ATOM 2884 O O . SER A 1 364 ? 43.320 33.200 -12.637 1.00 78.25 364 SER A O 1
ATOM 2886 N N . ASN A 1 365 ? 41.214 32.885 -11.937 1.00 78.94 365 ASN A N 1
ATOM 2887 C CA . ASN A 1 365 ? 41.516 32.356 -10.603 1.00 78.94 365 ASN A CA 1
ATOM 2888 C C . ASN A 1 365 ? 41.666 30.817 -10.555 1.00 78.94 365 ASN A C 1
ATOM 2890 O O . ASN A 1 365 ? 41.793 30.243 -9.478 1.00 78.94 365 ASN A O 1
ATOM 2894 N N . GLY A 1 366 ? 41.617 30.127 -11.700 1.00 78.12 366 GLY A N 1
ATOM 2895 C CA . GLY A 1 366 ? 41.722 28.668 -11.793 1.00 78.12 366 GLY A CA 1
ATOM 2896 C C . GLY A 1 366 ? 40.448 27.897 -11.425 1.00 78.12 366 GLY A C 1
ATOM 2897 O O . GLY A 1 366 ? 40.464 26.664 -11.461 1.00 78.12 366 GLY A O 1
ATOM 2898 N N . HIS A 1 367 ? 39.350 28.583 -11.094 1.00 83.81 367 HIS A N 1
ATOM 2899 C CA . HIS A 1 367 ? 38.078 27.949 -10.747 1.00 83.81 367 HIS A CA 1
ATOM 2900 C C . HIS A 1 367 ? 37.331 27.462 -12.000 1.00 83.81 367 HIS A C 1
ATOM 2902 O O . HIS A 1 367 ? 37.420 28.051 -13.080 1.00 83.81 367 HIS A O 1
ATOM 2908 N N . LEU A 1 368 ? 36.608 26.350 -11.843 1.00 82.88 368 LEU A N 1
ATOM 2909 C CA . LEU A 1 368 ? 35.916 25.624 -12.919 1.00 82.88 368 LEU A CA 1
ATOM 2910 C C . LEU A 1 368 ? 34.407 25.525 -12.696 1.00 82.88 368 LEU A C 1
ATOM 2912 O O . LEU A 1 368 ? 33.669 25.223 -13.633 1.00 82.88 368 LEU A O 1
ATOM 2916 N N . PHE A 1 369 ? 33.965 25.735 -11.460 1.00 82.62 369 PHE A N 1
ATOM 2917 C CA . PHE A 1 369 ? 32.594 25.510 -11.040 1.00 82.62 369 PHE A CA 1
ATOM 2918 C C . PHE A 1 369 ? 32.056 26.736 -10.307 1.00 82.62 369 PHE A C 1
ATOM 2920 O O . PHE A 1 369 ? 32.819 27.493 -9.706 1.00 82.62 369 PHE A O 1
ATOM 2927 N N . ILE A 1 370 ? 30.742 26.908 -10.329 1.00 84.69 370 ILE A N 1
ATOM 2928 C CA . ILE A 1 370 ? 30.022 27.905 -9.539 1.00 84.69 370 ILE A CA 1
ATOM 2929 C C . ILE A 1 370 ? 29.046 27.140 -8.653 1.00 84.69 370 ILE A C 1
ATOM 2931 O O . ILE A 1 370 ? 28.201 26.416 -9.170 1.00 84.69 370 ILE A O 1
ATOM 2935 N N . LEU A 1 371 ? 29.180 27.269 -7.337 1.00 82.75 371 LEU A N 1
ATOM 2936 C CA . LEU A 1 371 ? 28.171 26.824 -6.385 1.00 82.75 371 LEU A CA 1
ATOM 2937 C C . LEU A 1 371 ? 27.175 27.961 -6.198 1.00 82.75 371 LEU A C 1
ATOM 2939 O O . LEU A 1 371 ? 27.569 29.067 -5.839 1.00 82.75 371 LEU A O 1
ATOM 2943 N N . VAL A 1 372 ? 25.905 27.670 -6.432 1.00 84.56 372 VAL A N 1
ATOM 2944 C CA . VAL A 1 372 ? 24.780 28.574 -6.229 1.00 84.56 372 VAL A CA 1
ATOM 2945 C C . VAL A 1 372 ? 23.967 28.044 -5.055 1.00 84.56 372 VAL A C 1
ATOM 2947 O O . VAL A 1 372 ? 23.684 26.852 -5.002 1.00 84.56 372 VAL A O 1
ATOM 2950 N N . ALA A 1 373 ? 23.593 28.905 -4.119 1.00 83.94 373 ALA A N 1
ATOM 2951 C CA . ALA A 1 373 ? 22.712 28.592 -3.005 1.00 83.94 373 ALA A CA 1
ATOM 2952 C C . ALA A 1 373 ? 21.552 29.594 -2.999 1.00 83.94 373 ALA A C 1
ATOM 2954 O O . ALA A 1 373 ? 21.771 30.800 -3.039 1.00 83.94 373 ALA A O 1
ATOM 2955 N N . ILE A 1 374 ? 20.320 29.095 -2.987 1.00 86.31 374 ILE A N 1
ATOM 2956 C CA . ILE A 1 374 ? 19.100 29.890 -3.108 1.00 86.31 374 ILE A CA 1
ATOM 2957 C C . ILE A 1 374 ? 18.250 29.671 -1.867 1.00 86.31 374 ILE A C 1
ATOM 2959 O O . ILE A 1 374 ? 17.801 28.553 -1.627 1.00 86.31 374 ILE A O 1
ATOM 2963 N N . ASP A 1 375 ? 17.969 30.719 -1.107 1.00 85.44 375 ASP A N 1
ATOM 2964 C CA . ASP A 1 375 ? 16.984 30.640 -0.031 1.00 85.44 375 ASP A CA 1
ATOM 2965 C C . ASP A 1 375 ? 15.574 30.451 -0.621 1.00 85.44 375 ASP A C 1
ATOM 2967 O O . ASP A 1 375 ? 15.114 31.232 -1.461 1.00 85.44 375 ASP A O 1
ATOM 2971 N N . TYR A 1 376 ? 14.862 29.401 -0.203 1.00 81.38 376 TYR A N 1
ATOM 2972 C CA . TYR A 1 376 ? 13.569 29.048 -0.798 1.00 81.38 376 TYR A CA 1
ATOM 2973 C C . TYR A 1 376 ? 12.465 30.062 -0.482 1.00 81.38 376 TYR A C 1
ATOM 2975 O O . TYR A 1 376 ? 11.548 30.189 -1.303 1.00 81.38 376 TYR A O 1
ATOM 2983 N N . PHE A 1 377 ? 12.552 30.773 0.647 1.00 80.88 377 PHE A N 1
ATOM 2984 C CA . PHE A 1 377 ? 11.556 31.758 1.074 1.00 80.88 377 PHE A CA 1
ATOM 2985 C C . PHE A 1 377 ? 11.738 33.093 0.344 1.00 80.88 377 PHE A C 1
ATOM 2987 O O . PHE A 1 377 ? 10.857 33.531 -0.392 1.00 80.88 377 PHE A O 1
ATOM 2994 N N . THR A 1 378 ? 12.902 33.723 0.501 1.00 83.31 378 THR A N 1
ATOM 2995 C CA . THR A 1 378 ? 13.199 35.058 -0.042 1.00 83.31 378 THR A CA 1
ATOM 2996 C C . THR A 1 378 ? 13.583 35.040 -1.518 1.00 83.31 378 THR A C 1
ATOM 2998 O O . THR A 1 378 ? 13.582 36.090 -2.158 1.00 83.31 378 THR A O 1
ATOM 3001 N N . LYS A 1 379 ? 13.937 33.865 -2.062 1.00 84.31 379 LYS A N 1
ATOM 3002 C CA . LYS A 1 379 ? 14.601 33.713 -3.368 1.00 84.31 379 LYS A CA 1
ATOM 3003 C C . LYS A 1 379 ? 15.941 34.453 -3.453 1.00 84.31 379 LYS A C 1
ATOM 3005 O O . LYS A 1 379 ? 16.411 34.720 -4.557 1.00 84.31 379 LYS A O 1
ATOM 3010 N N . TRP A 1 380 ? 16.559 34.769 -2.311 1.00 81.62 380 TRP A N 1
ATOM 3011 C CA . TRP A 1 380 ? 17.916 35.303 -2.243 1.00 81.62 380 TRP A CA 1
ATOM 3012 C C . TRP A 1 380 ? 18.915 34.288 -2.796 1.00 81.62 380 TRP A C 1
ATOM 3014 O O . TRP A 1 380 ? 18.799 33.098 -2.509 1.00 81.62 380 TRP A O 1
ATOM 3024 N N . ILE A 1 381 ? 19.882 34.755 -3.587 1.00 85.75 381 ILE A N 1
ATOM 3025 C CA . ILE A 1 381 ? 20.858 33.903 -4.270 1.00 85.75 381 ILE A CA 1
ATOM 3026 C C . ILE A 1 381 ? 22.261 34.291 -3.817 1.00 85.75 381 ILE A C 1
ATOM 3028 O O . ILE A 1 381 ? 22.691 35.421 -4.032 1.00 85.75 381 ILE A O 1
ATOM 3032 N N . GLU A 1 382 ? 22.988 33.318 -3.281 1.00 86.25 382 GLU A N 1
ATOM 3033 C CA . GLU A 1 382 ? 24.427 33.377 -3.050 1.00 86.25 382 GLU A CA 1
ATOM 3034 C C . GLU A 1 382 ? 25.153 32.536 -4.096 1.00 86.25 382 GLU A C 1
ATOM 3036 O O . GLU A 1 382 ? 24.729 31.426 -4.422 1.00 86.25 382 GLU A O 1
ATOM 3041 N N . ALA A 1 383 ? 26.263 33.043 -4.629 1.00 87.31 383 ALA A N 1
ATOM 3042 C CA . ALA A 1 383 ? 27.064 32.309 -5.600 1.00 87.31 383 ALA A CA 1
ATOM 3043 C C . ALA A 1 383 ? 28.558 32.453 -5.310 1.00 87.31 383 ALA A C 1
ATOM 3045 O O . ALA A 1 383 ? 29.084 33.561 -5.217 1.00 87.31 383 ALA A O 1
ATOM 3046 N N . ILE A 1 38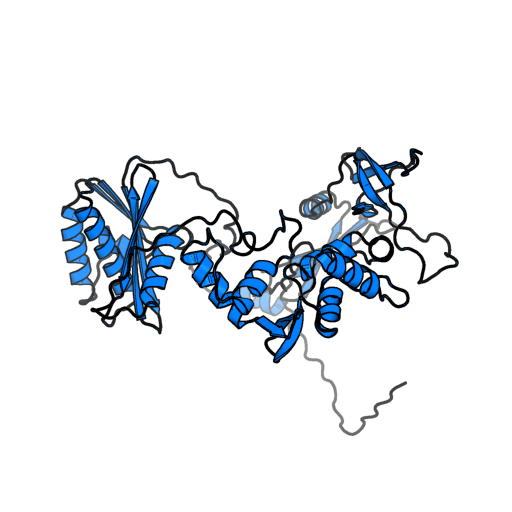4 ? 29.259 31.321 -5.228 1.00 84.06 384 ILE A N 1
ATOM 3047 C CA . ILE A 1 384 ? 30.712 31.270 -5.041 1.00 84.06 384 ILE A CA 1
ATOM 3048 C C . ILE A 1 384 ? 31.366 30.417 -6.123 1.00 84.06 384 ILE A C 1
ATOM 3050 O O . ILE A 1 384 ? 30.778 29.475 -6.649 1.00 84.06 384 ILE A O 1
ATOM 3054 N N . THR A 1 385 ? 32.616 30.723 -6.460 1.00 84.81 385 THR A N 1
ATOM 3055 C CA . THR A 1 385 ? 33.375 29.955 -7.456 1.00 84.81 385 THR A CA 1
ATOM 3056 C C . THR A 1 385 ? 34.228 28.883 -6.771 1.00 84.81 385 THR A C 1
ATOM 3058 O O . THR A 1 385 ? 34.799 29.131 -5.712 1.00 84.81 385 THR A O 1
ATOM 3061 N N . LEU A 1 386 ? 34.333 27.694 -7.372 1.00 79.75 386 LEU A N 1
ATOM 3062 C CA . LEU A 1 386 ? 35.050 26.537 -6.831 1.00 79.75 386 LEU A CA 1
ATOM 3063 C C . LEU A 1 386 ? 36.023 25.935 -7.856 1.00 79.75 386 LEU A C 1
ATOM 3065 O O . LEU A 1 386 ? 35.729 25.823 -9.050 1.00 79.75 386 LEU A O 1
ATOM 3069 N N . ALA A 1 387 ? 37.172 25.464 -7.369 1.00 78.88 387 ALA A N 1
ATOM 3070 C CA . ALA A 1 387 ? 38.137 24.704 -8.165 1.00 78.88 387 ALA A CA 1
ATOM 3071 C C . ALA A 1 387 ? 37.760 23.214 -8.325 1.00 78.88 387 ALA A C 1
ATOM 3073 O O . ALA A 1 387 ? 38.120 22.597 -9.325 1.00 78.88 387 ALA A O 1
ATOM 3074 N N . SER A 1 388 ? 37.034 22.626 -7.361 1.00 76.38 388 SER A N 1
ATOM 3075 C CA . SER A 1 388 ? 36.622 21.210 -7.351 1.00 76.38 388 SER A CA 1
ATOM 3076 C C . SER A 1 388 ? 35.355 20.993 -6.510 1.00 76.38 388 SER A C 1
ATOM 3078 O O . SER A 1 388 ? 35.121 21.724 -5.551 1.00 76.38 388 SER A O 1
ATOM 3080 N N . VAL A 1 389 ? 34.550 19.976 -6.847 1.00 69.56 389 VAL A N 1
ATOM 3081 C CA . VAL A 1 389 ? 33.227 19.690 -6.237 1.00 69.56 389 VAL A CA 1
ATOM 3082 C C . VAL A 1 389 ? 33.049 18.238 -5.762 1.00 69.56 389 VAL A C 1
ATOM 3084 O O . VAL A 1 389 ? 31.938 17.732 -5.602 1.00 69.56 389 VAL A O 1
ATOM 3087 N N . THR A 1 390 ? 34.152 17.553 -5.453 1.00 65.50 390 THR A N 1
ATOM 3088 C CA . THR A 1 390 ? 34.181 16.123 -5.087 1.00 65.50 390 THR A CA 1
ATOM 3089 C C . THR A 1 390 ? 33.306 15.719 -3.893 1.00 65.50 390 THR A C 1
ATOM 3091 O O . THR A 1 390 ? 32.817 14.590 -3.875 1.00 65.50 390 THR A O 1
ATOM 3094 N N . ARG A 1 391 ? 33.087 16.584 -2.890 1.00 58.53 391 ARG A N 1
ATOM 3095 C CA . ARG A 1 391 ? 32.317 16.228 -1.675 1.00 58.53 391 ARG A CA 1
ATOM 3096 C C . ARG A 1 391 ? 30.793 16.299 -1.885 1.00 58.53 391 ARG A C 1
ATOM 3098 O O . ARG A 1 391 ? 30.089 15.414 -1.409 1.00 58.53 391 ARG A O 1
ATOM 3105 N N . MET A 1 392 ? 30.295 17.274 -2.653 1.00 59.28 392 MET A N 1
ATOM 3106 C CA . MET A 1 392 ? 28.859 17.416 -2.961 1.00 59.28 392 MET A CA 1
ATOM 3107 C C . MET A 1 392 ? 28.353 16.325 -3.910 1.00 59.28 392 MET A C 1
ATOM 3109 O O . MET A 1 392 ? 27.310 15.730 -3.655 1.00 59.28 392 MET A O 1
ATOM 3113 N N . ALA A 1 393 ? 29.125 15.986 -4.949 1.00 58.41 393 ALA A N 1
ATOM 3114 C CA . ALA A 1 393 ? 28.765 14.909 -5.874 1.00 58.41 393 ALA A CA 1
ATOM 3115 C C . ALA A 1 393 ? 28.596 13.551 -5.160 1.00 58.41 393 ALA A C 1
ATOM 3117 O O . ALA A 1 393 ? 27.704 12.776 -5.495 1.00 58.41 393 ALA A O 1
ATOM 3118 N N . ARG A 1 394 ? 29.413 13.278 -4.131 1.00 56.28 394 ARG A N 1
ATOM 3119 C CA . ARG A 1 394 ? 29.283 12.069 -3.299 1.00 56.28 394 ARG A CA 1
ATOM 3120 C C . ARG A 1 394 ? 27.992 12.062 -2.478 1.00 56.28 394 ARG A C 1
ATOM 3122 O O . ARG A 1 394 ? 27.336 11.029 -2.425 1.00 56.28 394 ARG A O 1
ATOM 3129 N N . ALA A 1 395 ? 27.614 13.191 -1.878 1.00 52.34 395 ALA A N 1
ATOM 3130 C CA . ALA A 1 395 ? 26.385 13.305 -1.088 1.00 52.34 395 ALA A CA 1
ATOM 3131 C C . ALA A 1 395 ? 25.115 13.201 -1.954 1.00 52.34 395 ALA A C 1
ATOM 3133 O O . ALA A 1 395 ? 24.157 12.543 -1.558 1.00 52.34 395 ALA A O 1
ATOM 3134 N N . PHE A 1 396 ? 25.125 13.790 -3.155 1.00 47.31 396 PHE A N 1
ATOM 3135 C CA . PHE A 1 396 ? 24.020 13.673 -4.111 1.00 47.31 396 PHE A CA 1
ATOM 3136 C C . PHE A 1 396 ? 23.838 12.224 -4.586 1.00 47.31 396 PHE A C 1
ATOM 3138 O O . PHE A 1 396 ? 22.734 11.684 -4.539 1.00 47.31 396 PHE A O 1
ATOM 3145 N N . ASN A 1 397 ? 24.936 11.557 -4.953 1.00 52.41 397 ASN A N 1
ATOM 3146 C CA . ASN A 1 397 ? 24.901 10.161 -5.388 1.00 52.41 397 ASN A CA 1
ATOM 3147 C C . ASN A 1 397 ? 24.551 9.183 -4.252 1.00 52.41 397 ASN A C 1
ATOM 3149 O O . ASN A 1 397 ? 24.017 8.116 -4.532 1.00 52.41 397 ASN A O 1
ATOM 3153 N N . ALA A 1 398 ? 24.769 9.542 -2.980 1.00 52.59 398 ALA A N 1
ATOM 3154 C CA . ALA A 1 398 ? 24.424 8.689 -1.837 1.00 52.59 398 ALA A CA 1
ATOM 3155 C C . ALA A 1 398 ? 22.910 8.442 -1.684 1.00 52.59 398 ALA A C 1
ATOM 3157 O O . ALA A 1 398 ? 22.513 7.424 -1.124 1.00 52.59 398 ALA A O 1
ATOM 3158 N N . LYS A 1 399 ? 22.057 9.347 -2.191 1.00 46.78 399 LYS A N 1
ATOM 3159 C CA . LYS A 1 399 ? 20.588 9.201 -2.158 1.00 46.78 399 LYS A CA 1
ATOM 3160 C C . LYS A 1 399 ? 20.008 8.571 -3.432 1.00 46.78 399 LYS A C 1
ATOM 3162 O O . LYS A 1 399 ? 18.800 8.342 -3.511 1.00 46.78 399 LYS A O 1
ATOM 3167 N N . VAL A 1 400 ? 20.839 8.279 -4.435 1.00 51.94 400 VAL A N 1
ATOM 3168 C CA . VAL A 1 400 ? 20.397 7.639 -5.677 1.00 51.94 400 VAL A CA 1
ATOM 3169 C C . VAL A 1 400 ? 20.232 6.143 -5.427 1.00 51.94 400 VAL A C 1
ATOM 3171 O O . VAL A 1 400 ? 21.198 5.415 -5.220 1.00 51.94 400 VAL A O 1
ATOM 3174 N N . ARG A 1 401 ? 18.989 5.651 -5.472 1.00 50.81 401 ARG A N 1
ATOM 3175 C CA . ARG A 1 401 ? 18.732 4.205 -5.498 1.00 50.81 401 ARG A CA 1
ATOM 3176 C C . ARG A 1 401 ? 19.136 3.652 -6.860 1.00 50.81 401 ARG A C 1
ATOM 3178 O O . ARG A 1 401 ? 18.417 3.818 -7.848 1.00 50.81 401 ARG A O 1
ATOM 3185 N N . HIS A 1 402 ? 20.296 3.009 -6.908 1.00 54.75 402 HIS A N 1
ATOM 3186 C CA . HIS A 1 402 ? 20.771 2.330 -8.104 1.00 54.75 402 HIS A CA 1
ATOM 3187 C C . HIS A 1 402 ? 19.856 1.150 -8.450 1.00 54.75 402 HIS A C 1
ATOM 3189 O O . HIS A 1 402 ? 19.360 0.438 -7.578 1.00 54.75 402 HIS A O 1
ATOM 3195 N N . ARG A 1 403 ? 19.602 0.947 -9.746 1.00 65.12 403 ARG A N 1
ATOM 3196 C CA . ARG A 1 403 ? 18.914 -0.256 -10.221 1.00 65.12 403 ARG A CA 1
ATOM 3197 C C . ARG A 1 403 ? 19.891 -1.421 -10.156 1.00 65.12 403 ARG A C 1
ATOM 3199 O O . ARG A 1 403 ? 20.919 -1.389 -10.826 1.00 65.12 403 ARG A O 1
ATOM 3206 N N . GLU A 1 404 ? 19.551 -2.439 -9.379 1.00 71.50 404 GLU A N 1
ATOM 3207 C CA . GLU A 1 404 ? 20.368 -3.642 -9.260 1.00 71.50 404 GLU A CA 1
ATOM 3208 C C . GLU A 1 404 ? 20.040 -4.651 -10.367 1.00 71.50 404 GLU A C 1
ATOM 3210 O O . GLU A 1 404 ? 18.881 -5.033 -10.589 1.00 71.50 404 GLU A O 1
ATOM 3215 N N . PHE A 1 405 ? 21.094 -5.096 -11.045 1.00 82.00 405 PHE A N 1
ATOM 3216 C CA . PHE A 1 405 ? 21.071 -6.164 -12.037 1.00 82.00 405 PHE A CA 1
ATOM 3217 C C . PHE A 1 405 ? 21.900 -7.333 -11.517 1.00 82.00 405 PHE A C 1
ATOM 3219 O O . PHE A 1 405 ? 22.904 -7.126 -10.835 1.00 82.00 405 PHE A O 1
ATOM 3226 N N . LYS A 1 406 ? 21.479 -8.554 -11.837 1.00 86.88 406 LYS A N 1
ATOM 3227 C CA . LYS A 1 406 ? 22.208 -9.779 -11.496 1.00 86.88 406 LYS A CA 1
ATOM 3228 C C . LYS A 1 406 ? 22.566 -10.543 -12.772 1.00 86.88 406 LYS A C 1
ATOM 3230 O O . LYS A 1 406 ? 21.784 -10.493 -13.723 1.00 86.88 406 LYS A O 1
ATOM 3235 N N . PRO A 1 407 ? 23.703 -11.263 -12.807 1.00 88.62 407 PRO A N 1
ATOM 3236 C CA . PRO A 1 407 ? 23.959 -12.254 -13.848 1.00 88.62 407 PRO A CA 1
ATOM 3237 C C . PRO A 1 407 ? 22.745 -13.170 -14.052 1.00 88.62 407 PRO A C 1
ATOM 3239 O O . PRO A 1 407 ? 22.186 -13.684 -13.084 1.00 88.62 407 PRO A O 1
ATOM 3242 N N . GLY A 1 408 ? 22.315 -13.328 -15.303 1.00 87.00 408 GLY A N 1
ATOM 3243 C CA . GLY A 1 408 ? 21.110 -14.058 -15.701 1.00 87.00 408 GLY A CA 1
ATOM 3244 C C . GLY A 1 408 ? 19.849 -13.203 -15.885 1.00 87.00 408 GLY A C 1
ATOM 3245 O O . GLY A 1 408 ? 18.891 -13.688 -16.483 1.00 87.00 408 GLY A O 1
ATOM 3246 N N . ASP A 1 409 ? 19.826 -11.940 -15.439 1.00 89.12 409 ASP A N 1
ATOM 3247 C CA . ASP A 1 409 ? 18.687 -11.046 -15.687 1.00 89.12 409 ASP A CA 1
ATOM 3248 C C . ASP A 1 409 ? 18.519 -10.782 -17.195 1.00 89.12 409 ASP A C 1
ATOM 3250 O O . ASP A 1 409 ? 19.486 -10.476 -17.898 1.00 89.12 409 ASP A O 1
ATOM 3254 N N . LEU A 1 410 ? 17.275 -10.819 -17.684 1.00 90.12 410 LEU A N 1
ATOM 3255 C CA . LEU A 1 410 ? 16.944 -10.360 -19.033 1.00 90.12 410 LEU A CA 1
ATOM 3256 C C . LEU A 1 410 ? 16.756 -8.844 -19.041 1.00 90.12 410 LEU A C 1
ATOM 3258 O O . LEU A 1 410 ? 16.041 -8.284 -18.202 1.00 90.12 410 LEU A O 1
ATOM 3262 N N . VAL A 1 411 ? 17.375 -8.165 -20.003 1.00 88.81 411 VAL A N 1
ATOM 3263 C CA . VAL A 1 411 ? 17.350 -6.705 -20.107 1.00 88.81 411 VAL A CA 1
ATOM 3264 C C . VAL A 1 411 ? 17.144 -6.219 -21.536 1.00 88.81 411 VAL A C 1
ATOM 3266 O O . VAL A 1 411 ? 17.511 -6.863 -22.512 1.00 88.81 411 VAL A O 1
ATOM 3269 N N . LEU A 1 412 ? 16.562 -5.033 -21.641 1.00 87.62 412 LEU A N 1
ATOM 3270 C CA . LEU A 1 412 ? 16.499 -4.222 -22.841 1.00 87.62 412 LEU A CA 1
ATOM 3271 C C . LEU A 1 412 ? 17.516 -3.086 -22.725 1.00 87.62 412 LEU A C 1
ATOM 3273 O O . LEU A 1 412 ? 17.589 -2.413 -21.689 1.00 87.62 412 LEU A O 1
ATOM 3277 N N . ARG A 1 413 ? 18.272 -2.851 -23.795 1.00 85.81 413 ARG A N 1
ATOM 3278 C CA . ARG A 1 413 ? 19.235 -1.753 -23.896 1.00 85.81 413 ARG A CA 1
ATOM 3279 C C . ARG A 1 413 ? 18.592 -0.572 -24.608 1.00 85.81 413 ARG A C 1
ATOM 3281 O O . ARG A 1 413 ? 17.744 -0.734 -25.471 1.00 85.81 413 ARG A O 1
ATOM 3288 N N . LYS A 1 414 ? 18.900 0.648 -24.179 1.00 83.00 414 LYS A N 1
ATOM 3289 C CA . LYS A 1 414 ? 18.367 1.860 -24.804 1.00 83.00 414 LYS A CA 1
ATOM 3290 C C . LYS A 1 414 ? 19.068 2.101 -26.139 1.00 83.00 414 LYS A C 1
ATOM 3292 O O . LYS A 1 414 ? 20.294 2.206 -26.175 1.00 83.00 414 LYS A O 1
ATOM 3297 N N . VAL A 1 415 ? 18.291 2.304 -27.199 1.00 77.62 415 VAL A N 1
ATOM 3298 C CA . VAL A 1 415 ? 18.834 2.703 -28.501 1.00 77.62 415 VAL A CA 1
ATOM 3299 C C . VAL A 1 415 ? 19.224 4.179 -28.432 1.00 77.62 415 VAL A C 1
ATOM 3301 O O . VAL A 1 415 ? 18.398 5.054 -28.164 1.00 77.62 415 VAL A O 1
ATOM 3304 N N . LEU A 1 416 ? 20.508 4.466 -28.643 1.00 67.25 416 LEU A N 1
ATOM 3305 C CA . LEU A 1 416 ? 20.999 5.825 -28.849 1.00 67.25 416 LEU A CA 1
ATOM 3306 C C . LEU A 1 416 ? 20.990 6.088 -30.356 1.00 67.25 416 LEU A C 1
ATOM 3308 O O . LEU A 1 416 ? 21.809 5.537 -31.088 1.00 67.25 416 LEU A O 1
ATOM 3312 N N . HIS A 1 417 ? 20.049 6.903 -30.834 1.00 60.56 417 HIS A N 1
ATOM 3313 C CA . HIS A 1 417 ? 19.987 7.304 -32.242 1.00 60.56 417 HIS A CA 1
ATOM 3314 C C . HIS A 1 417 ? 21.123 8.289 -32.556 1.00 60.56 417 HIS A C 1
ATOM 3316 O O . HIS A 1 417 ? 20.929 9.500 -32.553 1.00 60.56 417 HIS A O 1
ATOM 3322 N N . ILE A 1 418 ? 22.331 7.762 -32.762 1.00 53.22 418 ILE A N 1
ATOM 3323 C CA . ILE A 1 418 ? 23.516 8.535 -33.170 1.00 53.22 418 ILE A CA 1
ATOM 3324 C C . ILE A 1 418 ? 23.471 8.819 -34.685 1.00 53.22 418 ILE A C 1
ATOM 3326 O O . ILE A 1 418 ? 23.989 9.834 -35.141 1.00 53.22 418 ILE A O 1
ATOM 3330 N N . ALA A 1 419 ? 22.783 7.970 -35.454 1.00 49.66 419 ALA A N 1
ATOM 3331 C CA . ALA A 1 419 ? 22.465 8.166 -36.868 1.00 49.66 419 ALA A CA 1
ATOM 3332 C C . ALA A 1 419 ? 20.936 8.226 -37.073 1.00 49.66 419 ALA A C 1
ATOM 3334 O O . ALA A 1 419 ? 20.198 7.628 -36.279 1.00 49.66 419 ALA A O 1
ATOM 3335 N N . PRO A 1 420 ? 20.439 8.929 -38.110 1.00 53.28 420 PRO A N 1
ATOM 3336 C CA . PRO A 1 420 ? 19.013 8.979 -38.415 1.00 53.28 420 PRO A CA 1
ATOM 3337 C C . PRO A 1 420 ? 18.485 7.578 -38.755 1.00 53.28 420 PRO A C 1
ATOM 3339 O O . PRO A 1 420 ? 18.841 6.992 -39.774 1.00 53.28 420 PRO A O 1
ATOM 3342 N N . ASP A 1 421 ? 17.634 7.037 -37.882 1.00 60.88 421 ASP A N 1
ATOM 3343 C CA . ASP A 1 421 ? 16.878 5.810 -38.141 1.00 60.88 421 ASP A CA 1
ATOM 3344 C C . ASP A 1 421 ? 15.802 6.118 -39.193 1.00 60.88 421 ASP A C 1
ATOM 3346 O O . ASP A 1 421 ? 15.053 7.089 -39.044 1.00 60.88 421 ASP A O 1
ATOM 3350 N N . SER A 1 422 ? 15.690 5.296 -40.241 1.00 63.50 422 SER A N 1
ATOM 3351 C CA . SER A 1 422 ? 14.673 5.454 -41.292 1.00 63.50 422 SER A CA 1
ATOM 3352 C C . SER A 1 422 ? 13.239 5.419 -40.751 1.00 63.50 422 SER A C 1
ATOM 3354 O O . SER A 1 422 ? 12.324 5.934 -41.391 1.00 63.50 422 SER A O 1
ATOM 3356 N N . ARG A 1 423 ? 13.034 4.870 -39.547 1.00 64.75 423 ARG A N 1
ATOM 3357 C CA . ARG A 1 423 ? 11.745 4.840 -38.839 1.00 64.75 423 ARG A CA 1
ATOM 3358 C C . ARG A 1 423 ? 11.447 6.126 -38.061 1.00 64.75 423 ARG A C 1
ATOM 3360 O O . ARG A 1 423 ? 10.303 6.338 -37.658 1.00 64.75 423 ARG A O 1
ATOM 3367 N N . GLY A 1 424 ? 12.437 6.992 -37.832 1.00 71.25 424 GLY A N 1
ATOM 3368 C CA . GLY A 1 424 ? 12.273 8.273 -37.139 1.00 71.25 424 GLY A CA 1
ATOM 3369 C C . GLY A 1 424 ? 11.536 8.146 -35.799 1.00 71.25 424 GLY A C 1
ATOM 3370 O O . GLY A 1 424 ? 11.947 7.394 -34.919 1.00 71.25 424 GLY A O 1
ATOM 3371 N N . LYS A 1 425 ? 10.405 8.854 -35.647 1.00 63.06 425 LYS A N 1
ATOM 3372 C CA . LYS A 1 425 ? 9.550 8.815 -34.437 1.00 63.06 425 LYS A CA 1
ATOM 3373 C C . LYS A 1 425 ? 8.987 7.423 -34.104 1.00 63.06 425 LYS A C 1
ATOM 3375 O O . LYS A 1 425 ? 8.538 7.220 -32.981 1.00 63.06 425 LYS A O 1
ATOM 3380 N N . PHE A 1 426 ? 8.995 6.496 -35.061 1.00 71.81 426 PHE A N 1
ATOM 3381 C CA . PHE A 1 426 ? 8.487 5.129 -34.916 1.00 71.81 426 PHE A CA 1
ATOM 3382 C C . PHE A 1 426 ? 9.592 4.102 -34.645 1.00 71.81 426 PHE A C 1
ATOM 3384 O O . PHE A 1 426 ? 9.331 2.897 -34.636 1.00 71.81 426 PHE A O 1
ATOM 3391 N N . ALA A 1 427 ? 10.830 4.556 -34.445 1.00 73.19 427 ALA A N 1
ATOM 3392 C CA . ALA A 1 427 ? 11.921 3.679 -34.069 1.00 73.19 427 ALA A CA 1
ATOM 3393 C C . ALA A 1 427 ? 11.714 3.097 -32.663 1.00 73.19 427 ALA A C 1
ATOM 3395 O O . ALA A 1 427 ? 11.087 3.700 -31.786 1.00 73.19 427 ALA A O 1
ATOM 3396 N N . TYR A 1 428 ? 12.261 1.904 -32.450 1.00 79.50 428 TYR A N 1
ATOM 3397 C CA . TYR A 1 428 ? 12.279 1.285 -31.134 1.00 79.50 428 TYR A CA 1
ATOM 3398 C C . TYR A 1 428 ? 13.119 2.127 -30.170 1.00 79.50 428 TYR A C 1
ATOM 3400 O O . TYR A 1 428 ? 14.237 2.522 -30.495 1.00 79.50 428 TYR A O 1
ATOM 3408 N N . LYS A 1 429 ? 12.597 2.369 -28.964 1.00 80.50 429 LYS A N 1
ATOM 3409 C CA . LYS A 1 429 ? 13.336 3.098 -27.917 1.00 80.50 429 LYS A CA 1
ATOM 3410 C C . LYS A 1 429 ? 14.379 2.212 -27.239 1.00 80.50 429 LYS A C 1
ATOM 3412 O O . LYS A 1 429 ? 15.337 2.714 -26.647 1.00 80.50 429 LYS A O 1
ATOM 3417 N N . TYR A 1 430 ? 14.176 0.903 -27.330 1.00 85.12 430 TYR A N 1
ATOM 3418 C CA . TYR A 1 430 ? 15.025 -0.114 -26.746 1.00 85.12 430 TYR A CA 1
ATOM 3419 C C . TYR A 1 430 ? 15.312 -1.249 -27.744 1.00 85.12 430 TYR A C 1
ATOM 3421 O O . TYR A 1 430 ? 14.495 -1.523 -28.615 1.00 85.12 430 TYR A O 1
ATOM 3429 N N . ASP A 1 431 ? 16.455 -1.915 -27.618 1.00 85.00 431 ASP A N 1
ATOM 3430 C CA . ASP A 1 431 ? 16.838 -3.124 -28.345 1.00 85.00 431 ASP A CA 1
ATOM 3431 C C . ASP A 1 431 ? 17.089 -4.299 -27.383 1.00 85.00 431 ASP A C 1
ATOM 3433 O O . ASP A 1 431 ? 17.239 -4.114 -26.171 1.00 85.00 431 ASP A O 1
ATOM 3437 N N . GLY A 1 432 ? 17.070 -5.521 -27.919 1.00 82.44 432 GLY A N 1
ATOM 3438 C CA . GLY A 1 432 ? 17.148 -6.772 -27.156 1.00 82.44 432 GLY A CA 1
ATOM 3439 C C . GLY A 1 432 ? 15.941 -7.696 -27.393 1.00 82.44 432 GLY A C 1
ATOM 3440 O O . GLY A 1 432 ? 15.212 -7.516 -28.380 1.00 82.44 432 GLY A O 1
ATOM 3441 N N . PRO A 1 433 ? 15.687 -8.669 -26.497 1.00 88.38 433 PRO A N 1
ATOM 3442 C CA . PRO A 1 433 ? 16.283 -8.834 -25.163 1.00 88.38 433 PRO A CA 1
ATOM 3443 C C . PRO A 1 433 ? 17.741 -9.322 -25.168 1.00 88.38 433 PRO A C 1
ATOM 3445 O O . PRO A 1 433 ? 18.172 -9.976 -26.107 1.00 88.38 433 PRO A O 1
ATOM 3448 N N . PHE A 1 434 ? 18.476 -9.009 -24.100 1.00 89.25 434 PHE A N 1
ATOM 3449 C CA . PHE A 1 434 ? 19.838 -9.477 -23.818 1.00 89.25 434 PHE A CA 1
ATOM 3450 C C . PHE A 1 434 ? 19.901 -10.128 -22.432 1.00 89.25 434 PHE A C 1
ATOM 3452 O O . PHE A 1 434 ? 19.102 -9.793 -21.556 1.00 89.25 434 PHE A O 1
ATOM 3459 N N . VAL A 1 435 ? 20.884 -10.997 -22.206 1.00 90.12 435 VAL A N 1
ATOM 3460 C CA . VAL A 1 435 ? 21.177 -11.614 -20.905 1.00 90.12 435 VAL A CA 1
ATOM 3461 C C . VAL A 1 435 ? 22.335 -10.875 -20.239 1.00 90.12 435 VAL A C 1
ATOM 3463 O O . VAL A 1 435 ? 23.373 -10.653 -20.863 1.00 90.12 435 VAL A O 1
ATOM 3466 N N . VAL A 1 436 ? 22.190 -10.507 -18.967 1.00 89.06 436 VAL A N 1
ATOM 3467 C CA . VAL A 1 436 ? 23.298 -9.970 -18.162 1.00 89.06 436 VAL A CA 1
ATOM 3468 C C . VAL A 1 436 ? 24.283 -11.094 -17.840 1.00 89.06 436 VAL A C 1
ATOM 3470 O O . VAL A 1 436 ? 23.890 -12.093 -17.243 1.00 89.06 436 VAL A O 1
ATOM 3473 N N . THR A 1 437 ? 25.559 -10.947 -18.195 1.00 88.44 437 THR A N 1
ATOM 3474 C CA . THR A 1 437 ? 26.602 -11.935 -17.858 1.00 88.44 437 THR A CA 1
ATOM 3475 C C . THR A 1 437 ? 27.404 -11.514 -16.639 1.00 88.44 437 THR A C 1
ATOM 3477 O O . THR A 1 437 ? 27.557 -12.293 -15.703 1.00 88.44 437 THR A O 1
ATOM 3480 N N . GLU A 1 438 ? 27.868 -10.267 -16.623 1.00 87.00 438 GLU A N 1
ATOM 3481 C CA . GLU A 1 438 ? 28.730 -9.729 -15.574 1.00 87.00 438 GLU A CA 1
ATOM 3482 C C . GLU A 1 438 ? 28.294 -8.321 -15.174 1.00 87.00 438 GLU A C 1
ATOM 3484 O O . GLU A 1 438 ? 27.857 -7.520 -16.005 1.00 87.00 438 GLU A O 1
ATOM 3489 N N . VAL A 1 439 ? 28.429 -8.017 -13.882 1.00 86.12 439 VAL A N 1
ATOM 3490 C CA . VAL A 1 439 ? 28.065 -6.729 -13.283 1.00 86.12 439 VAL A CA 1
ATOM 3491 C C . VAL A 1 439 ? 29.261 -6.210 -12.493 1.00 86.12 439 VAL A C 1
ATOM 3493 O O . VAL A 1 439 ? 29.758 -6.890 -11.599 1.00 86.12 439 VAL A O 1
ATOM 3496 N N . PHE A 1 440 ? 29.713 -4.996 -12.805 1.00 81.94 440 PHE A N 1
ATOM 3497 C CA . PHE A 1 440 ? 30.865 -4.362 -12.161 1.00 81.94 440 PHE A CA 1
ATOM 3498 C C . PHE A 1 440 ? 30.424 -3.323 -11.121 1.00 81.94 440 PHE A C 1
ATOM 3500 O O . PHE A 1 440 ? 29.383 -2.678 -11.264 1.00 81.94 440 PHE A O 1
ATOM 3507 N N . SER A 1 441 ? 31.264 -3.076 -10.110 1.00 65.12 441 SER A N 1
ATOM 3508 C CA . SER A 1 441 ? 31.011 -2.176 -8.965 1.00 65.12 441 SER A CA 1
ATOM 3509 C C . SER A 1 441 ? 30.891 -0.673 -9.300 1.00 65.12 441 SER A C 1
ATOM 3511 O O . SER A 1 441 ? 30.822 0.158 -8.400 1.00 65.12 441 SER A O 1
ATOM 3513 N N . GLY A 1 442 ? 30.811 -0.312 -10.584 1.00 65.06 442 GLY A N 1
ATOM 3514 C CA . GLY A 1 442 ? 30.607 1.054 -11.086 1.00 65.06 442 GLY A CA 1
ATOM 3515 C C . GLY A 1 442 ? 29.395 1.215 -12.011 1.00 65.06 442 GLY A C 1
ATOM 3516 O O . GLY A 1 442 ? 29.311 2.209 -12.728 1.00 65.06 442 GLY A O 1
ATOM 3517 N N . GLY A 1 443 ? 28.485 0.234 -12.055 1.00 71.31 443 GLY A N 1
ATOM 3518 C CA . GLY A 1 443 ? 27.296 0.273 -12.916 1.00 71.31 443 GLY A CA 1
ATOM 3519 C C . GLY A 1 443 ? 27.561 -0.076 -14.385 1.00 71.31 443 GLY A C 1
ATOM 3520 O O . GLY A 1 443 ? 26.682 0.113 -15.221 1.00 71.31 443 GLY A O 1
ATOM 3521 N N . ALA A 1 444 ? 28.750 -0.583 -14.717 1.00 81.50 444 ALA A N 1
ATOM 3522 C CA . ALA A 1 444 ? 29.032 -1.197 -16.011 1.00 81.50 444 ALA A CA 1
ATOM 3523 C C . ALA A 1 444 ? 28.554 -2.658 -16.017 1.00 81.50 444 ALA A C 1
ATOM 3525 O O . ALA A 1 444 ? 28.686 -3.357 -15.011 1.00 81.50 444 ALA A O 1
ATOM 3526 N N . ILE A 1 445 ? 27.985 -3.105 -17.135 1.00 86.38 445 ILE A N 1
ATOM 3527 C CA . ILE A 1 445 ? 27.363 -4.424 -17.289 1.00 86.38 445 ILE A CA 1
ATOM 3528 C C . ILE A 1 445 ? 27.747 -5.009 -18.651 1.00 86.38 445 ILE A C 1
ATOM 3530 O O . ILE A 1 445 ? 27.613 -4.326 -19.666 1.00 86.38 445 ILE A O 1
ATOM 3534 N N . ILE A 1 446 ? 28.198 -6.266 -18.685 1.00 87.88 446 ILE A N 1
ATOM 3535 C CA . ILE A 1 446 ? 28.402 -7.010 -19.939 1.00 87.88 446 ILE A CA 1
ATOM 3536 C C . ILE A 1 446 ? 27.105 -7.741 -20.288 1.00 87.88 446 ILE A C 1
ATOM 3538 O O . ILE A 1 446 ? 26.434 -8.322 -19.430 1.00 87.88 446 ILE A O 1
ATOM 3542 N N . LEU A 1 447 ? 26.739 -7.662 -21.565 1.00 88.19 447 LEU A N 1
ATOM 3543 C CA . LEU A 1 447 ? 25.532 -8.269 -22.108 1.00 88.19 447 LEU A CA 1
ATOM 3544 C C . LEU A 1 447 ? 25.898 -9.387 -23.077 1.00 88.19 447 LEU A C 1
ATOM 3546 O O . LEU A 1 447 ? 26.871 -9.292 -23.823 1.00 88.19 447 LEU A O 1
ATOM 3550 N N . ARG A 1 448 ? 25.055 -10.407 -23.134 1.00 88.50 448 ARG A N 1
ATOM 3551 C CA . ARG A 1 448 ? 25.096 -11.457 -24.149 1.00 88.50 448 ARG A CA 1
ATOM 3552 C C . ARG A 1 448 ? 23.785 -11.466 -24.918 1.00 88.50 448 ARG A C 1
ATOM 3554 O O . ARG A 1 448 ? 22.722 -11.239 -24.339 1.00 88.50 448 ARG A O 1
ATOM 3561 N N . ASP A 1 449 ? 23.868 -11.692 -26.220 1.00 85.50 449 ASP A N 1
ATOM 3562 C CA . ASP A 1 449 ? 22.688 -11.937 -27.042 1.00 85.50 449 ASP A CA 1
ATOM 3563 C C . ASP A 1 449 ? 22.002 -13.248 -26.627 1.00 85.50 449 ASP A C 1
ATOM 3565 O O . ASP A 1 449 ? 22.626 -14.134 -26.034 1.00 85.50 449 ASP A O 1
ATOM 3569 N N . MET A 1 450 ? 20.720 -13.387 -26.947 1.00 82.50 450 MET A N 1
ATOM 3570 C CA . MET A 1 450 ? 19.958 -14.608 -26.671 1.00 82.50 450 MET A CA 1
ATOM 3571 C C . MET A 1 450 ? 20.554 -15.824 -27.393 1.00 82.50 450 MET A C 1
ATOM 3573 O O . MET A 1 450 ? 20.484 -16.935 -26.874 1.00 82.50 450 MET A O 1
ATOM 3577 N N . ASP A 1 451 ? 21.219 -15.599 -28.530 1.00 80.75 451 ASP A N 1
ATOM 3578 C CA . ASP A 1 451 ? 21.885 -16.630 -29.337 1.00 80.75 451 ASP A CA 1
ATOM 3579 C C . ASP A 1 451 ? 23.292 -17.000 -28.821 1.00 80.75 451 ASP A C 1
ATOM 3581 O O . ASP A 1 451 ? 24.034 -17.739 -29.465 1.00 80.75 451 ASP A O 1
ATOM 3585 N N . GLY A 1 452 ? 23.698 -16.474 -27.661 1.00 71.06 452 GLY A N 1
ATOM 3586 C CA . GLY A 1 452 ? 24.959 -16.830 -27.005 1.00 71.06 452 GLY A CA 1
ATOM 3587 C C . GLY A 1 452 ? 26.168 -15.981 -27.408 1.00 71.06 452 GLY A C 1
ATOM 3588 O O . GLY A 1 452 ? 27.246 -16.155 -26.842 1.00 71.06 452 GLY A O 1
ATOM 3589 N N . THR A 1 453 ? 26.002 -15.031 -28.331 1.00 76.88 453 THR A N 1
ATOM 3590 C CA . THR A 1 453 ? 27.088 -14.137 -28.761 1.00 76.88 453 THR A CA 1
ATOM 3591 C C . THR A 1 453 ? 27.331 -13.059 -27.707 1.00 76.88 453 THR A C 1
ATOM 3593 O O . THR A 1 453 ? 26.425 -12.300 -27.357 1.00 76.88 453 THR A O 1
ATOM 3596 N N . GLU A 1 454 ? 28.546 -12.984 -27.169 1.00 68.50 454 GLU A N 1
ATOM 3597 C CA . GLU A 1 454 ? 28.894 -11.984 -26.157 1.00 68.50 454 GLU A CA 1
ATOM 3598 C C . GLU A 1 454 ? 29.135 -10.608 -26.784 1.00 68.50 454 GLU A C 1
ATOM 3600 O O . GLU A 1 454 ? 29.932 -10.457 -27.710 1.00 68.50 454 GLU A O 1
ATOM 3605 N N . ASN A 1 455 ? 28.473 -9.578 -26.247 1.00 65.75 455 ASN A N 1
ATOM 3606 C CA . ASN A 1 455 ? 28.848 -8.198 -26.527 1.00 65.75 455 ASN A CA 1
ATOM 3607 C C . ASN A 1 455 ? 30.024 -7.831 -25.619 1.00 65.75 455 ASN A C 1
ATOM 3609 O O . ASN A 1 455 ? 29.841 -7.552 -24.439 1.00 65.75 455 ASN A O 1
ATOM 3613 N N . ALA A 1 456 ? 31.230 -7.781 -26.187 1.00 62.25 456 ALA A N 1
ATOM 3614 C CA . ALA A 1 456 ? 32.457 -7.467 -25.450 1.00 62.25 456 ALA A CA 1
ATOM 3615 C C . ALA A 1 456 ? 32.496 -6.037 -24.865 1.00 62.25 456 ALA A C 1
ATOM 3617 O O . ALA A 1 456 ? 33.357 -5.730 -24.042 1.00 62.25 456 ALA A O 1
ATOM 3618 N N . LEU A 1 457 ? 31.592 -5.143 -25.288 1.00 75.06 457 LEU A N 1
ATOM 3619 C CA . LEU A 1 457 ? 31.560 -3.760 -24.816 1.00 75.06 457 LEU A CA 1
ATOM 3620 C C . LEU A 1 457 ? 30.648 -3.607 -23.587 1.00 75.06 457 LEU A C 1
ATOM 3622 O O . LEU A 1 457 ? 29.453 -3.904 -23.678 1.00 75.06 457 LEU A O 1
ATOM 3626 N N . PRO A 1 458 ? 31.170 -3.082 -22.463 1.00 79.56 458 PRO A N 1
ATOM 3627 C CA . PRO A 1 458 ? 30.368 -2.838 -21.275 1.00 79.56 458 PRO A CA 1
ATOM 3628 C C . PRO A 1 458 ? 29.342 -1.724 -21.519 1.00 79.56 458 PRO A C 1
ATOM 3630 O O . PRO A 1 458 ? 29.650 -0.668 -22.075 1.00 79.56 458 PRO A O 1
ATOM 3633 N N . VAL A 1 459 ? 28.114 -1.945 -21.055 1.00 82.56 459 VAL A N 1
ATOM 3634 C CA . VAL A 1 459 ? 26.996 -1.001 -21.134 1.00 82.56 459 VAL A CA 1
ATOM 3635 C C . VAL A 1 459 ? 26.709 -0.432 -19.747 1.00 82.56 459 VAL A C 1
ATOM 3637 O O . VAL A 1 459 ? 26.757 -1.140 -18.746 1.00 82.56 459 VAL A O 1
ATOM 3640 N N . ASN A 1 460 ? 26.393 0.860 -19.672 1.00 81.88 460 ASN A N 1
ATOM 3641 C CA . ASN A 1 460 ? 25.999 1.492 -18.416 1.00 81.88 460 ASN A CA 1
ATOM 3642 C C . ASN A 1 460 ? 24.583 1.043 -17.992 1.00 81.88 460 ASN A C 1
ATOM 3644 O O . ASN A 1 460 ? 23.646 1.093 -18.792 1.00 81.88 460 ASN A O 1
ATOM 3648 N N . ALA A 1 461 ? 24.414 0.670 -16.724 1.00 78.56 461 ALA A N 1
ATOM 3649 C CA . ALA A 1 461 ? 23.162 0.246 -16.099 1.00 78.56 461 ALA A CA 1
ATOM 3650 C C . ALA A 1 461 ? 21.996 1.239 -16.291 1.00 78.56 461 ALA A C 1
ATOM 3652 O O . ALA A 1 461 ? 20.844 0.823 -16.418 1.00 78.56 461 ALA A O 1
ATOM 3653 N N . ASP A 1 462 ? 22.264 2.544 -16.397 1.00 76.56 462 ASP A N 1
ATOM 3654 C CA . ASP A 1 462 ? 21.247 3.579 -16.634 1.00 76.56 462 ASP A CA 1
ATOM 3655 C C . ASP A 1 462 ? 20.618 3.519 -18.031 1.00 76.56 462 ASP A C 1
ATOM 3657 O O . ASP A 1 462 ? 19.503 4.032 -18.250 1.00 76.56 462 ASP A O 1
ATOM 3661 N N . ALA A 1 463 ? 21.330 2.901 -18.977 1.00 78.69 463 ALA A N 1
ATOM 3662 C CA . ALA A 1 463 ? 20.857 2.608 -20.321 1.00 78.69 463 ALA A CA 1
ATOM 3663 C C . ALA A 1 463 ? 20.084 1.281 -20.393 1.00 78.69 463 ALA A C 1
ATOM 3665 O O . ALA A 1 463 ? 19.566 0.957 -21.460 1.00 78.69 463 ALA A O 1
ATOM 3666 N N . LEU A 1 464 ? 19.966 0.540 -19.285 1.00 81.12 464 LEU A N 1
ATOM 3667 C CA . LEU A 1 464 ? 19.309 -0.763 -19.232 1.00 81.12 464 LEU A CA 1
ATOM 3668 C C . LEU A 1 464 ? 17.960 -0.718 -18.503 1.00 81.12 464 LEU A C 1
ATOM 3670 O O . LEU A 1 464 ? 17.683 0.104 -17.620 1.00 81.12 464 LEU A O 1
ATOM 3674 N N . ARG A 1 465 ? 17.083 -1.642 -18.891 1.00 84.62 465 ARG A N 1
ATOM 3675 C CA . ARG A 1 465 ? 15.774 -1.885 -18.278 1.00 84.62 465 ARG A CA 1
ATOM 3676 C C . ARG A 1 465 ? 15.538 -3.390 -18.199 1.00 84.62 465 ARG A C 1
ATOM 3678 O O . ARG A 1 465 ? 15.827 -4.076 -19.165 1.00 84.62 465 ARG A O 1
ATOM 3685 N N . LYS A 1 466 ? 14.974 -3.904 -17.100 1.00 86.75 466 LYS A N 1
ATOM 3686 C CA . LYS A 1 466 ? 14.595 -5.327 -17.016 1.00 86.75 466 LYS A CA 1
ATOM 3687 C C . LYS A 1 466 ? 13.519 -5.680 -18.049 1.00 86.75 466 LYS A C 1
ATOM 3689 O O . LYS A 1 466 ? 12.568 -4.914 -18.227 1.00 86.75 466 LYS A O 1
ATOM 3694 N N . TYR A 1 467 ? 13.700 -6.822 -18.698 1.00 86.81 467 TYR A N 1
ATOM 3695 C CA . TYR A 1 467 ? 12.772 -7.446 -19.631 1.00 86.81 467 TYR A CA 1
ATOM 3696 C C . TYR A 1 467 ? 12.011 -8.566 -18.920 1.00 86.81 467 TYR A C 1
ATOM 3698 O O . TYR A 1 467 ? 12.602 -9.339 -18.167 1.00 86.81 467 TYR A O 1
ATOM 3706 N N . TYR A 1 468 ? 10.705 -8.639 -19.150 1.00 86.94 468 TYR A N 1
ATOM 3707 C CA . TYR A 1 468 ? 9.829 -9.667 -18.597 1.00 86.94 468 TYR A CA 1
ATOM 3708 C C . TYR A 1 468 ? 9.331 -10.539 -19.760 1.00 86.94 468 TYR A C 1
ATOM 3710 O O . TYR A 1 468 ? 8.538 -10.032 -20.555 1.00 86.94 468 TYR A O 1
ATOM 3718 N N . PRO A 1 469 ? 9.838 -11.775 -19.914 1.00 78.44 469 PRO A N 1
ATOM 3719 C CA . PRO A 1 469 ? 9.540 -12.637 -21.059 1.00 78.44 469 PRO A CA 1
ATOM 3720 C C . PRO A 1 469 ? 8.118 -13.203 -21.056 1.00 78.44 469 PRO A C 1
ATOM 3722 O O . PRO A 1 469 ? 7.621 -13.558 -19.964 1.00 78.44 469 PRO A O 1
#

Radius of gyration: 34.05 Å; Cα contacts (8 Å, |Δi|>4): 642; chains: 1; bounding box: 72×85×89 Å

Secondary structure (DSSP, 8-state):
--------------------HHHHHHHHHHS------------TT--S---------SSEEEEEEEEEETTEEEEEEEEE-TTS-EEEEEEEE-S---HHHHHHHHHHHHHHHHHHTT-SEE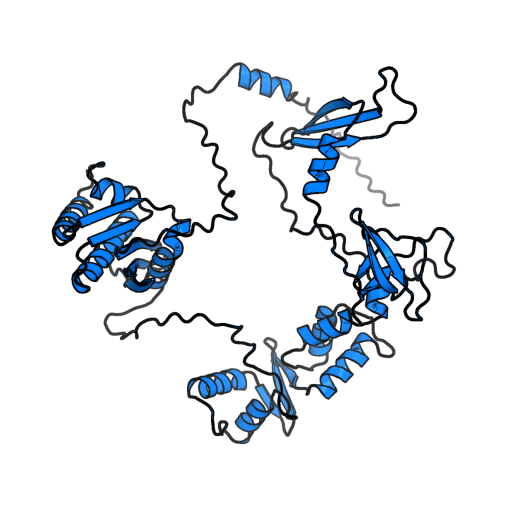EEEES-HHHHHHHTTSS----TTTHHHHHHHHHHHTTSSEEEEEE--GGG-HHHHHHHHHHHH----TT--PPP------SS-TTTTS----SSS-TTHHHHHHHHH-PPPTT--HHHHHHHHHHHTTEEEETTEEEEEPTTSPEEEE--HHHHHHHHHHHHHSTT-----HHHHHHHHHHTTEE-TTHHHHHHHHHHH-HHHHHH-------SS--------STTS-EEEEEE---SSPPTTS--EEEEEEETTT--EEEEEES--HHHHHHHHHT--PPP--TT-EEEEEP--SS--TTGGGS-SEEEEEEEEEE-TTSEEEEEETTS-EEEEEEEGGGEEE---

InterPro domains:
  IPR002156 Ribonuclease H domain [PF13456] (64-182)
  IPR002156 Ribonuclease H domain [PS50879] (56-188)
  IPR012337 Ribonuclease H-like superfamily [SSF53098] (59-185)
  IPR012337 Ribonuclease H-like superfamily [SSF53098] (344-393)
  IPR036397 Ribonuclease H superfamily [G3DSA:3.30.420.10] (61-192)
  IPR036397 Ribonuclease H superfamily [G3DSA:3.30.420.10] (339-411)
  IPR041588 Integrase zinc-binding domain [PF17921] (272-328)

pLDDT: mean 76.41, std 17.61, range [26.89, 95.38]

Foldseek 3Di:
DDDDDDPDDPDDDDDDDDPPVVVVVVVCVVDPDPDPPPPDPDDPPPPPDDPPPPDLDQAKEKFWAWDQDPLATKIKMWIAHSVGDIDIDIAGDPDDDDRVRRRLVNLVRRLVVCVVVVGAAYEYEYQPPPLLCLLVVNDDDPDPVCVVSSVVSVVSVVSHNYYHYDYDHVVVRVVRVVRRVVNSNDPDDPPDDDDDDDDDDDPDDPCVVQDDCPDPDFSCVQLQCCVVPVDHDPPQDPVNVVVSVVQNVQWDDDPNWIWGQDPVRQTATEDGPVVLVVLLCCCCPNPPHPVDALQVSLVVNVVVRHDDDCRSVVSNVVSQQDPVNVQAPDDPPDDPDD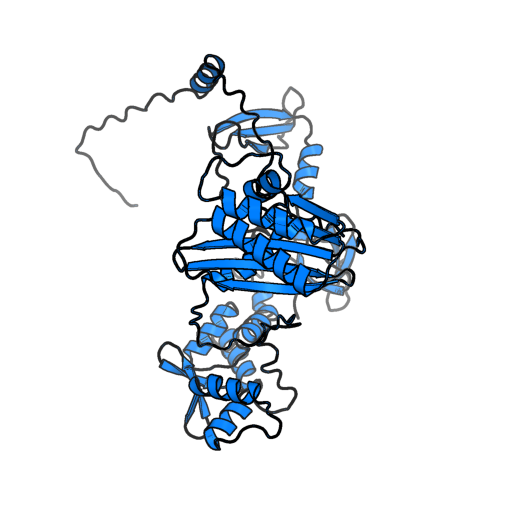DDPDDDPDWPSDKDKDKDAQDPPADPVQFRIKIWIATPPPRDIDIDTHNDDVPVVVVVVVPDDADDDDQFFWKWFADDCPDQDPCHVNDTRTDARWTWHDADPVQWTWTAHPVGHTDPDTDGNVRMDTHDD

Mean predicted aligned error: 20.85 Å